Protein AF-A0A8H3I3S6-F1 (afdb_monomer_lite)

Foldseek 3Di:
DQVVCVVPVDQSFADDLVLVVVLVVVLVVVLVVVLVVLVVVCVVPVPPSVVCNVVVLVNVLVVLLVLQLLCCVQQQDGPSQVLSQKHKWFADPDDPSVVCVVPLDDDPNGGDDPVLSVLVSCVSRVVVSVVVVLVVLLVVLPLPDRVCVVPVDDPDDPDPDDPVNVVSVVSSVVVVVVVVVQVVQLVVLCVCVVVVNDQDSGPSCVVSNMHMTGDDPSSVVVSVVVVVVLPPADPDDVVNVVCCVVVVVSVVSVCCSVVVVVVVVVVVVVCQCPPPPHVVVVVVQPPDDDPPPDPDQAAFDPQAQDDPPADPQAASQPSHGADCWDAAPSGDTHHPVRVVVVCQQQQADRGRRHHGPPRDDPDPDDPPPPPDPVVVVQVVPDDPPCVVLAFPVVVLVVLVVVVVVVPDDDDDDDDPPPVVPVVDDDDDDDDDDDDDDDDDDDPDDDPPPLPPDDDDPPDDPPDDPVNSSSVVVSVVSVVVSVVSNVVVVVSSD

InterPro domains:
  IPR001841 Zinc finger, RING-type [PF13923] (315-351)
  IPR001841 Zinc finger, RING-type [SM00184] (315-352)
  IPR004331 SPX domain [PF03105] (372-448)
  IPR006845 Pex, N-terminal [PF04757] (23-275)
  IPR013083 Zinc finger, RING/FYVE/PHD-type [G3DSA:3.30.40.10] (308-382)
  IPR017375 Peroxisome assembly protein 12 [PTHR12888] (9-354)

Organism: NCBI:txid456999

Secondary structure (DSSP, 8-state):
--TTTTTTT--TTSPPHHHHHHHHHHHHHHHHHHHHHHHHHHHH-HHHHHHHHHTHHHHHHHHHHHHHHHHHHHTSS-HHHHHTTEEEEEPPSS--HHHHHHH-S--GGGSPPHHHHHHHHIIIIIHHHHHHHHHHHHHHTT-SS-HHHHS-----------HHHHHHHHHHHHHHHHHHHHHHHHHHHHHHHHTTS-S-SSHHHHHHTEEEEEPPHHHHHHHHHHHHHTT-PPSSHHHHHHHHHHHHHHHHHHHHHHHHHHHHHHHHHHHHHHSTT-HHHHHHS---SS--PPPPPPPPPTTS---TTSPTTB-TTT-SB-SSEEE-TTS-EEEHHHHHHHHHHHSB-TTT-PBPTT---S-----------HHHHHHHTPPTT-GGGS--HHHHHHHHHHHHHH---------TTGGGSSTT------------------S---TTSTT--PPPTTSPTT--HHHHHHHHHHHHHHHHHHHHHHHHHHHH-

pLDDT: mean 74.02, std 19.48, range [24.11, 96.44]

Structure (mmCIF, N/CA/C/O backbone):
data_AF-A0A8H3I3S6-F1
#
_entry.id   AF-A0A8H3I3S6-F1
#
loop_
_atom_site.group_PDB
_atom_site.id
_atom_site.type_symbol
_atom_site.label_atom_id
_atom_site.label_alt_id
_atom_site.label_comp_id
_atom_site.label_asym_id
_atom_site.label_entity_id
_atom_site.label_seq_id
_atom_site.pdbx_PDB_ins_code
_atom_site.Cartn_x
_atom_site.Cartn_y
_atom_site.Cartn_z
_atom_site.occupancy
_atom_site.B_iso_or_equiv
_atom_site.auth_seq_id
_atom_site.auth_comp_id
_atom_site.auth_asym_id
_atom_site.auth_atom_id
_atom_site.pdbx_PDB_model_num
ATOM 1 N N . MET A 1 1 ? 20.071 14.418 -7.522 1.00 47.91 1 MET A N 1
ATOM 2 C CA . MET A 1 1 ? 20.841 13.257 -7.015 1.00 47.91 1 MET A CA 1
ATOM 3 C C . MET A 1 1 ? 21.651 12.577 -8.131 1.00 47.91 1 MET A C 1
ATOM 5 O O . MET A 1 1 ? 21.858 11.375 -8.086 1.00 47.91 1 MET A O 1
ATOM 9 N N . GLU A 1 2 ? 22.151 13.326 -9.122 1.00 43.09 2 GLU A N 1
ATOM 10 C CA . GLU A 1 2 ? 22.949 12.765 -10.234 1.00 43.09 2 GLU A CA 1
ATOM 11 C C . GLU A 1 2 ? 24.458 12.729 -9.922 1.00 43.09 2 GLU A C 1
ATOM 13 O O . GLU A 1 2 ? 25.192 11.932 -10.486 1.00 43.09 2 GLU A O 1
ATOM 18 N N . PHE A 1 3 ? 24.910 13.505 -8.932 1.00 40.69 3 PHE A N 1
ATOM 19 C CA . PHE A 1 3 ? 26.333 13.724 -8.647 1.00 40.69 3 PHE A CA 1
ATOM 20 C C . PHE A 1 3 ? 27.101 12.545 -8.023 1.00 40.69 3 PHE A C 1
ATOM 22 O O . PHE A 1 3 ? 28.322 12.592 -7.988 1.00 40.69 3 PHE A O 1
ATOM 29 N N . LEU A 1 4 ? 26.435 11.494 -7.530 1.00 48.00 4 LEU A N 1
ATOM 30 C CA . LEU A 1 4 ? 27.122 10.330 -6.940 1.00 48.00 4 LEU A CA 1
ATOM 31 C C . LEU A 1 4 ? 27.421 9.212 -7.956 1.00 48.00 4 LEU A C 1
ATOM 33 O O . LEU A 1 4 ? 28.226 8.338 -7.651 1.00 48.00 4 LEU A O 1
ATOM 37 N N . GLY A 1 5 ? 26.798 9.231 -9.142 1.00 47.72 5 GLY A N 1
ATOM 38 C CA . GLY A 1 5 ? 26.998 8.202 -10.175 1.00 47.72 5 GLY A CA 1
ATOM 39 C C . GLY A 1 5 ? 28.278 8.388 -10.994 1.00 47.72 5 GLY A C 1
ATOM 40 O O . GLY A 1 5 ? 28.934 7.408 -11.336 1.00 47.72 5 GLY A O 1
ATOM 41 N N . ASP A 1 6 ? 28.682 9.637 -11.238 1.00 43.12 6 ASP A N 1
ATOM 42 C CA . ASP A 1 6 ? 29.849 9.945 -12.079 1.00 43.12 6 ASP A CA 1
ATOM 43 C C . ASP A 1 6 ? 31.197 9.647 -11.402 1.00 43.12 6 ASP A C 1
ATOM 45 O O . ASP A 1 6 ? 32.211 9.488 -12.075 1.00 43.12 6 ASP A O 1
ATOM 49 N N . ILE A 1 7 ? 31.229 9.529 -10.071 1.00 47.88 7 ILE A N 1
ATOM 50 C CA . ILE A 1 7 ? 32.475 9.354 -9.307 1.00 47.88 7 ILE A CA 1
ATOM 51 C C . ILE A 1 7 ? 32.908 7.876 -9.254 1.00 47.88 7 ILE A C 1
ATOM 53 O O . ILE A 1 7 ? 34.079 7.580 -9.026 1.00 47.88 7 ILE A O 1
ATOM 57 N N . THR A 1 8 ? 31.982 6.934 -9.467 1.00 51.44 8 THR A N 1
ATOM 58 C CA . THR A 1 8 ? 32.226 5.487 -9.300 1.00 51.44 8 THR A CA 1
ATOM 59 C C . THR A 1 8 ? 32.325 4.710 -10.613 1.00 51.44 8 THR A C 1
ATOM 61 O O . THR A 1 8 ? 32.590 3.511 -10.582 1.00 51.44 8 THR A O 1
ATOM 64 N N . GLY A 1 9 ? 32.145 5.358 -11.772 1.00 51.19 9 GLY A N 1
ATOM 65 C CA . GLY A 1 9 ? 32.168 4.674 -13.071 1.00 51.19 9 GLY A CA 1
ATOM 66 C C . GLY A 1 9 ? 31.037 3.650 -13.248 1.00 51.19 9 GLY A C 1
ATOM 67 O O . GLY A 1 9 ? 31.168 2.734 -14.060 1.00 51.19 9 GLY A O 1
ATOM 68 N N . LEU A 1 10 ? 29.947 3.779 -12.481 1.00 60.41 10 LEU A N 1
ATOM 69 C CA . LEU A 1 10 ? 28.774 2.911 -12.572 1.00 60.41 10 LEU A CA 1
ATOM 70 C C . LEU A 1 10 ? 27.910 3.269 -13.791 1.00 60.41 10 LEU A C 1
ATOM 72 O O . LEU A 1 10 ? 27.734 4.439 -14.122 1.00 60.41 10 LEU A O 1
ATOM 76 N N . ASP A 1 11 ? 27.307 2.252 -14.413 1.00 67.88 11 ASP A N 1
ATOM 77 C CA . ASP A 1 11 ? 26.323 2.398 -15.491 1.00 67.88 11 ASP A CA 1
ATOM 78 C C . ASP A 1 11 ? 25.259 3.472 -15.156 1.00 67.88 11 ASP A C 1
ATOM 80 O O . ASP A 1 11 ? 24.464 3.267 -14.232 1.00 67.88 11 ASP A O 1
ATOM 84 N N . PRO A 1 12 ? 25.119 4.559 -15.945 1.00 75.31 12 PRO A N 1
ATOM 85 C CA . PRO A 1 12 ? 24.175 5.650 -15.649 1.00 75.31 12 PRO A CA 1
ATOM 86 C C . PRO A 1 12 ? 22.700 5.214 -15.710 1.00 75.31 12 PRO A C 1
ATOM 88 O O . PRO A 1 12 ? 21.800 5.880 -15.198 1.00 75.31 12 PRO A O 1
ATOM 91 N N . SER A 1 13 ? 22.443 4.067 -16.342 1.00 80.25 13 SER A N 1
ATOM 92 C CA . SER A 1 13 ? 21.115 3.466 -16.486 1.00 80.25 13 SER A CA 1
ATOM 93 C C . SER A 1 13 ? 20.715 2.569 -15.309 1.00 80.25 13 SER A C 1
ATOM 95 O O . SER A 1 13 ? 19.566 2.117 -15.258 1.00 80.25 13 SER A O 1
ATOM 97 N N . ARG A 1 14 ? 21.623 2.305 -14.361 1.00 85.50 14 ARG A N 1
ATOM 98 C CA . ARG A 1 14 ? 21.336 1.498 -13.176 1.00 85.50 14 ARG A CA 1
ATOM 99 C C . ARG A 1 14 ? 20.663 2.353 -12.089 1.00 85.50 14 ARG A C 1
ATOM 101 O O . ARG A 1 14 ? 21.185 3.410 -11.741 1.00 85.50 14 ARG A O 1
ATOM 108 N N . PRO A 1 15 ? 19.511 1.927 -11.543 1.00 90.19 15 PRO A N 1
ATOM 109 C CA . PRO A 1 15 ? 18.795 2.699 -10.537 1.00 90.19 15 PRO A CA 1
ATOM 110 C C . PRO A 1 15 ? 19.431 2.557 -9.155 1.00 90.19 15 PRO A C 1
ATOM 112 O O . PRO A 1 15 ? 20.018 1.522 -8.814 1.00 90.19 15 PRO A O 1
ATOM 115 N N . SER A 1 16 ? 19.265 3.592 -8.332 1.00 89.19 16 SER A N 1
ATOM 116 C CA . SER A 1 16 ? 19.691 3.538 -6.935 1.00 89.19 16 SER A CA 1
ATOM 117 C C . SER A 1 16 ? 18.807 2.572 -6.134 1.00 89.19 16 SER A C 1
ATOM 119 O O . SER A 1 16 ? 17.629 2.379 -6.432 1.00 89.19 16 SER A O 1
ATOM 121 N N . LEU A 1 17 ? 19.356 1.962 -5.079 1.00 89.75 17 LEU A N 1
ATOM 122 C CA . LEU A 1 17 ? 18.573 1.091 -4.191 1.00 89.75 17 LEU A CA 1
ATOM 123 C C . LEU A 1 17 ? 17.414 1.853 -3.522 1.00 89.75 17 LEU A C 1
ATOM 125 O O . LEU A 1 17 ? 16.337 1.297 -3.334 1.00 89.75 17 LEU A O 1
ATOM 129 N N . LEU A 1 18 ? 17.605 3.143 -3.233 1.00 91.19 18 LEU A N 1
ATOM 130 C CA . LEU A 1 18 ? 16.560 4.010 -2.686 1.00 91.19 18 LEU A CA 1
ATOM 131 C C . LEU A 1 18 ? 15.413 4.241 -3.679 1.00 91.19 18 LEU A C 1
ATOM 133 O O . LEU A 1 18 ? 14.260 4.227 -3.260 1.00 91.19 18 LEU A O 1
ATOM 137 N N . GLU A 1 19 ? 15.696 4.395 -4.978 1.00 90.31 19 GLU A N 1
ATOM 138 C CA . GLU A 1 19 ? 14.652 4.460 -6.018 1.00 90.31 19 GLU A CA 1
ATOM 139 C C . GLU A 1 19 ? 13.825 3.174 -6.068 1.00 90.31 19 GLU A C 1
ATOM 141 O O . GLU A 1 19 ? 12.595 3.226 -6.116 1.00 90.31 19 GLU A O 1
ATOM 146 N N . LEU A 1 20 ? 14.493 2.019 -5.998 1.00 91.75 20 LEU A N 1
ATOM 147 C CA . LEU A 1 20 ? 13.835 0.711 -6.017 1.00 91.75 20 LEU A CA 1
ATOM 148 C C . LEU A 1 20 ? 12.960 0.485 -4.773 1.00 91.75 20 LEU A C 1
ATOM 150 O O . LEU A 1 20 ? 11.857 -0.049 -4.885 1.00 91.75 20 LEU A O 1
ATOM 154 N N . ILE A 1 21 ? 13.417 0.921 -3.595 1.00 92.12 21 ILE A N 1
ATOM 155 C CA . ILE A 1 21 ? 12.634 0.847 -2.352 1.00 92.12 21 ILE A CA 1
ATOM 156 C C . ILE A 1 21 ? 11.460 1.832 -2.379 1.00 92.12 21 ILE A C 1
ATOM 158 O O . ILE A 1 21 ? 10.354 1.469 -1.981 1.00 92.12 21 ILE A O 1
ATOM 162 N N . ALA A 1 22 ? 11.662 3.057 -2.873 1.00 89.88 22 ALA A N 1
ATOM 163 C CA . ALA A 1 22 ? 10.601 4.061 -2.962 1.00 89.88 22 ALA A CA 1
ATOM 164 C C . ALA A 1 22 ? 9.435 3.579 -3.841 1.00 89.88 22 ALA A C 1
ATOM 166 O O . ALA A 1 22 ? 8.269 3.693 -3.459 1.00 89.88 22 ALA A O 1
ATOM 167 N N . GLN A 1 23 ? 9.757 2.965 -4.980 1.00 91.31 23 GLN A N 1
ATOM 168 C CA . GLN A 1 23 ? 8.791 2.294 -5.845 1.00 91.31 23 GLN A CA 1
ATOM 169 C C . GLN A 1 23 ? 7.979 1.217 -5.116 1.00 91.31 23 GLN A C 1
ATOM 171 O O . GLN A 1 23 ? 6.766 1.113 -5.303 1.00 91.31 23 GLN A O 1
ATOM 176 N N . GLU A 1 24 ? 8.638 0.385 -4.318 1.00 90.88 24 GLU A N 1
ATOM 177 C CA . GLU A 1 24 ? 7.984 -0.702 -3.592 1.00 90.88 24 GLU A CA 1
ATOM 178 C C . GLU A 1 24 ? 7.046 -0.174 -2.502 1.00 90.88 24 GLU A C 1
ATOM 180 O O . GLU A 1 24 ? 5.903 -0.620 -2.407 1.00 90.88 24 GLU A O 1
ATOM 185 N N . GLN A 1 25 ? 7.467 0.873 -1.788 1.00 90.88 25 GLN A N 1
ATOM 186 C CA . GLN A 1 25 ? 6.643 1.542 -0.783 1.00 90.88 25 GLN A CA 1
ATOM 187 C C . GLN A 1 25 ? 5.347 2.113 -1.378 1.00 90.88 25 GLN A C 1
ATOM 189 O O . GLN A 1 25 ? 4.285 2.037 -0.754 1.00 90.88 25 GLN A O 1
ATOM 194 N N . LEU A 1 26 ? 5.398 2.668 -2.595 1.00 87.88 26 LEU A N 1
ATOM 195 C CA . LEU A 1 26 ? 4.195 3.146 -3.281 1.00 87.88 26 LEU A CA 1
ATOM 196 C C . LEU A 1 26 ? 3.203 2.001 -3.523 1.00 87.88 26 LEU A C 1
ATOM 198 O O . LEU A 1 26 ? 2.010 2.161 -3.285 1.00 87.88 26 LEU A O 1
ATOM 202 N N . ARG A 1 27 ? 3.682 0.833 -3.960 1.00 87.62 27 ARG A N 1
ATOM 203 C CA . ARG A 1 27 ? 2.819 -0.332 -4.191 1.00 87.62 27 ARG A CA 1
ATOM 204 C C . ARG A 1 27 ? 2.197 -0.837 -2.889 1.00 87.62 27 ARG A C 1
ATOM 206 O O . ARG A 1 27 ? 0.998 -1.109 -2.852 1.00 87.62 27 ARG A O 1
ATOM 213 N N . ASP A 1 28 ? 2.992 -0.935 -1.832 1.00 88.62 28 ASP A N 1
ATOM 214 C CA . ASP A 1 28 ? 2.553 -1.519 -0.564 1.00 88.62 28 ASP A CA 1
ATOM 215 C C . ASP A 1 28 ? 1.580 -0.587 0.190 1.00 88.62 28 ASP A C 1
ATOM 217 O O . ASP A 1 28 ? 0.692 -1.050 0.906 1.00 88.62 28 ASP A O 1
ATOM 221 N N . THR A 1 29 ? 1.660 0.730 -0.037 1.00 88.94 29 THR A N 1
ATOM 222 C CA . THR A 1 29 ? 0.721 1.718 0.532 1.00 88.94 29 THR A CA 1
ATOM 223 C C . THR A 1 29 ? -0.627 1.801 -0.194 1.00 88.94 29 THR A C 1
ATOM 225 O O . THR A 1 29 ? -1.609 2.249 0.405 1.00 88.94 29 THR A O 1
ATOM 228 N N . LEU A 1 30 ? -0.737 1.328 -1.443 1.00 87.56 30 LEU A N 1
ATOM 229 C CA . LEU A 1 30 ? -2.005 1.347 -2.189 1.00 87.56 30 LEU A CA 1
ATOM 230 C C . LEU A 1 30 ? -3.063 0.428 -1.574 1.00 87.56 30 LEU A C 1
ATOM 232 O O . LEU A 1 30 ? -4.234 0.802 -1.507 1.00 87.56 30 LEU A O 1
ATOM 236 N N . GLN A 1 31 ? -2.668 -0.756 -1.103 1.00 88.81 31 GLN A N 1
ATOM 237 C CA . GLN A 1 31 ? -3.597 -1.731 -0.531 1.00 88.81 31 GLN A CA 1
ATOM 238 C C . GLN A 1 31 ? -4.383 -1.170 0.673 1.00 88.81 31 GLN A C 1
ATOM 240 O O . GLN A 1 31 ? -5.618 -1.173 0.616 1.00 88.81 31 GLN A O 1
ATOM 245 N N . PRO A 1 32 ? -3.747 -0.644 1.742 1.00 89.56 32 PRO A N 1
ATOM 246 C CA . PRO A 1 32 ? -4.483 -0.069 2.867 1.00 89.56 32 PRO A CA 1
ATOM 247 C C . PRO A 1 32 ? -5.265 1.192 2.478 1.00 89.56 32 PRO A C 1
ATOM 249 O O . PRO A 1 32 ? -6.369 1.392 2.986 1.00 89.56 32 PRO A O 1
ATOM 252 N N . ALA A 1 33 ? -4.755 2.009 1.549 1.00 88.81 33 ALA A N 1
ATOM 253 C CA . ALA A 1 33 ? -5.450 3.210 1.087 1.00 88.81 33 ALA A CA 1
ATOM 254 C C . ALA A 1 33 ? -6.772 2.873 0.379 1.00 88.81 33 ALA A C 1
ATOM 256 O O . ALA A 1 33 ? -7.823 3.415 0.727 1.00 88.81 33 ALA A O 1
ATOM 257 N N . ILE A 1 34 ? -6.750 1.926 -0.565 1.00 89.88 34 ILE A N 1
ATOM 258 C CA . ILE A 1 34 ? -7.959 1.482 -1.273 1.00 89.88 34 ILE A CA 1
ATOM 259 C C . ILE A 1 34 ? -8.921 0.795 -0.299 1.00 89.88 34 ILE A C 1
ATOM 261 O O . ILE A 1 34 ? -10.128 1.022 -0.383 1.00 89.88 34 ILE A O 1
ATOM 265 N N . LYS A 1 35 ? -8.409 0.015 0.664 1.00 90.00 35 LYS A N 1
ATOM 266 C CA . LYS A 1 35 ? -9.233 -0.605 1.713 1.00 90.00 35 LYS A CA 1
ATOM 267 C C . LYS A 1 35 ? -9.977 0.442 2.538 1.00 90.00 35 LYS A C 1
ATOM 269 O O . LYS A 1 35 ? -11.174 0.292 2.768 1.00 90.00 35 LYS A O 1
ATOM 274 N N . TYR A 1 36 ? -9.282 1.499 2.955 1.00 89.25 36 TYR A N 1
ATOM 275 C CA . TYR A 1 36 ? -9.870 2.591 3.727 1.00 89.25 36 TYR A CA 1
ATOM 276 C C . TYR A 1 36 ? -10.934 3.344 2.926 1.00 89.25 36 TYR A C 1
ATOM 278 O O . TYR A 1 36 ? -12.058 3.501 3.396 1.00 89.25 36 TYR A O 1
ATOM 286 N N . ILE A 1 37 ? -10.613 3.743 1.692 1.00 90.62 37 ILE A N 1
ATOM 287 C CA . ILE A 1 37 ? -11.558 4.427 0.799 1.00 90.62 37 ILE A CA 1
ATOM 288 C C . ILE A 1 37 ? -12.811 3.569 0.603 1.00 90.62 37 ILE A C 1
ATOM 290 O O . ILE A 1 37 ? -13.934 4.055 0.741 1.00 90.62 37 ILE A O 1
ATOM 294 N N . LEU A 1 38 ? -12.628 2.275 0.340 1.00 89.94 38 LEU A N 1
ATOM 295 C CA . LEU A 1 38 ? -13.739 1.357 0.153 1.00 89.94 38 LEU A CA 1
ATOM 296 C C . LEU A 1 38 ? -14.575 1.190 1.430 1.00 89.94 38 LEU A C 1
ATOM 298 O O . LEU A 1 38 ? -15.799 1.134 1.339 1.00 89.94 38 LEU A O 1
ATOM 302 N N . ALA A 1 39 ? -13.945 1.154 2.606 1.00 89.94 39 ALA A N 1
ATOM 303 C CA . ALA A 1 39 ? -14.648 1.096 3.886 1.00 89.94 39 ALA A CA 1
ATOM 304 C C . ALA A 1 39 ? -15.494 2.355 4.137 1.00 89.94 39 ALA A C 1
ATOM 306 O O . ALA A 1 39 ? -16.641 2.240 4.568 1.00 89.94 39 ALA A O 1
ATOM 307 N N . VAL A 1 40 ? -14.975 3.542 3.804 1.00 91.06 40 VAL A N 1
ATOM 308 C CA . VAL A 1 40 ? -15.724 4.807 3.901 1.00 91.06 40 VAL A CA 1
ATOM 309 C C . VAL A 1 40 ? -16.914 4.813 2.938 1.00 91.06 40 VAL A C 1
ATOM 311 O O . VAL A 1 40 ? -18.037 5.105 3.345 1.00 91.06 40 VAL A O 1
ATOM 314 N N . PHE A 1 41 ? -16.724 4.418 1.677 1.00 90.50 41 PHE A N 1
ATOM 315 C CA . PHE A 1 41 ? -17.842 4.329 0.730 1.00 90.50 41 PHE A CA 1
ATOM 316 C C . PHE A 1 41 ? -18.857 3.241 1.106 1.00 90.50 41 PHE A C 1
ATOM 318 O O . PHE A 1 41 ? -20.050 3.391 0.831 1.00 90.50 41 PHE A O 1
ATOM 325 N N . ALA A 1 42 ? -18.425 2.162 1.763 1.00 92.44 42 ALA A N 1
ATOM 326 C CA . ALA A 1 42 ? -19.324 1.117 2.240 1.00 92.44 42 ALA A CA 1
ATOM 327 C C . ALA A 1 42 ? -20.289 1.616 3.326 1.00 92.44 42 ALA A C 1
ATOM 329 O O . ALA A 1 42 ? -21.404 1.103 3.406 1.00 92.44 42 ALA A O 1
ATOM 330 N N . GLN A 1 43 ? -19.911 2.641 4.101 1.00 90.31 43 GLN A N 1
ATOM 331 C CA . GLN A 1 43 ? -20.823 3.300 5.047 1.00 90.31 43 GLN A CA 1
ATOM 332 C C . GLN A 1 43 ? -21.948 4.053 4.322 1.00 90.31 43 GLN A C 1
ATOM 334 O O . GLN A 1 43 ? -23.077 4.074 4.803 1.00 90.31 43 GLN A O 1
ATOM 339 N N . GLN A 1 44 ? -21.662 4.633 3.152 1.00 89.69 44 GLN A N 1
ATOM 340 C CA . GLN A 1 44 ? -22.644 5.382 2.358 1.00 89.69 44 GLN A CA 1
ATOM 341 C C . GLN A 1 44 ? -23.551 4.466 1.518 1.00 89.69 44 GLN A C 1
ATOM 343 O O . GLN A 1 44 ? -24.738 4.746 1.369 1.00 89.69 44 GLN A O 1
ATOM 348 N N . TYR A 1 45 ? -23.021 3.353 0.992 1.00 90.31 45 TYR A N 1
ATOM 349 C CA . TYR A 1 45 ? -23.750 2.431 0.105 1.00 90.31 45 TYR A CA 1
ATOM 350 C C . TYR A 1 45 ? -23.594 0.956 0.532 1.00 90.31 45 TYR A C 1
ATOM 352 O O . TYR A 1 45 ? -22.992 0.151 -0.195 1.00 90.31 45 TYR A O 1
ATOM 360 N N . PRO A 1 46 ? -24.168 0.547 1.682 1.00 90.62 46 PRO A N 1
ATOM 361 C CA . PRO A 1 46 ? -23.895 -0.760 2.287 1.00 90.62 46 PRO A CA 1
ATOM 362 C C . PRO A 1 46 ? -24.339 -1.947 1.421 1.00 90.62 46 PRO A C 1
ATOM 364 O O . PRO A 1 46 ? -23.698 -2.994 1.428 1.00 90.62 46 PRO A O 1
ATOM 367 N N . ARG A 1 47 ? -25.405 -1.800 0.621 1.00 88.12 47 ARG A N 1
ATOM 368 C CA . ARG A 1 47 ? -26.003 -2.916 -0.135 1.00 88.12 47 ARG A CA 1
ATOM 369 C C . ARG A 1 47 ? -25.087 -3.489 -1.225 1.00 88.12 47 ARG A C 1
ATOM 371 O O . ARG A 1 47 ? -25.118 -4.693 -1.458 1.00 88.12 47 ARG A O 1
ATOM 378 N N . TYR A 1 48 ? -24.280 -2.650 -1.878 1.00 87.25 48 TYR A N 1
ATOM 379 C CA . TYR A 1 48 ? -23.402 -3.072 -2.978 1.00 87.25 48 TYR A CA 1
ATOM 380 C C . TYR A 1 48 ? -21.957 -3.292 -2.516 1.00 87.25 48 TYR A C 1
ATOM 382 O O . TYR A 1 48 ? -21.323 -4.275 -2.903 1.00 87.25 48 TYR A O 1
ATOM 390 N N . LEU A 1 49 ? -21.432 -2.403 -1.666 1.00 90.31 49 LEU A N 1
ATOM 391 C CA . LEU A 1 49 ? -20.005 -2.391 -1.335 1.00 90.31 49 LEU A CA 1
ATOM 392 C C . LEU A 1 49 ? -19.615 -3.410 -0.263 1.00 90.31 49 LEU A C 1
ATOM 394 O O . LEU A 1 49 ? -18.454 -3.811 -0.222 1.00 90.31 49 LEU A O 1
ATOM 398 N N . ILE A 1 50 ? -20.553 -3.908 0.550 1.00 88.94 50 ILE A N 1
ATOM 399 C CA . ILE A 1 50 ? -20.223 -4.872 1.610 1.00 88.94 50 ILE A CA 1
ATOM 400 C C . ILE A 1 50 ? -19.656 -6.183 1.057 1.00 88.94 50 ILE A C 1
ATOM 402 O O . ILE A 1 50 ? -18.749 -6.773 1.640 1.00 88.94 50 ILE A O 1
ATOM 406 N N . ARG A 1 51 ? -20.129 -6.625 -0.118 1.00 89.88 51 ARG A N 1
ATOM 407 C CA . ARG A 1 51 ? -19.598 -7.830 -0.770 1.00 89.88 51 ARG A CA 1
ATOM 408 C C . ARG A 1 51 ? -18.152 -7.625 -1.214 1.00 89.88 51 ARG A C 1
ATOM 410 O O . ARG A 1 51 ? -17.348 -8.544 -1.074 1.00 89.88 51 ARG A O 1
ATOM 417 N N . LEU A 1 52 ? -17.847 -6.430 -1.719 1.00 91.12 52 LEU A N 1
ATOM 418 C CA . LEU A 1 52 ? -16.515 -6.059 -2.181 1.00 91.12 52 LEU A CA 1
ATOM 419 C C . LEU A 1 52 ? -15.543 -5.921 -1.003 1.00 91.12 52 LEU A C 1
ATOM 421 O O . LEU A 1 52 ? -14.449 -6.469 -1.060 1.00 91.12 52 LEU A O 1
ATOM 425 N N . VAL A 1 53 ? -15.971 -5.288 0.094 1.00 89.94 53 VAL A N 1
ATOM 426 C CA . VAL A 1 53 ? -15.180 -5.169 1.333 1.00 89.94 53 VAL A CA 1
ATOM 427 C C . VAL A 1 53 ? -14.895 -6.542 1.949 1.00 89.94 53 VAL A C 1
ATOM 429 O O . VAL A 1 53 ? -13.756 -6.826 2.311 1.00 89.94 53 VAL A O 1
ATOM 432 N N . ASN A 1 54 ? -15.888 -7.435 2.009 1.00 89.56 54 ASN A N 1
ATOM 433 C CA . ASN A 1 54 ? -15.702 -8.780 2.569 1.00 89.56 54 ASN A CA 1
ATOM 434 C C . ASN A 1 54 ? -14.730 -9.643 1.745 1.00 89.56 54 ASN A C 1
ATOM 436 O O . ASN A 1 54 ? -14.081 -10.535 2.287 1.00 89.56 54 ASN A O 1
ATOM 440 N N . ARG A 1 55 ? -14.627 -9.396 0.434 1.00 90.81 55 ARG A N 1
ATOM 441 C CA . ARG A 1 55 ? -13.679 -10.061 -0.477 1.00 90.81 55 ARG A CA 1
ATOM 442 C C . ARG A 1 55 ? -12.623 -9.085 -0.993 1.00 90.81 55 ARG A C 1
ATOM 444 O O . ARG A 1 55 ? -12.214 -9.154 -2.152 1.00 90.81 55 ARG A O 1
ATOM 451 N N . PHE A 1 56 ? -12.158 -8.199 -0.110 1.00 92.12 56 PHE A N 1
ATOM 452 C CA . PHE A 1 56 ? -11.243 -7.124 -0.475 1.00 92.12 56 PHE A CA 1
ATOM 453 C C . PHE A 1 56 ? -9.984 -7.639 -1.185 1.00 92.12 56 PHE A C 1
ATOM 455 O O . PHE A 1 56 ? -9.684 -7.175 -2.279 1.00 92.12 56 PHE A O 1
ATOM 462 N N . GLU A 1 57 ? -9.313 -8.657 -0.639 1.00 91.94 57 GLU A N 1
ATOM 463 C CA . GLU A 1 57 ? -8.083 -9.221 -1.225 1.00 91.94 57 GLU A CA 1
ATOM 464 C C . GLU A 1 57 ? -8.279 -9.765 -2.651 1.00 91.94 57 GLU A C 1
ATOM 466 O O . GLU A 1 57 ? -7.430 -9.584 -3.525 1.00 91.94 57 GLU A O 1
ATOM 471 N N . GLU A 1 58 ? -9.415 -10.416 -2.917 1.00 93.81 58 GLU A N 1
ATOM 472 C CA . GLU A 1 58 ? -9.755 -10.941 -4.248 1.00 93.81 58 GLU A CA 1
ATOM 473 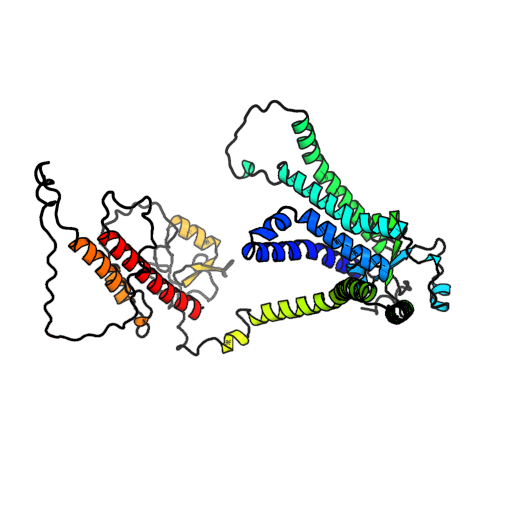C C . GLU A 1 58 ? -10.032 -9.792 -5.223 1.00 93.81 58 GLU A C 1
ATOM 475 O O . GLU A 1 58 ? -9.549 -9.792 -6.354 1.00 93.81 58 GLU A O 1
ATOM 480 N N . SER A 1 59 ? -10.764 -8.773 -4.772 1.00 92.25 59 SER A N 1
ATOM 481 C CA . SER A 1 59 ? -11.063 -7.605 -5.601 1.00 92.25 59 SER A CA 1
ATOM 482 C C . SER A 1 59 ? -9.831 -6.748 -5.901 1.00 92.25 59 SER A C 1
ATOM 484 O O . SER A 1 59 ? -9.649 -6.317 -7.040 1.00 92.25 59 SER A O 1
ATOM 486 N N . TYR A 1 60 ? -8.952 -6.550 -4.914 1.00 92.88 60 TYR A N 1
ATOM 487 C CA . TYR A 1 60 ? -7.715 -5.787 -5.048 1.00 92.88 60 TYR A CA 1
ATOM 488 C C . TYR A 1 60 ? -6.721 -6.502 -5.963 1.00 92.88 60 TYR A C 1
ATOM 490 O O . TYR A 1 60 ? -6.177 -5.882 -6.875 1.00 92.88 60 TYR A O 1
ATOM 498 N N . SER A 1 61 ? -6.528 -7.812 -5.783 1.00 94.12 61 SER A N 1
ATOM 499 C CA . SER A 1 61 ? -5.658 -8.597 -6.666 1.00 94.12 61 SER A CA 1
ATOM 500 C C . SER A 1 61 ? -6.174 -8.620 -8.106 1.00 94.12 61 SER A C 1
ATOM 502 O O . SER A 1 61 ? -5.379 -8.474 -9.031 1.00 94.12 61 SER A O 1
ATOM 504 N N . LEU A 1 62 ? -7.491 -8.709 -8.326 1.00 94.25 62 LEU A N 1
ATOM 505 C CA . LEU A 1 62 ? -8.082 -8.600 -9.664 1.00 94.25 62 LEU A CA 1
ATOM 506 C C . LEU A 1 62 ? -7.835 -7.212 -10.274 1.00 94.25 62 LEU A C 1
ATOM 508 O O . LEU A 1 62 ? -7.393 -7.115 -11.421 1.00 94.25 62 LEU A O 1
ATOM 512 N N . LEU A 1 63 ? -8.076 -6.144 -9.508 1.00 92.56 63 LEU A N 1
ATOM 513 C CA . LEU A 1 63 ? -7.831 -4.767 -9.940 1.00 92.56 63 LEU A CA 1
ATOM 514 C C . LEU A 1 63 ? -6.359 -4.566 -10.319 1.00 92.56 63 LEU A C 1
ATOM 516 O O . LEU A 1 63 ? -6.069 -4.129 -11.435 1.00 92.56 63 LEU A O 1
ATOM 520 N N . MET A 1 64 ? -5.431 -4.951 -9.442 1.00 92.81 64 MET A N 1
ATOM 521 C CA . MET A 1 64 ? -3.995 -4.837 -9.700 1.00 92.81 64 MET A CA 1
ATOM 522 C C . MET A 1 64 ? -3.538 -5.730 -10.852 1.00 92.81 64 MET A C 1
ATOM 524 O O . MET A 1 64 ? -2.679 -5.318 -11.623 1.00 92.81 64 MET A O 1
ATOM 528 N N . LEU A 1 65 ? -4.145 -6.901 -11.060 1.00 95.31 65 LEU A N 1
ATOM 529 C CA . LEU A 1 65 ? -3.865 -7.737 -12.230 1.00 95.31 65 LEU A CA 1
ATOM 530 C C . LEU A 1 65 ? -4.207 -7.005 -13.532 1.00 95.31 65 LEU A C 1
ATOM 532 O O . LEU A 1 65 ? -3.435 -7.085 -14.487 1.00 95.31 65 LEU A O 1
ATOM 536 N N . ILE A 1 66 ? -5.333 -6.286 -13.586 1.00 93.50 66 ILE A N 1
ATOM 537 C CA . ILE A 1 66 ? -5.720 -5.500 -14.768 1.00 93.50 66 ILE A CA 1
ATOM 538 C C . ILE A 1 66 ? -4.732 -4.354 -14.996 1.00 93.50 66 ILE A C 1
ATOM 540 O O . ILE A 1 66 ? -4.244 -4.197 -16.119 1.00 93.50 66 ILE A O 1
ATOM 544 N N . VAL A 1 67 ? -4.432 -3.586 -13.944 1.00 92.56 67 VAL A N 1
ATOM 545 C CA . VAL A 1 67 ? -3.520 -2.433 -14.007 1.00 92.56 67 VAL A CA 1
ATOM 546 C C . VAL A 1 67 ? -2.122 -2.887 -14.432 1.00 92.56 67 VAL A C 1
ATOM 548 O O . VAL A 1 67 ? -1.624 -2.455 -15.469 1.00 92.56 67 VAL A O 1
ATOM 551 N N . GLU A 1 68 ? -1.516 -3.830 -13.713 1.00 94.19 68 GLU A N 1
ATOM 552 C CA . GLU A 1 68 ? -0.157 -4.307 -13.994 1.00 94.19 68 GLU A CA 1
ATOM 553 C C . GLU A 1 68 ? -0.048 -4.964 -15.372 1.00 94.19 68 GLU A C 1
ATOM 555 O O . GLU A 1 68 ? 0.942 -4.788 -16.080 1.00 94.19 68 GLU A O 1
ATOM 560 N N . ARG A 1 69 ? -1.082 -5.689 -15.819 1.00 94.19 69 ARG A N 1
ATOM 561 C CA . ARG A 1 69 ? -1.077 -6.317 -17.150 1.00 94.19 69 ARG A CA 1
ATOM 562 C C . ARG A 1 69 ? -1.125 -5.288 -18.272 1.00 94.19 69 ARG A C 1
ATOM 564 O O . ARG A 1 69 ? -0.576 -5.561 -19.339 1.00 94.19 69 ARG A O 1
ATOM 571 N N . HIS A 1 70 ? -1.792 -4.154 -18.065 1.00 90.81 70 HIS A N 1
ATOM 572 C CA . HIS A 1 70 ? -1.775 -3.037 -19.012 1.00 90.81 70 HIS A CA 1
ATOM 573 C C . HIS A 1 70 ? -0.386 -2.396 -19.052 1.00 90.81 70 HIS A C 1
ATOM 575 O O . HIS A 1 70 ? 0.239 -2.374 -20.113 1.00 90.81 70 HIS A O 1
ATOM 581 N N . TYR A 1 71 ? 0.145 -1.998 -17.894 1.00 90.75 71 TYR A N 1
ATOM 582 C CA . TYR A 1 71 ? 1.442 -1.322 -17.797 1.00 90.75 71 TYR A CA 1
ATOM 583 C C . TYR A 1 71 ? 2.611 -2.184 -18.308 1.00 90.75 71 TYR A C 1
ATOM 585 O O . TYR A 1 71 ? 3.424 -1.705 -19.101 1.00 90.75 71 TYR A O 1
ATOM 593 N N . LEU A 1 72 ? 2.645 -3.483 -17.991 1.00 92.31 72 LEU A N 1
ATOM 594 C CA . LEU A 1 72 ? 3.691 -4.388 -18.485 1.00 92.31 72 LEU A CA 1
ATOM 595 C C . LEU A 1 72 ? 3.633 -4.613 -20.001 1.00 92.31 72 LEU A C 1
ATOM 597 O O . LEU A 1 72 ? 4.662 -4.887 -20.616 1.00 92.31 72 LEU A O 1
ATOM 601 N N . LYS A 1 73 ? 2.447 -4.526 -20.616 1.00 89.12 73 LYS A N 1
ATOM 602 C CA . LYS A 1 73 ? 2.289 -4.709 -22.067 1.00 89.12 73 LYS A CA 1
ATOM 603 C C . LYS A 1 73 ? 2.614 -3.451 -22.860 1.00 89.12 73 LYS A C 1
ATOM 605 O O . LYS A 1 73 ? 3.205 -3.572 -23.930 1.00 89.12 73 LYS A O 1
ATOM 610 N N . VAL A 1 74 ? 2.194 -2.289 -22.362 1.00 84.75 74 VAL A N 1
ATOM 611 C CA . VAL A 1 74 ? 2.354 -1.004 -23.056 1.00 84.75 74 VAL A CA 1
ATOM 612 C C . VAL A 1 74 ? 3.736 -0.414 -22.790 1.00 84.75 74 VAL A C 1
ATOM 614 O O . VAL A 1 74 ? 4.449 -0.089 -23.733 1.00 84.75 74 VAL A O 1
ATOM 617 N N . HIS A 1 75 ? 4.146 -0.346 -21.523 1.00 85.12 75 HIS A N 1
ATOM 618 C CA . HIS A 1 75 ? 5.379 0.329 -21.110 1.00 85.12 75 HIS A CA 1
ATOM 619 C C . HIS A 1 75 ? 6.543 -0.623 -20.812 1.00 85.12 75 HIS A C 1
ATOM 621 O O . HIS A 1 75 ? 7.674 -0.168 -20.668 1.00 85.12 75 HIS A O 1
ATOM 627 N N . GLY A 1 76 ? 6.302 -1.936 -20.702 1.00 89.00 76 GLY A N 1
ATOM 628 C CA . GLY A 1 76 ? 7.349 -2.884 -20.300 1.00 89.00 76 GLY A CA 1
ATOM 629 C C . GLY A 1 76 ? 7.830 -2.667 -18.860 1.00 89.00 76 GLY A C 1
ATOM 630 O O . GLY A 1 76 ? 8.968 -2.977 -18.522 1.00 89.00 76 GLY A O 1
ATOM 631 N N . ALA A 1 77 ? 6.973 -2.108 -18.011 1.00 91.56 77 ALA A N 1
ATOM 632 C CA . ALA A 1 77 ? 7.261 -1.763 -16.626 1.00 91.56 77 ALA A CA 1
ATOM 633 C C . ALA A 1 77 ? 6.024 -2.047 -15.766 1.00 91.56 77 ALA A C 1
ATOM 635 O O . ALA A 1 77 ? 4.904 -2.053 -16.282 1.00 91.56 77 ALA A O 1
ATOM 636 N N . SER A 1 78 ? 6.210 -2.296 -14.472 1.00 93.19 78 SER A N 1
ATOM 637 C CA . SER A 1 78 ? 5.092 -2.303 -13.524 1.00 93.19 78 SER A CA 1
ATOM 638 C C . SER A 1 78 ? 4.502 -0.900 -13.363 1.00 93.19 78 SER A C 1
ATOM 640 O O . SER A 1 78 ? 5.132 0.098 -13.731 1.00 93.19 78 SER A O 1
ATOM 642 N N . PHE A 1 79 ? 3.301 -0.803 -12.795 1.00 92.06 79 PHE A N 1
ATOM 643 C CA . PHE A 1 79 ? 2.676 0.494 -12.513 1.00 92.06 79 PHE A CA 1
ATOM 644 C C . PHE A 1 79 ? 3.596 1.401 -11.678 1.00 92.06 79 PHE A C 1
ATOM 646 O O . PHE A 1 79 ? 3.856 2.547 -12.051 1.00 92.06 79 PHE A O 1
ATOM 653 N N . ALA A 1 80 ? 4.135 0.863 -10.581 1.00 91.56 80 ALA A N 1
ATOM 654 C CA . ALA A 1 80 ? 5.027 1.606 -9.701 1.00 91.56 80 ALA A CA 1
ATOM 655 C C . ALA A 1 80 ? 6.368 1.926 -10.386 1.00 91.56 80 ALA A C 1
ATOM 657 O O . ALA A 1 80 ? 6.873 3.036 -10.250 1.00 91.56 80 ALA A O 1
ATOM 658 N N . GLU A 1 81 ? 6.931 1.000 -11.168 1.00 91.81 81 GLU A N 1
ATOM 659 C CA . GLU A 1 81 ? 8.174 1.241 -11.922 1.00 91.81 81 GLU A CA 1
ATOM 660 C C . GLU A 1 81 ? 8.014 2.393 -12.906 1.00 91.81 81 GLU A C 1
ATOM 662 O O . GLU A 1 81 ? 8.809 3.332 -12.908 1.00 91.81 81 GLU A O 1
ATOM 667 N N . ASN A 1 82 ? 6.941 2.375 -13.696 1.00 90.75 82 ASN A N 1
ATOM 668 C CA . ASN A 1 82 ? 6.684 3.432 -14.660 1.00 90.75 82 ASN A CA 1
ATOM 669 C C . ASN A 1 82 ? 6.431 4.786 -13.975 1.00 90.75 82 ASN A C 1
ATOM 671 O O . ASN A 1 82 ? 6.779 5.826 -14.540 1.00 90.75 82 ASN A O 1
ATOM 675 N N . PHE A 1 83 ? 5.850 4.801 -12.768 1.00 88.94 83 PHE A N 1
ATOM 676 C CA . PHE A 1 83 ? 5.684 6.024 -11.975 1.00 88.94 83 PHE A CA 1
ATOM 677 C C . PHE A 1 83 ? 7.038 6.671 -11.642 1.00 88.94 83 PHE A C 1
ATOM 679 O O . PHE A 1 83 ? 7.195 7.873 -11.851 1.00 88.94 83 PHE A O 1
ATOM 686 N N . TYR A 1 84 ? 8.031 5.869 -11.246 1.00 88.44 84 TYR A N 1
ATOM 687 C CA . TYR A 1 84 ? 9.397 6.319 -10.939 1.00 88.44 84 TYR A CA 1
ATOM 688 C C . TYR A 1 84 ? 10.333 6.408 -12.161 1.00 88.44 84 TYR A C 1
ATOM 690 O O . TYR A 1 84 ? 11.515 6.702 -12.007 1.00 88.44 84 TYR A O 1
ATOM 698 N N . GLY A 1 85 ? 9.833 6.184 -13.381 1.00 87.94 85 GLY A N 1
ATOM 699 C CA . GLY A 1 85 ? 10.653 6.258 -14.597 1.00 87.94 85 GLY A CA 1
ATOM 700 C C . GLY A 1 85 ? 11.618 5.078 -14.757 1.00 87.94 85 GLY A C 1
ATOM 701 O O . GLY A 1 85 ? 12.711 5.231 -15.307 1.00 87.94 85 GLY A O 1
ATOM 702 N N . LEU A 1 86 ? 11.210 3.900 -14.287 1.00 90.94 86 LEU A N 1
ATOM 703 C CA . LEU A 1 86 ? 11.946 2.642 -14.364 1.00 90.94 86 LEU A CA 1
ATOM 704 C C . LEU A 1 86 ? 11.289 1.683 -15.370 1.00 90.94 86 LEU A C 1
ATOM 706 O O . LEU A 1 86 ? 10.073 1.697 -15.563 1.00 90.94 86 LEU A O 1
ATOM 710 N N . LYS A 1 87 ? 12.102 0.840 -16.013 1.00 91.19 87 LYS A N 1
ATOM 711 C CA . LYS A 1 87 ? 11.678 -0.183 -16.978 1.00 91.19 87 LYS A CA 1
ATOM 712 C C . LYS A 1 87 ? 12.278 -1.544 -16.656 1.00 91.19 87 LYS A C 1
ATOM 714 O O . LYS A 1 87 ? 13.403 -1.631 -16.161 1.00 91.19 87 LYS A O 1
ATOM 719 N N . ARG A 1 88 ? 11.550 -2.610 -16.995 1.00 92.06 88 ARG A N 1
ATOM 720 C CA . ARG A 1 88 ? 12.061 -3.984 -16.954 1.00 92.06 88 ARG A CA 1
ATOM 721 C C . ARG A 1 88 ? 12.636 -4.358 -18.306 1.00 92.06 88 ARG A C 1
ATOM 723 O O . ARG A 1 88 ? 12.050 -4.066 -19.348 1.00 92.06 88 ARG A O 1
ATOM 730 N N . ARG A 1 89 ? 13.753 -5.068 -18.287 1.00 88.75 89 ARG A N 1
ATOM 731 C CA . ARG A 1 89 ? 14.337 -5.656 -19.491 1.00 88.75 89 ARG A CA 1
ATOM 732 C C . ARG A 1 89 ? 14.919 -7.024 -19.167 1.00 88.75 89 ARG A C 1
ATOM 734 O O . ARG A 1 89 ? 15.137 -7.363 -18.007 1.00 88.75 89 ARG A O 1
ATOM 741 N N . ARG A 1 90 ? 15.128 -7.831 -20.199 1.00 89.38 90 ARG A N 1
ATOM 742 C CA . ARG A 1 90 ? 15.839 -9.105 -20.056 1.00 89.38 90 ARG A CA 1
ATOM 743 C C . ARG A 1 90 ? 17.328 -8.833 -19.935 1.00 89.38 90 ARG A C 1
ATOM 745 O O . ARG A 1 90 ? 17.864 -8.075 -20.743 1.00 89.38 90 ARG A O 1
ATOM 752 N N . THR A 1 91 ? 17.994 -9.483 -18.986 1.00 84.44 91 THR A N 1
ATOM 753 C CA . THR A 1 91 ? 19.451 -9.379 -18.883 1.00 84.44 91 THR A CA 1
ATOM 754 C C . THR A 1 91 ? 20.100 -10.035 -20.103 1.00 84.44 91 THR A C 1
ATOM 756 O O . THR A 1 91 ? 19.856 -11.226 -20.334 1.00 84.44 91 THR A O 1
ATOM 759 N N . PRO A 1 92 ? 20.908 -9.309 -20.896 1.00 77.81 92 PRO A N 1
ATOM 760 C CA . PRO A 1 92 ? 21.630 -9.914 -22.006 1.00 77.81 92 PRO A CA 1
ATOM 761 C C . PRO A 1 92 ? 22.705 -10.871 -21.473 1.00 77.81 92 PRO A C 1
ATOM 763 O O . PRO A 1 92 ? 23.295 -10.632 -20.423 1.00 77.81 92 PRO A O 1
ATOM 766 N N . ALA A 1 93 ? 22.975 -11.957 -22.203 1.00 71.19 93 ALA A N 1
ATOM 767 C CA . ALA A 1 93 ? 24.002 -12.934 -21.824 1.00 71.19 93 ALA A CA 1
ATOM 768 C C . ALA A 1 93 ? 25.432 -12.351 -21.854 1.00 71.19 93 ALA A C 1
ATOM 770 O O . ALA A 1 93 ? 26.325 -12.884 -21.203 1.00 71.19 93 ALA A O 1
ATOM 771 N N . VAL A 1 94 ? 25.639 -11.261 -22.601 1.00 73.12 94 VAL A N 1
ATOM 772 C CA . VAL A 1 94 ? 26.890 -10.499 -22.673 1.00 73.12 94 VAL A CA 1
ATOM 773 C C . VAL A 1 94 ? 26.554 -9.024 -22.480 1.00 73.12 94 VAL A C 1
ATOM 775 O O . VAL A 1 94 ? 25.689 -8.486 -23.171 1.00 73.12 94 VAL A O 1
ATOM 778 N N . GLU A 1 95 ? 27.217 -8.368 -21.532 1.00 66.69 95 GLU A N 1
ATOM 779 C CA . GLU A 1 95 ? 26.930 -6.981 -21.177 1.00 66.69 95 GLU A CA 1
ATOM 780 C C . GLU A 1 95 ? 27.640 -6.011 -22.139 1.00 66.69 95 GLU A C 1
ATOM 782 O O . GLU A 1 95 ? 28.830 -5.731 -22.021 1.00 66.69 95 GLU A O 1
ATOM 787 N N . THR A 1 96 ? 26.916 -5.494 -23.135 1.00 64.88 96 THR A N 1
ATOM 788 C CA . THR A 1 96 ? 27.459 -4.585 -24.159 1.00 64.88 96 THR A CA 1
ATOM 789 C C . THR A 1 96 ? 27.122 -3.121 -23.868 1.00 64.88 96 THR A C 1
ATOM 791 O O . THR A 1 96 ? 26.556 -2.420 -24.707 1.00 64.88 96 THR A O 1
ATOM 794 N N . VAL A 1 97 ? 27.489 -2.630 -22.676 1.00 64.25 97 VAL A N 1
ATOM 795 C CA . VAL A 1 97 ? 27.186 -1.256 -22.211 1.00 64.25 97 VAL A CA 1
ATOM 796 C C . VAL A 1 97 ? 27.616 -0.191 -23.226 1.00 64.25 97 VAL A C 1
ATOM 798 O O . VAL A 1 97 ? 26.843 0.701 -23.569 1.00 64.25 97 VAL A O 1
ATOM 801 N N . ARG A 1 98 ? 28.839 -0.311 -23.759 1.00 63.41 98 ARG A N 1
ATOM 802 C CA . ARG A 1 98 ? 29.425 0.674 -24.686 1.00 63.41 98 ARG A CA 1
ATOM 803 C C . ARG A 1 98 ? 28.766 0.669 -26.065 1.00 63.41 98 ARG A C 1
ATOM 805 O O . ARG A 1 98 ? 28.645 1.718 -26.683 1.00 63.41 98 ARG A O 1
ATOM 812 N N . VAL A 1 99 ? 28.320 -0.497 -26.530 1.00 61.41 99 VAL A N 1
ATOM 813 C CA . VAL A 1 99 ? 27.647 -0.647 -27.831 1.00 61.41 99 VAL A CA 1
ATOM 814 C C . VAL A 1 99 ? 26.221 -0.109 -27.748 1.00 61.41 99 VAL A C 1
ATOM 816 O O . VAL A 1 99 ? 25.786 0.617 -28.634 1.00 61.41 99 VAL A O 1
ATOM 819 N N . ASN A 1 100 ? 25.525 -0.378 -26.642 1.00 63.84 100 ASN A N 1
ATOM 820 C CA . ASN A 1 100 ? 24.165 0.108 -26.421 1.00 63.84 100 ASN A CA 1
ATOM 821 C C . ASN A 1 100 ? 24.123 1.633 -26.222 1.00 63.84 100 ASN A C 1
ATOM 823 O O . ASN A 1 100 ? 23.206 2.287 -26.713 1.00 63.84 100 ASN A O 1
ATOM 827 N N . ALA A 1 101 ? 25.135 2.207 -25.561 1.00 62.75 101 ALA A N 1
ATOM 828 C CA . ALA A 1 101 ? 25.294 3.658 -25.451 1.00 62.75 101 ALA A CA 1
ATOM 829 C C . ALA A 1 101 ? 25.617 4.326 -26.802 1.00 62.75 101 ALA A C 1
ATOM 831 O O . ALA A 1 101 ? 25.213 5.461 -27.034 1.00 62.75 101 ALA A O 1
ATOM 832 N N . ALA A 1 102 ? 26.323 3.625 -27.696 1.00 61.16 102 ALA A N 1
ATOM 833 C CA . ALA A 1 102 ? 26.676 4.137 -29.019 1.00 61.16 102 ALA A CA 1
ATOM 834 C C . ALA A 1 102 ? 25.528 4.029 -30.036 1.00 61.16 102 ALA A C 1
ATOM 836 O O . ALA A 1 102 ? 25.388 4.904 -30.887 1.00 61.16 102 ALA A O 1
ATOM 837 N N . LEU A 1 103 ? 24.711 2.972 -29.965 1.00 61.16 103 LEU A N 1
ATOM 838 C CA . LEU A 1 103 ? 23.674 2.714 -30.965 1.00 61.16 103 LEU A CA 1
ATOM 839 C C . LEU A 1 103 ? 22.350 3.433 -30.688 1.00 61.16 103 LEU A C 1
ATOM 841 O O . LEU A 1 103 ? 21.583 3.599 -31.627 1.00 61.16 103 LEU A O 1
ATOM 845 N N . ASN A 1 104 ? 22.054 3.864 -29.450 1.00 59.94 104 ASN A N 1
ATOM 846 C CA . ASN A 1 104 ? 20.757 4.463 -29.063 1.00 59.94 104 ASN A CA 1
ATOM 847 C C . ASN A 1 104 ? 19.514 3.675 -29.553 1.00 59.94 104 ASN A C 1
ATOM 849 O O . ASN A 1 104 ? 18.394 4.188 -29.546 1.00 59.94 104 ASN A O 1
ATOM 853 N N . GLU A 1 105 ? 19.700 2.420 -29.957 1.00 60.44 105 GLU A N 1
ATOM 854 C CA . GLU A 1 105 ? 18.688 1.534 -30.503 1.00 60.44 105 GLU A CA 1
ATOM 855 C C . GLU A 1 105 ? 18.516 0.357 -29.551 1.00 60.44 105 GLU A C 1
ATOM 857 O O . GLU A 1 105 ? 19.474 -0.294 -29.128 1.00 60.44 105 GLU A O 1
ATOM 862 N N . ILE A 1 106 ? 17.262 0.098 -29.185 1.00 64.38 106 ILE A N 1
ATOM 863 C CA . ILE A 1 106 ? 16.913 -0.994 -28.283 1.00 64.38 106 ILE A CA 1
ATOM 864 C C . ILE A 1 106 ? 17.060 -2.299 -29.054 1.00 64.38 106 ILE A C 1
ATOM 866 O O . ILE A 1 106 ? 16.313 -2.559 -30.002 1.00 64.38 106 ILE A O 1
ATOM 870 N N . SER A 1 107 ? 17.986 -3.148 -28.615 1.00 66.94 107 SER A N 1
ATOM 871 C CA . SER A 1 107 ? 18.121 -4.490 -29.171 1.00 66.94 107 SER A CA 1
ATOM 872 C C . SER A 1 107 ? 16.814 -5.274 -28.956 1.00 66.94 107 SER A C 1
ATOM 874 O O . SER A 1 107 ? 16.293 -5.305 -27.838 1.00 66.94 107 SER A O 1
ATOM 876 N N . PRO A 1 108 ? 16.271 -5.970 -29.975 1.00 66.38 108 PRO A N 1
ATOM 877 C CA . PRO A 1 108 ? 14.995 -6.689 -29.863 1.00 66.38 108 PRO A CA 1
ATOM 878 C C . PRO A 1 108 ? 15.015 -7.784 -28.783 1.00 66.38 108 PRO A C 1
ATOM 880 O O . PRO A 1 108 ? 13.967 -8.162 -28.259 1.00 66.38 108 PRO A O 1
ATOM 883 N N . HIS A 1 109 ? 16.208 -8.257 -28.413 1.00 69.88 109 HIS A N 1
ATOM 884 C CA . HIS A 1 109 ? 16.434 -9.227 -27.344 1.00 69.88 109 HIS A CA 1
ATOM 885 C C . HIS A 1 109 ? 16.237 -8.661 -25.925 1.00 69.88 109 HIS A C 1
ATOM 887 O O . HIS A 1 109 ? 16.044 -9.444 -24.996 1.00 69.88 109 HIS A O 1
ATOM 893 N N . GLU A 1 110 ? 16.218 -7.334 -25.749 1.00 77.06 110 GLU A N 1
ATOM 894 C CA . GLU A 1 110 ? 15.994 -6.683 -24.447 1.00 77.06 110 GLU A CA 1
ATOM 895 C C . GLU A 1 110 ? 14.500 -6.574 -24.089 1.00 77.06 110 GLU A C 1
ATOM 897 O O . GLU A 1 110 ? 14.146 -6.439 -22.913 1.00 77.06 110 GLU A O 1
ATOM 902 N N . LYS A 1 111 ? 13.605 -6.671 -25.084 1.00 83.69 111 LYS A N 1
ATOM 903 C CA . LYS A 1 111 ? 12.156 -6.529 -24.895 1.00 83.69 111 LYS A CA 1
ATOM 904 C C . LYS A 1 111 ? 11.562 -7.723 -24.138 1.00 83.69 111 LYS A C 1
ATOM 906 O O . LYS A 1 111 ? 11.853 -8.884 -24.431 1.00 83.69 111 LYS A O 1
ATOM 911 N N . LEU A 1 112 ? 10.652 -7.441 -23.203 1.00 86.38 112 LEU A N 1
ATOM 912 C CA . LEU A 1 112 ? 9.914 -8.466 -22.460 1.00 86.38 112 LEU A CA 1
ATOM 913 C C . LEU A 1 112 ? 9.066 -9.342 -23.390 1.00 86.38 112 LEU A C 1
ATOM 915 O O . LEU A 1 112 ? 8.241 -8.858 -24.166 1.00 86.38 112 LEU A O 1
ATOM 919 N N . GLN A 1 113 ? 9.219 -10.658 -23.257 1.00 90.25 113 GLN A N 1
ATOM 920 C CA . GLN A 1 113 ? 8.365 -11.631 -23.938 1.00 90.25 113 GLN A CA 1
ATOM 921 C C . GLN A 1 113 ? 7.063 -11.840 -23.149 1.00 90.25 113 GLN A C 1
ATOM 923 O O . GLN A 1 113 ? 7.061 -11.735 -21.922 1.00 90.25 113 GLN A O 1
ATOM 928 N N . PRO A 1 114 ? 5.959 -12.261 -23.791 1.00 90.62 114 PRO A N 1
ATOM 929 C CA . PRO A 1 114 ? 4.715 -12.622 -23.102 1.00 90.62 114 PRO A CA 1
ATOM 930 C C . PRO A 1 114 ? 4.867 -13.628 -21.950 1.00 90.62 114 PRO A C 1
ATOM 932 O O . PRO A 1 114 ? 4.130 -13.545 -20.969 1.00 90.62 114 PRO A O 1
ATOM 935 N N . ARG A 1 115 ? 5.823 -14.565 -22.031 1.00 91.88 115 ARG A N 1
ATOM 936 C CA . ARG A 1 115 ? 6.106 -15.509 -20.933 1.00 91.88 115 ARG A CA 1
ATOM 937 C C . ARG A 1 115 ? 6.601 -14.787 -19.682 1.00 91.88 115 ARG A C 1
ATOM 939 O O . ARG A 1 115 ? 6.162 -15.101 -18.580 1.00 91.88 115 ARG A O 1
ATOM 946 N N . ASP A 1 116 ? 7.448 -13.786 -19.866 1.00 92.25 116 ASP A N 1
ATOM 947 C CA . ASP A 1 116 ? 8.005 -12.992 -18.777 1.00 92.25 116 ASP A CA 1
ATOM 948 C C . ASP A 1 116 ? 6.988 -12.009 -18.230 1.00 92.25 116 ASP A C 1
ATOM 950 O O . ASP A 1 116 ? 6.965 -11.779 -17.028 1.00 92.25 116 ASP A O 1
ATOM 954 N N . ILE A 1 117 ? 6.098 -11.489 -19.079 1.00 93.44 117 ILE A N 1
ATOM 955 C CA . ILE A 1 117 ? 4.949 -10.688 -18.643 1.00 93.44 117 ILE A CA 1
ATOM 956 C C . ILE A 1 117 ? 4.059 -11.521 -17.708 1.00 93.44 117 ILE A C 1
ATOM 958 O O . ILE A 1 117 ? 3.679 -11.066 -16.637 1.00 93.44 117 ILE A O 1
ATOM 962 N N . ASN A 1 118 ? 3.768 -12.776 -18.055 1.00 94.62 118 ASN A N 1
ATOM 963 C CA . ASN A 1 118 ? 2.950 -13.633 -17.194 1.00 94.62 118 ASN A CA 1
ATOM 964 C C . ASN A 1 118 ? 3.673 -14.029 -15.895 1.00 94.62 118 ASN A C 1
ATOM 966 O O . ASN A 1 118 ? 3.051 -14.032 -14.834 1.00 94.62 118 ASN A O 1
ATOM 970 N N . ARG A 1 119 ? 4.979 -14.327 -15.953 1.00 94.25 119 ARG A N 1
ATOM 971 C CA . ARG A 1 119 ? 5.786 -14.600 -14.749 1.00 94.25 119 ARG A CA 1
ATOM 972 C C . ARG A 1 119 ? 5.841 -13.375 -13.844 1.00 94.25 119 ARG A C 1
ATOM 974 O O . ARG A 1 119 ? 5.550 -13.474 -12.659 1.00 94.25 119 ARG A O 1
ATOM 981 N N . SER A 1 120 ? 6.137 -12.210 -14.408 1.00 94.31 120 SER A N 1
ATOM 982 C CA . SER A 1 120 ? 6.177 -10.960 -13.656 1.00 94.31 120 SER A CA 1
ATOM 983 C C . SER A 1 120 ? 4.836 -10.605 -13.028 1.00 94.31 120 SER A C 1
ATOM 985 O O . SER A 1 120 ? 4.831 -10.172 -11.880 1.00 94.31 120 SER A O 1
ATOM 987 N N . LEU A 1 121 ? 3.715 -10.841 -13.715 1.00 95.12 121 LEU A N 1
ATOM 988 C CA . LEU A 1 121 ? 2.376 -10.692 -13.135 1.00 95.12 121 LEU A CA 1
ATOM 989 C C . LEU A 1 121 ? 2.163 -11.615 -11.932 1.00 95.12 121 LEU A C 1
ATOM 991 O O . LEU A 1 121 ? 1.623 -11.185 -10.913 1.00 95.12 121 LEU A O 1
ATOM 995 N N . PHE A 1 122 ? 2.615 -12.868 -12.021 1.00 95.19 122 PHE A N 1
ATOM 996 C CA . PHE A 1 122 ? 2.530 -13.804 -10.903 1.00 95.19 122 PHE A CA 1
ATOM 997 C C . PHE A 1 122 ? 3.324 -13.312 -9.683 1.00 95.19 122 PHE A C 1
ATOM 999 O O . PHE A 1 122 ? 2.804 -13.337 -8.572 1.00 95.19 122 PHE A O 1
ATOM 1006 N N . PHE A 1 123 ? 4.541 -12.796 -9.875 1.00 93.00 123 PHE A N 1
ATOM 1007 C CA . PHE A 1 123 ? 5.348 -12.257 -8.772 1.00 93.00 123 PHE A CA 1
ATOM 1008 C C . PHE A 1 123 ? 4.822 -10.921 -8.226 1.00 93.00 123 PHE A C 1
ATOM 1010 O O . PHE A 1 123 ? 4.895 -10.689 -7.024 1.00 93.00 123 PHE A O 1
ATOM 1017 N N . LEU A 1 124 ? 4.276 -10.055 -9.084 1.00 92.75 124 LEU A N 1
ATOM 1018 C CA . LEU A 1 124 ? 3.759 -8.739 -8.695 1.00 92.75 124 LEU A CA 1
ATOM 1019 C C . LEU A 1 124 ? 2.405 -8.785 -7.989 1.00 92.75 124 LEU A C 1
ATOM 1021 O O . LEU A 1 124 ? 2.147 -7.929 -7.153 1.00 92.75 124 LEU A O 1
ATOM 1025 N N . VAL A 1 125 ? 1.535 -9.728 -8.356 1.00 94.44 125 VAL A N 1
ATOM 1026 C CA . VAL A 1 125 ? 0.147 -9.776 -7.864 1.00 94.44 125 VAL A CA 1
ATOM 1027 C C . VAL A 1 125 ? -0.154 -11.098 -7.164 1.00 94.44 125 VAL A C 1
ATOM 1029 O O . VAL A 1 125 ? -0.754 -11.108 -6.093 1.00 94.44 125 VAL A O 1
ATOM 1032 N N . GLY A 1 126 ? 0.291 -12.219 -7.733 1.00 94.00 126 GLY A N 1
ATOM 1033 C CA . GLY A 1 126 ? 0.025 -13.554 -7.194 1.00 94.00 126 GLY A CA 1
ATOM 1034 C C . GLY A 1 126 ? 0.720 -13.812 -5.858 1.00 94.00 126 GLY A C 1
ATOM 1035 O O . GLY A 1 126 ? 0.063 -14.192 -4.894 1.00 94.00 126 GLY A O 1
ATOM 1036 N N . ILE A 1 127 ? 2.030 -13.571 -5.766 1.00 93.19 127 ILE A N 1
ATOM 1037 C CA . ILE A 1 127 ? 2.777 -13.749 -4.510 1.00 93.19 127 ILE A CA 1
ATOM 1038 C C . ILE A 1 127 ? 2.265 -12.860 -3.373 1.00 93.19 127 ILE A C 1
ATOM 1040 O O . ILE A 1 127 ? 2.005 -13.414 -2.305 1.00 93.19 127 ILE A O 1
ATOM 1044 N N . PRO A 1 128 ? 2.092 -11.532 -3.534 1.00 92.25 128 PRO A N 1
ATOM 1045 C CA . PRO A 1 128 ? 1.579 -10.715 -2.438 1.00 92.25 128 PRO A CA 1
ATOM 1046 C C . PRO A 1 128 ? 0.166 -11.131 -2.024 1.00 92.25 128 PRO A C 1
ATOM 1048 O O . PRO A 1 128 ? -0.116 -11.162 -0.830 1.00 92.25 128 PRO A O 1
ATOM 1051 N N . TYR A 1 129 ? -0.686 -11.558 -2.963 1.00 93.69 129 TYR A N 1
ATOM 1052 C CA . TYR A 1 129 ? -1.995 -12.129 -2.634 1.00 93.69 129 TYR A CA 1
ATOM 1053 C C . TYR A 1 129 ? -1.882 -13.412 -1.796 1.00 93.69 129 TYR A C 1
ATOM 1055 O O . TYR A 1 129 ? -2.522 -13.531 -0.751 1.00 93.69 129 TYR A O 1
ATOM 1063 N N . LEU A 1 130 ? -1.040 -14.364 -2.214 1.00 93.94 130 LEU A N 1
ATOM 1064 C CA . LEU A 1 130 ? -0.812 -15.608 -1.472 1.00 93.94 130 LEU A CA 1
ATOM 1065 C C . LEU A 1 130 ? -0.239 -15.333 -0.081 1.00 93.94 130 LEU A C 1
ATOM 1067 O O . LEU A 1 130 ? -0.664 -15.950 0.893 1.00 93.94 130 LEU A O 1
ATOM 1071 N N . ARG A 1 131 ? 0.687 -14.376 0.021 1.00 92.81 131 ARG A N 1
ATOM 1072 C CA . ARG A 1 131 ? 1.275 -13.942 1.288 1.00 92.81 131 ARG A CA 1
ATOM 1073 C C . ARG A 1 131 ? 0.231 -13.313 2.209 1.00 92.81 131 ARG A C 1
ATOM 1075 O O . ARG A 1 131 ? 0.174 -13.684 3.379 1.00 92.81 131 ARG A O 1
ATOM 1082 N N . ALA A 1 132 ? -0.605 -12.413 1.690 1.00 90.69 132 ALA A N 1
ATOM 1083 C CA . ALA A 1 132 ? -1.690 -11.790 2.445 1.00 90.69 132 ALA A CA 1
ATOM 1084 C C . ALA A 1 132 ? -2.691 -12.842 2.941 1.00 90.69 132 ALA A C 1
ATOM 1086 O O . ALA A 1 132 ? -3.074 -12.831 4.109 1.00 90.69 132 ALA A O 1
ATOM 1087 N N . LYS A 1 133 ? -3.050 -13.818 2.095 1.00 92.56 133 LYS A N 1
ATOM 1088 C CA . LYS A 1 133 ? -3.918 -14.932 2.496 1.00 92.56 133 LYS A CA 1
ATOM 1089 C C . LYS A 1 133 ? -3.284 -15.831 3.550 1.00 92.56 133 LYS A C 1
ATOM 1091 O O . LYS A 1 133 ? -3.959 -16.198 4.506 1.00 92.56 133 LYS A O 1
ATOM 1096 N N . ALA A 1 134 ? -2.004 -16.162 3.404 1.00 92.75 134 ALA A N 1
ATOM 1097 C CA . ALA A 1 134 ? -1.272 -16.944 4.395 1.00 92.75 134 ALA A CA 1
ATOM 1098 C C . ALA A 1 134 ? -1.230 -16.230 5.758 1.00 92.75 134 ALA A C 1
ATOM 1100 O O . ALA A 1 134 ? -1.431 -16.870 6.790 1.00 92.75 134 ALA A O 1
ATOM 1101 N N . HIS A 1 135 ? -1.040 -14.907 5.756 1.00 91.44 135 HIS A N 1
ATOM 1102 C CA . HIS A 1 135 ? -1.086 -14.096 6.971 1.00 91.44 135 HIS A CA 1
ATOM 1103 C C . HIS A 1 135 ? -2.477 -14.103 7.618 1.00 91.44 135 HIS A C 1
ATOM 1105 O O . HIS A 1 135 ? -2.589 -14.387 8.803 1.00 91.44 135 HIS A O 1
ATOM 1111 N N . GLN A 1 136 ? -3.543 -13.911 6.832 1.00 89.19 136 GLN A N 1
ATOM 1112 C CA . GLN A 1 136 ? -4.923 -13.988 7.333 1.00 89.19 136 GLN A CA 1
ATOM 1113 C C . GLN A 1 136 ? -5.230 -15.344 7.972 1.00 89.19 136 GLN A C 1
ATOM 1115 O O . GLN A 1 136 ? -5.762 -15.394 9.071 1.00 89.19 136 GLN A O 1
ATOM 1120 N N . TYR A 1 137 ? -4.836 -16.452 7.335 1.00 90.19 137 TYR A N 1
ATOM 1121 C CA . TYR A 1 137 ? -5.024 -17.778 7.930 1.00 90.19 137 TYR A CA 1
ATOM 1122 C C . TYR A 1 137 ? -4.240 -17.956 9.234 1.00 90.19 137 TYR A C 1
ATOM 1124 O O . TYR A 1 137 ? -4.697 -18.650 10.139 1.00 90.19 137 TYR A O 1
ATOM 1132 N N . TYR A 1 138 ? -3.059 -17.347 9.340 1.00 91.00 138 TYR A N 1
ATOM 1133 C CA . TYR A 1 138 ? -2.272 -17.374 10.569 1.00 91.00 138 TYR A CA 1
ATOM 1134 C C . TYR A 1 138 ? -2.972 -16.614 11.708 1.00 91.00 138 TYR A C 1
ATOM 1136 O O . TYR A 1 138 ? -3.022 -17.115 12.834 1.00 91.00 138 TYR A O 1
ATOM 1144 N N . GLU A 1 139 ? -3.568 -15.457 11.411 1.00 88.50 139 GLU A N 1
ATOM 1145 C CA . GLU A 1 139 ? -4.390 -14.696 12.360 1.00 88.50 139 GLU A CA 1
ATOM 1146 C C . GLU A 1 139 ? -5.669 -15.458 12.747 1.00 88.50 139 GLU A C 1
ATOM 1148 O O . GLU A 1 139 ? -5.930 -15.629 13.938 1.00 88.50 139 GLU A O 1
ATOM 1153 N N . ASP A 1 140 ? -6.405 -16.002 11.771 1.00 86.06 140 ASP A N 1
ATOM 1154 C CA . ASP A 1 140 ? -7.656 -16.752 11.976 1.00 86.06 140 ASP A CA 1
ATOM 1155 C C . ASP A 1 140 ? -7.461 -17.990 12.865 1.00 86.06 140 ASP A C 1
ATOM 1157 O O . ASP A 1 140 ? -8.330 -18.345 13.664 1.00 86.06 140 ASP A O 1
ATOM 1161 N N . PHE A 1 141 ? -6.318 -18.674 12.743 1.00 85.06 141 PHE A N 1
ATOM 1162 C CA . PHE A 1 141 ? -6.009 -19.824 13.591 1.00 85.06 141 PHE A CA 1
ATOM 1163 C C . PHE A 1 141 ? -5.554 -19.434 15.003 1.00 85.06 141 PHE A C 1
ATOM 1165 O O . PHE A 1 141 ? -5.372 -20.332 15.825 1.00 85.06 141 PHE A O 1
ATOM 1172 N N . GLY A 1 142 ? -5.396 -18.148 15.324 1.00 74.56 142 GLY A N 1
ATOM 1173 C CA . GLY A 1 142 ? -4.900 -17.691 16.623 1.00 74.56 142 GLY A CA 1
ATOM 1174 C C . GLY A 1 142 ? -3.389 -17.877 16.751 1.00 74.56 142 GLY A C 1
ATOM 1175 O O . GLY A 1 142 ? -2.913 -18.464 17.718 1.00 74.56 142 GLY A O 1
ATOM 1176 N N . GLY A 1 143 ? -2.634 -17.511 15.712 1.00 69.31 143 GLY A N 1
ATOM 1177 C CA . GLY A 1 143 ? -1.180 -17.321 15.786 1.00 69.31 143 GLY A CA 1
ATOM 1178 C C . GLY A 1 143 ? -0.775 -15.914 16.259 1.00 69.31 143 GLY A C 1
ATOM 1179 O O . GLY A 1 143 ? 0.410 -15.642 16.449 1.00 69.31 143 GLY A O 1
ATOM 1180 N N . GLY A 1 144 ? -1.746 -15.008 16.420 1.00 64.31 144 GLY A N 1
ATOM 1181 C CA . GLY A 1 144 ? -1.550 -13.696 17.038 1.00 64.31 144 GLY A CA 1
ATOM 1182 C C . GLY A 1 144 ? -1.367 -13.780 18.557 1.00 64.31 144 GLY A C 1
ATOM 1183 O O . GLY A 1 144 ? -1.256 -14.859 19.130 1.00 64.31 144 GLY A O 1
ATOM 1184 N N . ILE A 1 145 ? -1.339 -12.624 19.220 1.00 58.91 145 ILE A N 1
ATOM 1185 C CA . ILE A 1 145 ? -1.321 -12.547 20.685 1.00 58.91 145 ILE A CA 1
ATOM 1186 C C . ILE A 1 145 ? -2.630 -13.171 21.182 1.00 58.91 145 ILE A C 1
ATOM 1188 O O . ILE A 1 145 ? -3.702 -12.633 20.909 1.00 58.91 145 ILE A O 1
ATOM 1192 N N . ASP A 1 146 ? -2.547 -14.318 21.856 1.00 57.78 146 ASP A N 1
ATOM 1193 C CA . ASP A 1 146 ? -3.721 -15.015 22.375 1.00 57.78 146 ASP A CA 1
ATOM 1194 C C . ASP A 1 146 ? -4.528 -14.064 23.282 1.00 57.78 146 ASP A C 1
ATOM 1196 O O . ASP A 1 146 ? -3.996 -13.589 24.291 1.00 57.78 146 ASP A O 1
ATOM 1200 N N . PRO A 1 147 ? -5.816 -13.790 22.998 1.00 56.28 147 PRO A N 1
ATOM 1201 C CA . PRO A 1 147 ? -6.650 -12.983 23.890 1.00 56.28 147 PRO A CA 1
ATOM 1202 C C . PRO A 1 147 ? -6.809 -13.646 25.269 1.00 56.28 147 PRO A C 1
ATOM 1204 O O . PRO A 1 147 ? -7.046 -12.967 26.262 1.00 56.28 147 PRO A O 1
ATOM 1207 N N . THR A 1 148 ? -6.572 -14.958 25.364 1.00 55.66 148 THR A N 1
ATOM 1208 C CA . THR A 1 148 ? -6.520 -15.723 26.619 1.00 55.66 148 THR A CA 1
ATOM 1209 C C . THR A 1 148 ? -5.264 -15.464 27.461 1.00 55.66 148 THR A C 1
ATOM 1211 O O . THR A 1 148 ? -5.204 -15.911 28.601 1.00 55.66 148 THR A O 1
ATOM 1214 N N . LEU A 1 149 ? -4.247 -14.767 26.936 1.00 58.44 149 LEU A N 1
ATOM 1215 C CA . LEU A 1 149 ? -3.142 -14.231 27.747 1.00 58.44 149 LEU A CA 1
ATOM 1216 C C . LEU A 1 149 ? -3.498 -12.875 28.379 1.00 58.44 149 LEU A C 1
ATOM 1218 O O . LEU A 1 149 ? -2.869 -12.476 29.356 1.00 58.44 149 LEU A O 1
ATOM 1222 N N . ILE A 1 150 ? -4.503 -12.179 27.836 1.00 60.03 150 ILE A N 1
ATOM 1223 C CA . ILE A 1 150 ? -5.032 -10.910 28.360 1.00 60.03 150 ILE A CA 1
ATOM 1224 C C . ILE A 1 150 ? -6.187 -11.181 29.338 1.00 60.03 150 ILE A C 1
ATOM 1226 O O . ILE A 1 150 ? -6.366 -10.451 30.311 1.00 60.03 150 ILE A O 1
ATOM 1230 N N . GLU A 1 151 ? -6.935 -12.262 29.122 1.00 52.84 151 GLU A N 1
ATOM 1231 C CA . GLU A 1 151 ? -8.048 -12.683 29.965 1.00 52.84 151 GLU A CA 1
ATOM 1232 C C . GLU A 1 151 ? -7.670 -13.971 30.713 1.00 52.84 151 GLU A C 1
ATOM 1234 O O . GLU A 1 151 ? -7.601 -15.051 30.131 1.00 52.84 151 GLU A O 1
ATOM 1239 N N . SER A 1 152 ? -7.400 -13.856 32.015 1.00 49.66 152 SER A N 1
ATOM 1240 C CA . SER A 1 152 ? -6.921 -14.905 32.933 1.00 49.66 152 SER A CA 1
ATOM 1241 C C . SER A 1 152 ? -7.935 -16.027 33.226 1.00 49.66 152 SER A C 1
ATOM 1243 O O . SER A 1 152 ? -8.023 -16.526 34.349 1.00 49.66 152 SER A O 1
ATOM 1245 N N . VAL A 1 153 ? -8.714 -16.453 32.231 1.00 51.12 153 VAL A N 1
ATOM 1246 C CA . VAL A 1 153 ? -9.721 -17.507 32.368 1.00 51.12 153 VAL A CA 1
ATOM 1247 C C . VAL A 1 153 ? -9.250 -18.764 31.628 1.00 51.12 153 VAL A C 1
ATOM 1249 O O . VAL A 1 153 ? -9.422 -18.871 30.411 1.00 51.12 153 VAL A O 1
ATOM 1252 N N . PRO A 1 154 ? -8.685 -19.763 32.332 1.00 46.94 154 PRO A N 1
ATOM 1253 C CA . PRO A 1 154 ? -8.313 -21.026 31.719 1.00 46.94 154 PRO A CA 1
ATOM 1254 C C . PRO A 1 154 ? -9.583 -21.842 31.450 1.00 46.94 154 PRO A C 1
ATOM 1256 O O . PRO A 1 154 ? -10.093 -22.539 32.324 1.00 46.94 154 PRO A O 1
ATOM 1259 N N . ARG A 1 155 ? -10.120 -21.778 30.227 1.00 43.91 155 ARG A N 1
ATOM 1260 C CA . ARG A 1 155 ? -11.100 -22.767 29.746 1.00 43.91 155 ARG A CA 1
ATOM 1261 C C . ARG A 1 155 ? -10.365 -23.935 29.097 1.00 43.91 155 ARG A C 1
ATOM 1263 O O . ARG A 1 155 ? -10.306 -24.063 27.877 1.00 43.91 155 ARG A O 1
ATOM 1270 N N . SER A 1 156 ? -9.808 -24.805 29.931 1.00 44.34 156 SER A N 1
ATOM 1271 C CA . SER A 1 156 ? -9.334 -26.127 29.527 1.00 44.34 156 SER A CA 1
ATOM 1272 C C . SER A 1 156 ? -10.535 -27.031 29.230 1.00 44.34 156 SER A C 1
ATOM 1274 O O . SER A 1 156 ? -11.045 -27.736 30.096 1.00 44.34 156 SER A O 1
ATOM 1276 N N . SER A 1 157 ? -11.007 -27.013 27.982 1.00 47.19 157 SER A N 1
ATOM 1277 C CA . SER A 1 157 ? -11.848 -28.102 27.476 1.00 47.19 157 SER A CA 1
ATOM 1278 C C . SER A 1 157 ? -10.944 -29.236 26.965 1.00 47.19 157 SER A C 1
ATOM 1280 O O . SER A 1 157 ? -9.957 -28.957 26.278 1.00 47.19 157 SER A O 1
ATOM 1282 N N . PRO A 1 158 ? -11.221 -30.510 27.299 1.00 47.31 158 PRO A N 1
ATOM 1283 C CA . PRO A 1 158 ? -10.455 -31.645 26.799 1.00 47.31 158 PRO A CA 1
ATOM 1284 C C . PRO A 1 158 ? -10.810 -31.861 25.323 1.00 47.31 158 PRO A C 1
ATOM 1286 O O . PRO A 1 158 ? -11.712 -32.623 24.983 1.00 47.31 158 PRO A O 1
ATOM 1289 N N . HIS A 1 159 ? -10.147 -31.122 24.432 1.00 56.97 159 HIS A N 1
ATOM 1290 C CA . HIS A 1 159 ? -10.395 -31.215 22.999 1.00 56.97 159 HIS A CA 1
ATOM 1291 C C . HIS A 1 159 ? -9.640 -32.417 22.423 1.00 56.97 159 HIS A C 1
ATOM 1293 O O . HIS A 1 159 ? -8.409 -32.474 22.427 1.00 56.97 159 HIS A O 1
ATOM 1299 N N . GLN A 1 160 ? -10.400 -33.407 21.963 1.00 57.50 160 GLN A N 1
ATOM 1300 C CA . GLN A 1 160 ? -9.899 -34.584 21.266 1.00 57.50 160 GLN A CA 1
ATOM 1301 C C . GLN A 1 160 ? -9.164 -34.109 20.002 1.00 57.50 160 GLN A C 1
ATOM 1303 O O . GLN A 1 160 ? -9.783 -33.575 19.088 1.00 57.50 160 GLN A O 1
ATOM 1308 N N . GLN A 1 161 ? -7.833 -34.231 19.982 1.00 66.38 161 GLN A N 1
ATOM 1309 C CA . GLN A 1 161 ? -6.992 -33.649 18.933 1.00 66.38 161 GLN A CA 1
ATOM 1310 C C . GLN A 1 161 ? -7.297 -34.288 17.576 1.00 66.38 161 GLN A C 1
ATOM 1312 O O . GLN A 1 161 ? -6.908 -35.431 17.312 1.00 66.38 161 GLN A O 1
ATOM 1317 N N . THR A 1 162 ? -7.957 -33.544 16.693 1.00 83.12 162 THR A N 1
ATOM 1318 C CA . THR A 1 162 ? -8.179 -33.989 15.317 1.00 83.12 162 THR A CA 1
ATOM 1319 C C . THR A 1 162 ? -6.909 -33.777 14.484 1.00 83.12 162 THR A C 1
ATOM 1321 O O . THR A 1 162 ? -6.054 -32.949 14.808 1.00 83.12 162 THR A O 1
ATOM 1324 N N . LEU A 1 163 ? -6.749 -34.515 13.377 1.00 87.12 163 LEU A N 1
ATOM 1325 C CA . LEU A 1 163 ? -5.634 -34.297 12.437 1.00 87.12 163 LEU A CA 1
ATOM 1326 C C . LEU A 1 163 ? -5.586 -32.845 11.930 1.00 87.12 163 LEU A C 1
ATOM 1328 O O . LEU A 1 163 ? -4.507 -32.308 11.685 1.00 87.12 163 LEU A O 1
ATOM 1332 N N . VAL A 1 164 ? -6.748 -32.195 11.838 1.00 86.50 164 VAL A N 1
ATOM 1333 C CA . VAL A 1 164 ? -6.882 -30.784 11.471 1.00 86.50 164 VAL A CA 1
ATOM 1334 C C . VAL A 1 164 ? -6.205 -29.880 12.503 1.00 86.50 164 VAL A C 1
ATOM 1336 O O . VAL A 1 164 ? -5.502 -28.949 12.119 1.00 86.50 164 VAL A O 1
ATOM 1339 N N . ASP A 1 165 ? -6.334 -30.175 13.796 1.00 84.50 165 ASP A N 1
ATOM 1340 C CA . ASP A 1 165 ? -5.707 -29.380 14.861 1.00 84.50 165 ASP A CA 1
ATOM 1341 C C . ASP A 1 165 ? -4.186 -29.548 14.877 1.00 84.50 165 ASP A C 1
ATOM 1343 O O . ASP A 1 165 ? -3.454 -28.583 15.094 1.00 84.50 165 ASP A O 1
ATOM 1347 N N . LYS A 1 166 ? -3.687 -30.746 14.545 1.00 87.94 166 LYS A N 1
ATOM 1348 C CA . LYS A 1 166 ? -2.245 -30.973 14.359 1.00 87.94 166 LYS A CA 1
ATOM 1349 C C . LYS A 1 166 ? -1.691 -30.161 13.189 1.00 87.94 166 LYS A C 1
ATOM 1351 O O . LYS A 1 166 ? -0.646 -29.532 13.337 1.00 87.94 166 LYS A O 1
ATOM 1356 N N . ILE A 1 167 ? -2.398 -30.130 12.056 1.00 89.94 167 ILE A N 1
ATOM 1357 C CA . ILE A 1 167 ? -2.003 -29.329 10.885 1.00 89.94 167 ILE A CA 1
ATOM 1358 C C . ILE A 1 167 ? -2.046 -27.832 11.215 1.00 89.94 167 ILE A C 1
ATOM 1360 O O . ILE A 1 167 ? -1.106 -27.114 10.880 1.00 89.94 167 ILE A O 1
ATOM 1364 N N . LYS A 1 168 ? -3.086 -27.360 11.916 1.00 87.56 168 LYS A N 1
ATOM 1365 C CA . LYS A 1 168 ? -3.182 -25.963 12.372 1.00 87.56 168 LYS A CA 1
ATOM 1366 C C . LYS A 1 168 ? -2.017 -25.590 13.287 1.00 87.56 168 LYS A C 1
ATOM 1368 O O . LYS A 1 168 ? -1.380 -24.565 13.066 1.00 87.56 168 LYS A O 1
ATOM 1373 N N . ASN A 1 169 ? -1.691 -26.432 14.267 1.00 86.81 169 ASN A N 1
ATOM 1374 C CA . ASN A 1 169 ? -0.577 -26.186 15.186 1.00 86.81 169 ASN A CA 1
ATOM 1375 C C . ASN A 1 169 ? 0.781 -26.207 14.468 1.00 86.81 169 ASN A C 1
ATOM 1377 O O . ASN A 1 169 ? 1.629 -25.357 14.735 1.00 86.81 169 ASN A O 1
ATOM 1381 N N . ALA A 1 170 ? 0.970 -27.120 13.511 1.00 90.44 170 ALA A N 1
ATOM 1382 C CA . ALA A 1 170 ? 2.155 -27.124 12.659 1.00 90.44 170 ALA A CA 1
ATOM 1383 C C . ALA A 1 170 ? 2.250 -25.832 11.831 1.00 90.44 170 ALA A C 1
ATOM 1385 O O . ALA A 1 170 ? 3.305 -25.204 11.796 1.00 90.44 170 ALA A O 1
ATOM 1386 N N . TYR A 1 171 ? 1.144 -25.381 11.232 1.00 92.06 171 TYR A N 1
ATOM 1387 C CA . TYR A 1 171 ? 1.096 -24.132 10.469 1.00 92.06 171 TYR A CA 1
ATOM 1388 C C . TYR A 1 171 ? 1.448 -22.907 11.327 1.00 92.06 171 TYR A C 1
ATOM 1390 O O . TYR A 1 171 ? 2.250 -22.080 10.893 1.00 92.06 171 TYR A O 1
ATOM 1398 N N . LYS A 1 172 ? 0.934 -22.825 12.566 1.00 89.81 172 LYS A N 1
ATOM 1399 C CA . LYS A 1 172 ? 1.293 -21.766 13.530 1.00 89.81 172 LYS A CA 1
ATOM 1400 C C . LYS A 1 172 ? 2.795 -21.718 13.810 1.00 89.81 172 LYS A C 1
ATOM 1402 O O . LYS A 1 172 ? 3.366 -20.641 13.915 1.00 89.81 172 LYS A O 1
ATOM 1407 N N . SER A 1 173 ? 3.445 -22.873 13.927 1.00 89.56 173 SER A N 1
ATOM 1408 C CA . SER A 1 173 ? 4.885 -22.921 14.186 1.00 89.56 173 SER A CA 1
ATOM 1409 C C . SER A 1 173 ? 5.715 -22.622 12.932 1.00 89.56 173 SER A C 1
ATOM 1411 O O . SER A 1 173 ? 6.715 -21.916 13.014 1.00 89.56 173 SER A O 1
ATOM 1413 N N . ILE A 1 174 ? 5.298 -23.112 11.761 1.00 93.38 174 ILE A N 1
ATOM 1414 C CA . ILE A 1 174 ? 6.073 -23.018 10.513 1.00 93.38 174 ILE A CA 1
ATOM 1415 C C . ILE A 1 174 ? 5.991 -21.622 9.881 1.00 93.38 174 ILE A C 1
ATOM 1417 O O . ILE A 1 174 ? 6.994 -21.125 9.364 1.00 93.38 174 ILE A O 1
ATOM 1421 N N . TYR A 1 175 ? 4.822 -20.976 9.910 1.00 93.69 175 TYR A N 1
ATOM 1422 C CA . TYR A 1 175 ? 4.593 -19.714 9.201 1.00 93.69 175 TYR A CA 1
ATOM 1423 C C . TYR A 1 175 ? 5.560 -18.576 9.603 1.00 93.69 175 TYR A C 1
ATOM 1425 O O . TYR A 1 175 ? 6.134 -17.964 8.697 1.00 93.69 175 TYR A O 1
ATOM 1433 N N . PRO A 1 176 ? 5.825 -18.304 10.901 1.00 93.12 176 PRO A N 1
ATOM 1434 C CA . PRO A 1 176 ? 6.766 -17.258 11.309 1.00 93.12 176 PRO A CA 1
ATOM 1435 C C . PRO A 1 176 ? 8.185 -17.496 10.787 1.00 93.12 176 PRO A C 1
ATOM 1437 O O . PRO A 1 176 ? 8.820 -16.566 10.291 1.00 93.12 176 PRO A O 1
ATOM 1440 N N . TRP A 1 177 ? 8.659 -18.746 10.832 1.00 95.25 177 TRP A N 1
ATOM 1441 C CA . TRP A 1 177 ? 9.972 -19.123 10.305 1.00 95.25 177 TRP A CA 1
ATOM 1442 C C . TRP A 1 177 ? 10.035 -18.978 8.787 1.00 95.25 177 TRP A C 1
ATOM 1444 O O . TRP A 1 177 ? 10.983 -18.388 8.278 1.00 95.25 177 TRP A O 1
ATOM 1454 N N . MET A 1 178 ? 9.008 -19.430 8.062 1.00 94.69 178 MET A N 1
ATOM 1455 C CA . MET A 1 178 ? 8.914 -19.220 6.613 1.00 94.69 178 MET A CA 1
ATOM 1456 C C . MET A 1 178 ? 8.946 -17.734 6.243 1.00 94.69 178 MET A C 1
ATOM 1458 O O . MET A 1 178 ? 9.683 -17.344 5.336 1.00 94.69 178 MET A O 1
ATOM 1462 N N . ASN A 1 179 ? 8.167 -16.899 6.937 1.00 94.12 179 ASN A N 1
ATOM 1463 C CA . ASN A 1 179 ? 8.127 -15.460 6.685 1.00 94.12 179 ASN A CA 1
ATOM 1464 C C . ASN A 1 179 ? 9.482 -14.801 6.994 1.00 94.12 179 ASN A C 1
ATOM 1466 O O . ASN A 1 179 ? 9.975 -14.018 6.183 1.00 94.12 179 ASN A O 1
ATOM 1470 N N . LEU A 1 180 ? 10.123 -15.170 8.108 1.00 95.81 180 LEU A N 1
ATOM 1471 C CA . LEU A 1 180 ? 11.465 -14.701 8.465 1.00 95.81 180 LEU A CA 1
ATOM 1472 C C . LEU A 1 180 ? 12.506 -15.101 7.412 1.00 95.81 180 LEU A C 1
ATOM 1474 O O . LEU A 1 180 ? 13.280 -14.257 6.967 1.00 95.81 180 LEU A O 1
ATOM 1478 N N . SER A 1 181 ? 12.505 -16.359 6.966 1.00 96.12 181 SER A N 1
ATOM 1479 C CA . SER A 1 181 ? 13.410 -16.824 5.911 1.00 96.12 181 SER A CA 1
ATOM 1480 C C . SER A 1 181 ? 13.184 -16.081 4.594 1.00 96.12 181 SER A C 1
ATOM 1482 O O . SER A 1 181 ? 14.153 -15.713 3.933 1.00 96.12 181 SER A O 1
ATOM 1484 N N . MET A 1 182 ? 11.929 -15.818 4.220 1.00 93.62 182 MET A N 1
ATOM 1485 C CA . MET A 1 182 ? 11.600 -15.070 3.005 1.00 93.62 182 MET A CA 1
ATOM 1486 C C . MET A 1 182 ? 12.086 -13.614 3.074 1.00 93.62 182 MET A C 1
ATOM 1488 O O . MET A 1 182 ? 12.605 -13.098 2.083 1.00 93.62 182 MET A O 1
ATOM 1492 N N . GLU A 1 183 ? 11.940 -12.944 4.217 1.00 94.50 183 GLU A N 1
ATOM 1493 C CA . GLU A 1 183 ? 12.449 -11.579 4.415 1.00 94.50 183 GLU A CA 1
ATOM 1494 C C . GLU A 1 183 ? 13.976 -11.526 4.459 1.00 94.50 183 GLU A C 1
ATOM 1496 O O . GLU A 1 183 ? 14.591 -10.674 3.820 1.00 94.50 183 GLU A O 1
ATOM 1501 N N . LEU A 1 184 ? 14.613 -12.485 5.130 1.00 96.44 184 LEU A N 1
ATOM 1502 C CA . LEU A 1 184 ? 16.069 -12.573 5.181 1.00 96.44 184 LEU A CA 1
ATOM 1503 C C . LEU A 1 184 ? 16.663 -12.845 3.792 1.00 96.44 184 LEU A C 1
ATOM 1505 O O . LEU A 1 184 ? 17.662 -12.235 3.412 1.00 96.44 184 LEU A O 1
ATOM 1509 N N . TRP A 1 185 ? 16.013 -13.697 2.996 1.00 94.88 185 TRP A N 1
ATOM 1510 C CA . TRP A 1 185 ? 16.393 -13.952 1.607 1.00 94.88 185 TRP A CA 1
ATOM 1511 C C . TRP A 1 185 ? 16.271 -12.689 0.741 1.00 94.88 185 TRP A C 1
ATOM 1513 O O . TRP A 1 185 ? 17.153 -12.378 -0.063 1.00 94.88 185 TRP A O 1
ATOM 1523 N N . GLN A 1 186 ? 15.195 -11.922 0.916 1.00 93.50 186 GLN A N 1
ATOM 1524 C CA . GLN A 1 186 ? 15.014 -10.635 0.246 1.00 93.50 186 GLN A CA 1
ATOM 1525 C C . GLN A 1 186 ? 16.089 -9.613 0.642 1.00 93.50 186 GLN A C 1
ATOM 1527 O O . GLN A 1 186 ? 16.646 -8.946 -0.234 1.00 93.50 186 GLN A O 1
ATOM 1532 N N . LEU A 1 187 ? 16.404 -9.516 1.935 1.00 94.62 187 LEU A N 1
ATOM 1533 C CA . LEU A 1 187 ? 17.444 -8.632 2.455 1.00 94.62 187 LEU A CA 1
ATOM 1534 C C . LEU A 1 187 ? 18.811 -9.008 1.876 1.00 94.62 187 LEU A C 1
ATOM 1536 O O . LEU A 1 187 ? 19.515 -8.135 1.373 1.00 94.62 187 LEU A O 1
ATOM 1540 N N . ALA A 1 188 ? 19.157 -10.296 1.851 1.00 95.00 188 ALA A N 1
ATOM 1541 C CA . ALA A 1 188 ? 20.419 -10.770 1.286 1.00 95.00 188 ALA A CA 1
ATOM 1542 C C . ALA A 1 188 ? 20.614 -10.325 -0.176 1.00 95.00 188 ALA A C 1
ATOM 1544 O O . ALA A 1 188 ? 21.691 -9.851 -0.538 1.00 95.00 188 ALA A O 1
ATOM 1545 N N . HIS A 1 189 ? 19.563 -10.396 -1.001 1.00 93.69 189 HIS A N 1
ATOM 1546 C CA . HIS A 1 189 ? 19.605 -9.890 -2.378 1.00 93.69 189 HIS A CA 1
ATOM 1547 C C . HIS A 1 189 ? 19.727 -8.364 -2.459 1.00 93.69 189 HIS A C 1
ATOM 1549 O O . HIS A 1 189 ? 20.507 -7.866 -3.269 1.00 93.69 189 HIS A O 1
ATOM 1555 N N . SER A 1 190 ? 19.022 -7.614 -1.606 1.00 92.00 190 SER A N 1
ATOM 1556 C CA . SER A 1 190 ? 19.169 -6.150 -1.570 1.00 92.00 190 SER A CA 1
ATOM 1557 C C . SER A 1 190 ? 20.588 -5.717 -1.182 1.00 92.00 190 SER A C 1
ATOM 1559 O O . SER A 1 190 ? 21.133 -4.784 -1.770 1.00 92.00 190 SER A O 1
ATOM 1561 N N . LEU A 1 191 ? 21.225 -6.447 -0.262 1.00 93.50 191 LEU A N 1
ATOM 1562 C CA . LEU A 1 191 ? 22.599 -6.202 0.156 1.00 93.50 191 LEU A CA 1
ATOM 1563 C C . LEU A 1 191 ? 23.593 -6.598 -0.946 1.00 93.50 191 LEU A C 1
ATOM 1565 O O . LEU A 1 191 ? 24.539 -5.865 -1.222 1.00 93.50 191 LEU A O 1
ATOM 1569 N N . GLY A 1 192 ? 23.349 -7.720 -1.631 1.00 92.31 192 GLY A N 1
ATOM 1570 C CA . GLY A 1 192 ? 24.123 -8.138 -2.804 1.00 92.31 192 GLY A CA 1
ATOM 1571 C C . GLY A 1 192 ? 24.064 -7.130 -3.955 1.00 92.31 192 GLY A C 1
ATOM 1572 O O . GLY A 1 192 ? 25.083 -6.882 -4.601 1.00 92.31 192 GLY A O 1
ATOM 1573 N N . TYR A 1 193 ? 22.903 -6.503 -4.167 1.00 91.00 193 TYR A N 1
ATOM 1574 C CA . TYR A 1 193 ? 22.735 -5.410 -5.123 1.00 91.00 193 TYR A CA 1
ATOM 1575 C C . TYR A 1 193 ? 23.474 -4.140 -4.693 1.00 91.00 193 TYR A C 1
ATOM 1577 O O . TYR A 1 193 ? 24.070 -3.482 -5.538 1.00 91.00 193 TYR A O 1
ATOM 1585 N N . LEU A 1 194 ? 23.476 -3.806 -3.397 1.00 89.38 194 LEU A N 1
ATOM 1586 C CA . LEU A 1 194 ? 24.193 -2.638 -2.873 1.00 89.38 194 LEU A CA 1
ATOM 1587 C C . LEU A 1 194 ? 25.716 -2.748 -3.060 1.00 89.38 194 LEU A C 1
ATOM 1589 O O . LEU A 1 194 ? 26.370 -1.742 -3.307 1.00 89.38 194 LEU A O 1
ATOM 1593 N N . PHE A 1 195 ? 26.269 -3.960 -2.957 1.00 90.31 195 PHE A N 1
ATOM 1594 C CA . PHE A 1 195 ? 27.697 -4.244 -3.158 1.00 90.31 195 PHE A CA 1
ATOM 1595 C C . PHE A 1 195 ? 28.069 -4.611 -4.604 1.00 90.31 195 PHE A C 1
ATOM 1597 O O . PHE A 1 195 ? 29.140 -5.173 -4.824 1.00 90.31 195 PHE A O 1
ATOM 1604 N N . ASP A 1 196 ? 27.185 -4.372 -5.576 1.00 86.06 196 ASP A N 1
ATOM 1605 C CA . ASP A 1 196 ? 27.418 -4.650 -7.003 1.00 86.06 196 ASP A CA 1
ATOM 1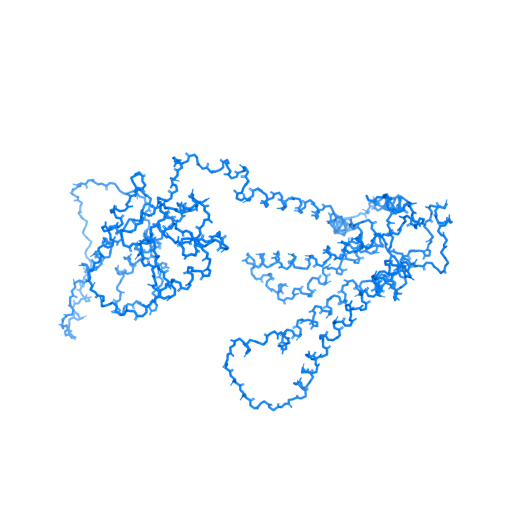606 C C . ASP A 1 196 ? 27.767 -6.108 -7.348 1.00 86.06 196 ASP A C 1
ATOM 1608 O O . ASP A 1 196 ? 28.258 -6.404 -8.435 1.00 86.06 196 ASP A O 1
ATOM 1612 N N . LYS A 1 197 ? 27.458 -7.056 -6.454 1.00 87.62 197 LYS A N 1
ATOM 1613 C CA . LYS A 1 197 ? 27.682 -8.491 -6.695 1.00 87.62 197 LYS A CA 1
ATOM 1614 C C . LYS A 1 197 ? 26.619 -9.097 -7.601 1.00 87.62 197 LYS A C 1
ATOM 1616 O O . LYS A 1 197 ? 26.882 -10.074 -8.296 1.00 87.62 197 LYS A O 1
ATOM 1621 N N . THR A 1 19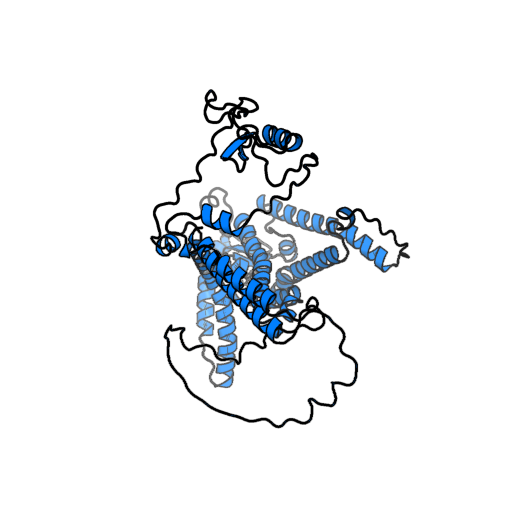8 ? 25.403 -8.556 -7.556 1.00 89.62 198 THR A N 1
ATOM 1622 C CA . THR A 1 198 ? 24.263 -9.050 -8.334 1.00 89.62 198 THR A CA 1
ATOM 1623 C C . THR A 1 198 ? 23.524 -7.896 -9.007 1.00 89.62 198 THR A C 1
ATOM 1625 O O . THR A 1 198 ? 23.200 -6.926 -8.321 1.00 89.62 198 THR A O 1
ATOM 1628 N N . PRO A 1 199 ? 23.135 -8.010 -10.292 1.00 87.06 199 PRO A N 1
ATOM 1629 C CA . PRO A 1 199 ? 22.345 -6.980 -10.973 1.00 87.06 199 PRO A CA 1
ATOM 1630 C C . PRO A 1 199 ? 20.872 -6.945 -10.516 1.00 87.06 199 PRO A C 1
ATOM 1632 O O . PRO A 1 199 ? 20.118 -6.059 -10.909 1.00 87.06 199 PRO A O 1
ATOM 1635 N N . PHE A 1 200 ? 20.445 -7.895 -9.676 1.00 91.62 200 PHE A N 1
ATOM 1636 C CA . PHE A 1 200 ? 19.060 -8.058 -9.235 1.00 91.62 200 PHE A CA 1
ATOM 1637 C C . PHE A 1 200 ? 18.890 -7.687 -7.757 1.00 91.62 200 PHE A C 1
ATOM 1639 O O . PHE A 1 200 ? 19.498 -8.317 -6.895 1.00 91.62 200 PHE A O 1
ATOM 1646 N N . TYR A 1 201 ? 18.009 -6.726 -7.450 1.00 91.12 201 TYR A N 1
ATOM 1647 C CA . TYR A 1 201 ? 17.725 -6.319 -6.062 1.00 91.12 201 TYR A CA 1
ATOM 1648 C C . TYR A 1 201 ? 16.766 -7.261 -5.316 1.00 91.12 201 TYR A C 1
ATOM 1650 O O . TYR A 1 201 ? 16.747 -7.293 -4.088 1.00 91.12 201 TYR A O 1
ATOM 1658 N N . ARG A 1 202 ? 15.971 -8.048 -6.052 1.00 93.88 202 ARG A N 1
ATOM 1659 C CA . ARG A 1 202 ? 15.023 -9.023 -5.499 1.00 93.88 202 ARG A CA 1
ATOM 1660 C C . ARG A 1 202 ? 15.273 -10.414 -6.062 1.00 93.88 202 ARG A C 1
ATOM 1662 O O . ARG A 1 202 ? 15.657 -10.551 -7.226 1.00 93.88 202 ARG A O 1
ATOM 1669 N N . PRO A 1 203 ? 14.966 -11.458 -5.285 1.00 92.81 203 PRO A N 1
ATOM 1670 C CA . PRO A 1 203 ? 15.244 -12.832 -5.685 1.00 92.81 203 PRO A CA 1
ATOM 1671 C C . PRO A 1 203 ? 14.413 -13.311 -6.875 1.00 92.81 203 PRO A C 1
ATOM 1673 O O . PRO A 1 203 ? 14.919 -13.998 -7.756 1.00 92.81 203 PRO A O 1
ATOM 1676 N N . TRP A 1 204 ? 13.146 -12.904 -6.955 1.00 92.38 204 TRP A N 1
ATOM 1677 C CA . TRP A 1 204 ? 12.275 -13.283 -8.066 1.00 92.38 204 TRP A CA 1
ATOM 1678 C C . TRP A 1 204 ? 12.718 -12.671 -9.398 1.00 92.38 204 TRP A C 1
ATOM 1680 O O . TRP A 1 204 ? 12.519 -13.278 -10.446 1.00 92.38 204 TRP A O 1
ATOM 1690 N N . LEU A 1 205 ? 13.342 -11.491 -9.374 1.00 92.50 205 LEU A N 1
ATOM 1691 C CA . LEU A 1 205 ? 13.921 -10.877 -10.570 1.00 92.50 205 LEU A CA 1
ATOM 1692 C C . LEU A 1 205 ? 15.115 -11.686 -11.080 1.00 92.50 205 LEU A C 1
ATOM 1694 O O . LEU A 1 205 ? 15.203 -11.938 -12.281 1.00 92.50 205 LEU A O 1
ATOM 1698 N N . ALA A 1 206 ? 15.954 -12.179 -10.163 1.00 91.44 206 ALA A N 1
ATOM 1699 C CA . ALA A 1 206 ? 17.049 -13.083 -10.498 1.00 91.44 206 ALA A CA 1
ATOM 1700 C C . ALA A 1 206 ? 16.537 -14.395 -11.117 1.00 91.44 206 ALA A C 1
ATOM 1702 O O . ALA A 1 206 ? 17.056 -14.833 -12.139 1.00 91.44 206 ALA A O 1
ATOM 1703 N N . TRP A 1 207 ? 15.470 -14.988 -10.567 1.00 92.12 207 TRP A N 1
ATOM 1704 C CA . TRP A 1 207 ? 14.855 -16.200 -11.131 1.00 92.12 207 TRP A CA 1
ATOM 1705 C C . TRP A 1 207 ? 14.239 -15.992 -12.517 1.00 92.12 207 TRP A C 1
ATOM 1707 O O . TRP A 1 207 ? 14.199 -16.922 -13.322 1.00 92.12 207 TRP A O 1
ATOM 1717 N N . MET A 1 208 ? 13.733 -14.792 -12.802 1.00 91.19 208 MET A N 1
ATOM 1718 C CA . MET A 1 208 ? 13.179 -14.462 -14.115 1.00 91.19 208 MET A CA 1
ATOM 1719 C C . MET A 1 208 ? 14.239 -14.009 -15.129 1.00 91.19 208 MET A C 1
ATOM 1721 O O . MET A 1 208 ? 13.934 -14.008 -16.319 1.00 91.19 208 MET A O 1
ATOM 1725 N N . GLY A 1 209 ? 15.444 -13.629 -14.689 1.00 90.75 209 GLY A N 1
ATOM 1726 C CA . GLY A 1 209 ? 16.470 -13.032 -15.552 1.00 90.75 209 GLY A CA 1
ATOM 1727 C C . GLY A 1 209 ? 16.083 -11.638 -16.059 1.00 90.75 209 GLY A C 1
ATOM 1728 O O . GLY A 1 209 ? 16.314 -11.310 -17.224 1.00 90.75 209 GLY A O 1
ATOM 1729 N N . ILE A 1 210 ? 15.424 -10.842 -15.211 1.00 92.00 210 ILE A N 1
ATOM 1730 C CA . ILE A 1 210 ? 14.923 -9.504 -15.556 1.00 92.00 210 ILE A CA 1
ATOM 1731 C C . ILE A 1 210 ? 15.604 -8.477 -14.657 1.00 92.00 210 ILE A C 1
ATOM 1733 O O . ILE A 1 210 ? 15.450 -8.543 -13.437 1.00 92.00 210 ILE A O 1
ATOM 1737 N N . ASP A 1 211 ? 16.318 -7.517 -15.238 1.00 90.81 211 ASP A N 1
ATOM 1738 C CA . ASP A 1 211 ? 16.862 -6.365 -14.520 1.00 90.81 211 ASP A CA 1
ATOM 1739 C C . ASP A 1 211 ? 15.983 -5.120 -14.711 1.00 90.81 211 ASP A C 1
ATOM 1741 O O . ASP A 1 211 ? 15.218 -4.990 -15.673 1.00 90.81 211 ASP A O 1
ATOM 1745 N N . ILE A 1 212 ? 16.062 -4.208 -13.741 1.00 91.62 212 ILE A N 1
ATOM 1746 C CA . ILE A 1 212 ? 15.349 -2.929 -13.761 1.00 91.62 212 ILE A CA 1
ATOM 1747 C C . ILE A 1 212 ? 16.358 -1.837 -14.095 1.00 91.62 212 ILE A C 1
ATOM 1749 O O . ILE A 1 212 ? 17.403 -1.744 -13.450 1.00 91.62 212 ILE A O 1
ATOM 1753 N N . ARG A 1 213 ? 16.043 -0.999 -15.084 1.00 89.25 213 ARG A N 1
ATOM 1754 C CA . ARG A 1 213 ? 16.867 0.151 -15.486 1.00 89.25 213 ARG A CA 1
ATOM 1755 C C . ARG A 1 213 ? 16.038 1.424 -15.595 1.00 89.25 213 ARG A C 1
ATOM 1757 O O . ARG A 1 213 ? 14.823 1.362 -15.758 1.00 89.25 213 ARG A O 1
ATOM 1764 N N . ARG A 1 214 ? 16.690 2.583 -15.508 1.00 90.00 214 ARG A N 1
ATOM 1765 C CA . ARG A 1 214 ? 16.047 3.881 -15.769 1.00 90.00 214 ARG A CA 1
ATOM 1766 C C . ARG A 1 214 ? 15.656 3.991 -17.246 1.00 90.00 214 ARG A C 1
ATOM 1768 O O . ARG A 1 214 ? 16.372 3.476 -18.110 1.00 90.00 214 ARG A O 1
ATOM 1775 N N . LEU A 1 215 ? 14.527 4.639 -17.540 1.00 85.69 215 LEU A N 1
ATOM 1776 C CA . LEU A 1 215 ? 14.165 4.964 -18.923 1.00 85.69 215 LEU A CA 1
ATOM 1777 C C . LEU A 1 215 ? 15.167 5.973 -19.500 1.00 85.69 215 LEU A C 1
ATOM 1779 O O . LEU A 1 215 ? 15.416 7.021 -18.904 1.00 85.69 215 LEU A O 1
ATOM 1783 N N . GLY A 1 216 ? 15.718 5.657 -20.670 1.00 82.12 216 GLY A N 1
ATOM 1784 C CA . GLY A 1 216 ? 16.576 6.558 -21.436 1.00 82.12 216 GLY A CA 1
ATOM 1785 C C . GLY A 1 216 ? 15.774 7.458 -22.378 1.00 82.12 216 GLY A C 1
ATOM 1786 O O . GLY A 1 216 ? 14.591 7.231 -22.629 1.00 82.12 216 GLY A O 1
ATOM 1787 N N . SER A 1 217 ? 16.430 8.462 -22.963 1.00 77.38 217 SER A N 1
ATOM 1788 C CA . SER A 1 217 ? 15.829 9.372 -23.956 1.00 77.38 217 SER A CA 1
ATOM 1789 C C . SER A 1 217 ? 15.228 8.630 -25.159 1.00 77.38 217 SER A C 1
ATOM 1791 O O . SER A 1 217 ? 14.131 8.963 -25.606 1.00 77.38 217 SER A O 1
ATOM 1793 N N . ALA A 1 218 ? 15.894 7.574 -25.632 1.00 77.25 218 ALA A N 1
ATOM 1794 C CA . ALA A 1 218 ? 15.410 6.725 -26.719 1.00 77.25 218 ALA A CA 1
ATOM 1795 C C . ALA A 1 218 ? 14.058 6.049 -26.401 1.00 77.25 218 ALA A C 1
ATOM 1797 O O . ALA A 1 218 ? 13.206 5.929 -27.283 1.00 77.25 218 ALA A O 1
ATOM 1798 N N . ASP A 1 219 ? 13.818 5.667 -25.140 1.00 80.19 219 ASP A N 1
ATOM 1799 C CA . ASP A 1 219 ? 12.559 5.036 -24.722 1.00 80.19 219 ASP A CA 1
ATOM 1800 C C . ASP A 1 219 ? 11.382 6.025 -24.774 1.00 80.19 219 ASP A C 1
ATOM 1802 O O . ASP A 1 219 ? 10.279 5.662 -25.190 1.00 80.19 219 ASP A O 1
ATOM 1806 N N . TYR A 1 220 ? 11.612 7.292 -24.406 1.00 80.38 220 TYR A N 1
ATOM 1807 C CA . TYR A 1 220 ? 10.590 8.342 -24.498 1.00 80.38 220 TYR A CA 1
ATOM 1808 C C . TYR A 1 220 ? 10.168 8.595 -25.946 1.00 80.38 220 TYR A C 1
ATOM 1810 O O . TYR A 1 220 ? 8.975 8.713 -26.230 1.00 80.38 220 TYR A O 1
ATOM 1818 N N . VAL A 1 221 ? 11.132 8.614 -26.870 1.00 80.62 221 VAL A N 1
ATOM 1819 C CA . VAL A 1 221 ? 10.869 8.802 -28.304 1.00 80.62 221 VAL A CA 1
ATOM 1820 C C . VAL A 1 221 ? 10.064 7.631 -28.875 1.00 80.62 221 VAL A C 1
ATOM 1822 O O . VAL A 1 221 ? 9.144 7.843 -29.667 1.00 80.62 221 VAL A O 1
ATOM 1825 N N . LEU A 1 222 ? 10.360 6.393 -28.471 1.00 76.00 222 LEU A N 1
ATOM 1826 C CA . LEU A 1 222 ? 9.595 5.223 -28.913 1.00 76.00 222 LEU A CA 1
ATOM 1827 C C . LEU A 1 222 ? 8.167 5.211 -28.359 1.00 76.00 222 LEU A C 1
ATOM 1829 O O . LEU A 1 222 ? 7.240 4.906 -29.111 1.00 76.00 222 LEU A O 1
ATOM 1833 N N . ASN A 1 223 ? 7.974 5.597 -27.095 1.00 74.94 223 ASN A N 1
ATOM 1834 C CA . ASN A 1 223 ? 6.637 5.728 -26.509 1.00 74.94 223 ASN A CA 1
ATOM 1835 C C . ASN A 1 223 ? 5.805 6.810 -27.217 1.00 74.94 223 ASN A C 1
ATOM 1837 O O . ASN A 1 223 ? 4.633 6.577 -27.507 1.00 74.94 223 ASN A O 1
ATOM 1841 N N . GLN A 1 224 ? 6.407 7.953 -27.569 1.00 73.38 224 GLN A N 1
ATOM 1842 C CA . GLN A 1 224 ? 5.727 8.999 -28.346 1.00 73.38 224 GLN A CA 1
ATOM 1843 C C . GLN A 1 224 ? 5.330 8.514 -29.746 1.00 73.38 224 GLN A C 1
ATOM 1845 O O . GLN A 1 224 ? 4.194 8.714 -30.169 1.00 73.38 224 GLN A O 1
ATOM 1850 N N . LYS A 1 225 ? 6.226 7.803 -30.445 1.00 71.44 225 LYS A N 1
ATOM 1851 C CA . LYS A 1 225 ? 5.926 7.214 -31.764 1.00 71.44 225 LYS A CA 1
ATOM 1852 C C . LYS A 1 225 ? 4.849 6.124 -31.704 1.00 71.44 225 LYS A C 1
ATOM 1854 O O . LYS A 1 225 ? 4.165 5.899 -32.698 1.00 71.44 225 LYS A O 1
ATOM 1859 N N . GLY A 1 226 ? 4.724 5.416 -30.580 1.00 67.19 226 GLY A N 1
ATOM 1860 C CA . GLY A 1 226 ? 3.658 4.439 -30.345 1.00 67.19 226 GLY A CA 1
ATOM 1861 C C . GLY A 1 226 ? 2.288 5.100 -30.205 1.00 67.19 226 GLY A C 1
ATOM 1862 O O . GLY A 1 226 ? 1.355 4.705 -30.896 1.00 67.19 226 GLY A O 1
ATOM 1863 N N . ALA A 1 227 ? 2.200 6.159 -29.394 1.00 64.56 227 ALA A N 1
ATOM 1864 C CA . ALA A 1 227 ? 0.963 6.916 -29.194 1.00 64.56 227 ALA A CA 1
ATOM 1865 C C . ALA A 1 227 ? 0.425 7.541 -30.496 1.00 64.56 227 ALA A C 1
ATOM 1867 O O . ALA A 1 227 ? -0.783 7.576 -30.711 1.00 64.56 227 ALA A O 1
ATOM 1868 N N . ASP A 1 228 ? 1.318 7.981 -31.386 1.00 64.44 228 ASP A N 1
ATOM 1869 C CA . ASP A 1 228 ? 0.944 8.570 -32.679 1.00 64.44 228 ASP A CA 1
ATOM 1870 C C . ASP A 1 228 ? 0.391 7.520 -33.670 1.00 64.44 228 ASP A C 1
ATOM 1872 O O . ASP A 1 228 ? -0.503 7.792 -34.471 1.00 64.44 228 ASP A O 1
ATOM 1876 N N . LYS A 1 229 ? 0.851 6.262 -33.574 1.00 64.44 229 LYS A N 1
ATOM 1877 C CA . LYS A 1 229 ? 0.346 5.144 -34.397 1.00 64.44 229 LYS A CA 1
ATOM 1878 C C . LYS A 1 229 ? -1.055 4.680 -33.998 1.00 64.44 229 LYS A C 1
ATOM 1880 O O . LYS A 1 229 ? -1.789 4.189 -34.854 1.00 64.44 229 LYS A O 1
ATOM 1885 N N . ASP A 1 230 ? -1.436 4.850 -32.735 1.00 61.72 230 ASP A N 1
ATOM 1886 C CA . ASP A 1 230 ? -2.758 4.464 -32.230 1.00 61.72 230 ASP A CA 1
ATOM 1887 C C . ASP A 1 230 ? -3.868 5.464 -32.623 1.00 61.72 230 ASP A C 1
ATOM 1889 O O . ASP A 1 230 ? -5.047 5.187 -32.417 1.00 61.72 230 ASP A O 1
ATOM 1893 N N . ALA A 1 231 ? -3.527 6.596 -33.257 1.00 62.88 231 ALA A N 1
ATOM 1894 C CA . ALA A 1 231 ? -4.478 7.613 -33.721 1.00 62.88 231 ALA A CA 1
ATOM 1895 C C . ALA A 1 231 ? -5.267 7.230 -34.998 1.00 62.88 231 ALA A C 1
ATOM 1897 O O . ALA A 1 231 ? -6.092 8.016 -35.481 1.00 62.88 231 ALA A O 1
ATOM 1898 N N . ILE A 1 232 ? -5.046 6.036 -35.562 1.00 67.81 232 ILE A N 1
ATOM 1899 C CA . ILE A 1 232 ? -5.766 5.556 -36.751 1.00 67.81 232 ILE A CA 1
ATOM 1900 C C . ILE A 1 232 ? -7.228 5.265 -36.372 1.00 67.81 232 ILE A C 1
ATOM 1902 O O . ILE A 1 232 ? -7.545 4.280 -35.704 1.00 67.81 232 ILE A O 1
ATOM 1906 N N . ARG A 1 233 ? -8.141 6.143 -36.807 1.00 67.00 233 ARG A N 1
ATOM 1907 C CA . ARG A 1 233 ? -9.575 6.068 -36.487 1.00 67.00 233 ARG A CA 1
ATOM 1908 C C . ARG A 1 233 ? -10.241 4.852 -37.150 1.00 67.00 233 ARG A C 1
ATOM 1910 O O . ARG A 1 233 ? -10.112 4.687 -38.364 1.00 67.00 233 ARG A O 1
ATOM 1917 N N . PRO A 1 234 ? -11.020 4.044 -36.408 1.00 73.31 234 PRO A N 1
ATOM 1918 C CA . PRO A 1 234 ? -11.795 2.962 -37.001 1.00 73.31 234 PRO A CA 1
ATOM 1919 C C . PRO A 1 234 ? -12.996 3.505 -37.788 1.00 73.31 234 PRO A C 1
ATOM 1921 O O . PRO A 1 234 ? -13.732 4.371 -37.313 1.00 73.31 234 PRO A O 1
ATOM 1924 N N . THR A 1 235 ? -13.239 2.960 -38.977 1.00 76.25 235 THR A N 1
ATOM 1925 C CA . THR A 1 235 ? -14.438 3.231 -39.780 1.00 76.25 235 THR A CA 1
ATOM 1926 C C . THR A 1 235 ? -15.609 2.348 -39.318 1.00 76.25 235 THR A C 1
ATOM 1928 O O . THR A 1 235 ? -15.540 1.123 -39.381 1.00 76.25 235 THR A O 1
ATOM 1931 N N . GLY A 1 236 ? -16.698 2.970 -38.842 1.00 83.12 236 GLY A N 1
ATOM 1932 C CA . GLY A 1 236 ? -17.971 2.312 -38.484 1.00 83.12 236 GLY A CA 1
ATOM 1933 C C . GLY A 1 236 ? -18.408 2.500 -37.022 1.00 83.12 236 GLY A C 1
ATOM 1934 O O . GLY A 1 236 ? -17.579 2.609 -36.130 1.00 83.12 236 GLY A O 1
ATOM 1935 N N . VAL A 1 237 ? -19.720 2.502 -36.747 1.00 83.44 237 VAL A N 1
ATOM 1936 C CA . VAL A 1 237 ? -20.289 2.834 -35.416 1.00 83.44 237 VAL A CA 1
ATOM 1937 C C . VAL A 1 237 ? -19.961 1.824 -34.304 1.00 83.44 237 VAL A C 1
ATOM 1939 O O . VAL A 1 237 ? -19.573 2.224 -33.211 1.00 83.44 237 VAL A O 1
ATOM 1942 N N . LEU A 1 238 ? -20.052 0.516 -34.564 1.00 84.19 238 LEU A N 1
ATOM 1943 C CA . LEU A 1 238 ? -19.701 -0.533 -33.591 1.00 84.19 238 LEU A CA 1
ATOM 1944 C C . LEU A 1 238 ? -18.202 -0.564 -33.234 1.00 84.19 238 LEU A C 1
ATOM 1946 O O . LEU A 1 238 ? -17.881 -0.594 -32.041 1.00 84.19 238 LEU A O 1
ATOM 1950 N N . PRO A 1 239 ? -17.264 -0.540 -34.205 1.00 81.62 239 PRO A N 1
ATOM 1951 C CA . PRO A 1 239 ? -15.847 -0.455 -33.882 1.00 81.62 239 PRO A CA 1
ATOM 1952 C C . PRO A 1 239 ? -15.475 0.904 -33.277 1.00 81.62 239 PRO A C 1
ATOM 1954 O O . PRO A 1 239 ? -14.568 0.928 -32.456 1.00 81.62 239 PRO A O 1
ATOM 1957 N N . LEU A 1 240 ? -16.203 1.992 -33.567 1.00 82.06 240 LEU A N 1
ATOM 1958 C CA . LEU A 1 240 ? -16.043 3.287 -32.894 1.00 82.06 240 LEU A CA 1
ATOM 1959 C C . LEU A 1 240 ? -16.434 3.211 -31.409 1.00 82.06 240 LEU A C 1
ATOM 1961 O O . LEU A 1 240 ? -15.640 3.602 -30.560 1.00 82.06 240 LEU A O 1
ATOM 1965 N N . ILE A 1 241 ? -17.603 2.651 -31.067 1.00 82.56 241 ILE A N 1
ATOM 1966 C CA . ILE A 1 241 ? -18.036 2.482 -29.664 1.00 82.56 241 ILE A CA 1
ATOM 1967 C C . ILE A 1 241 ? -17.048 1.593 -28.903 1.00 82.56 241 ILE A C 1
ATOM 1969 O O . ILE A 1 241 ? -16.624 1.933 -27.799 1.00 82.56 241 ILE A O 1
ATOM 1973 N N . ARG A 1 242 ? -16.637 0.468 -29.501 1.00 81.88 242 ARG A N 1
ATOM 1974 C CA . ARG A 1 242 ? -15.642 -0.433 -28.907 1.00 81.88 242 ARG A CA 1
ATOM 1975 C C . ARG A 1 242 ? -14.293 0.266 -28.742 1.00 81.88 242 ARG A C 1
ATOM 1977 O O . ARG A 1 242 ? -13.684 0.148 -27.683 1.00 81.88 242 ARG A O 1
ATOM 1984 N N . TYR A 1 243 ? -13.846 1.004 -29.754 1.00 81.44 243 TYR A N 1
ATOM 1985 C CA . TYR A 1 243 ? -12.623 1.794 -29.700 1.00 81.44 243 TYR A CA 1
ATOM 1986 C C . TYR A 1 243 ? -12.689 2.813 -28.569 1.00 81.44 243 TYR A C 1
ATOM 1988 O O . TYR A 1 243 ? -11.846 2.749 -27.690 1.00 81.44 243 TYR A O 1
ATOM 1996 N N . TYR A 1 244 ? -13.726 3.650 -28.482 1.00 79.25 244 TYR A N 1
ATOM 1997 C CA . TYR A 1 244 ? -13.868 4.604 -27.379 1.00 79.25 244 TYR A CA 1
ATOM 1998 C C . TYR A 1 244 ? -13.956 3.921 -26.011 1.00 79.25 244 TYR A C 1
ATOM 2000 O O . TYR A 1 244 ? -13.348 4.412 -25.069 1.00 79.25 244 TYR A O 1
ATOM 2008 N N . LEU A 1 245 ? -14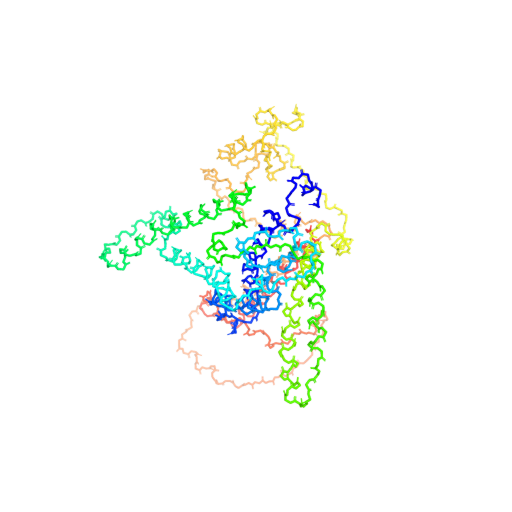.636 2.781 -25.867 1.00 79.62 245 LEU A N 1
ATOM 2009 C CA . LEU A 1 245 ? -14.729 2.069 -24.585 1.00 79.62 245 LEU A CA 1
ATOM 2010 C C . LEU A 1 245 ? -13.379 1.475 -24.134 1.00 79.62 245 LEU A C 1
ATOM 2012 O O . LEU A 1 245 ? -13.006 1.581 -22.967 1.00 79.62 245 LEU A O 1
ATOM 2016 N N . PHE A 1 246 ? -12.624 0.853 -25.042 1.00 78.25 246 PHE A N 1
ATOM 2017 C CA . PHE A 1 246 ? -11.312 0.286 -24.709 1.00 78.25 246 PHE A CA 1
ATOM 2018 C C . PHE A 1 246 ? -10.224 1.360 -24.614 1.00 78.25 246 PHE A C 1
ATOM 2020 O O . PHE A 1 246 ? -9.395 1.289 -23.708 1.00 78.25 246 PHE A O 1
ATOM 2027 N N . HIS A 1 247 ? -10.259 2.362 -25.491 1.00 77.19 247 HIS A N 1
ATOM 2028 C CA . HIS A 1 247 ? -9.323 3.482 -25.518 1.00 77.19 247 HIS A CA 1
ATOM 2029 C C . HIS A 1 247 ? -9.539 4.410 -24.320 1.00 77.19 247 HIS A C 1
ATOM 2031 O O . HIS A 1 247 ? -8.569 4.769 -23.667 1.00 77.19 247 HIS A O 1
ATOM 2037 N N . SER A 1 248 ? -10.787 4.709 -23.933 1.00 75.25 248 SER A N 1
ATOM 2038 C CA . SER A 1 248 ? -11.066 5.456 -22.691 1.00 75.25 248 SER A CA 1
ATOM 2039 C C . SER A 1 248 ? -10.555 4.721 -21.457 1.00 75.25 248 SER A C 1
ATOM 2041 O O . SER A 1 248 ? -9.992 5.352 -20.569 1.00 75.25 248 SER A O 1
ATOM 2043 N N . ARG A 1 249 ? -10.671 3.385 -21.408 1.00 77.56 249 ARG A N 1
ATOM 2044 C CA . ARG A 1 249 ? -10.097 2.586 -20.318 1.00 77.56 249 ARG A CA 1
ATOM 2045 C C . ARG A 1 249 ? -8.568 2.661 -20.292 1.00 77.56 249 ARG A C 1
ATOM 2047 O O . ARG A 1 249 ? -7.999 2.750 -19.211 1.00 77.56 249 ARG A O 1
ATOM 2054 N N . GLN A 1 250 ? -7.909 2.606 -21.448 1.00 74.06 250 GLN A N 1
ATOM 2055 C CA . GLN A 1 250 ? -6.450 2.737 -21.539 1.00 74.06 250 GLN A CA 1
ATOM 2056 C C . GLN A 1 250 ? -5.994 4.141 -21.130 1.00 74.06 250 GLN A C 1
ATOM 2058 O O . GLN A 1 250 ? -5.145 4.256 -20.257 1.00 74.06 250 GLN A O 1
ATOM 2063 N N . GLN A 1 251 ? -6.650 5.189 -21.634 1.00 75.62 251 GLN A N 1
ATOM 2064 C CA . GLN A 1 251 ? -6.376 6.570 -21.237 1.00 75.62 251 GLN A CA 1
ATOM 2065 C C . GLN A 1 251 ? -6.631 6.819 -19.747 1.00 75.62 251 GLN A C 1
ATOM 2067 O O . GLN A 1 251 ? -5.860 7.532 -19.111 1.00 75.62 251 GLN A O 1
ATOM 2072 N N . LEU A 1 252 ? -7.658 6.197 -19.156 1.00 78.19 252 LEU A N 1
ATOM 2073 C CA . LEU A 1 252 ? -7.873 6.231 -17.707 1.00 78.19 252 LEU A CA 1
ATOM 2074 C C . LEU A 1 252 ? -6.692 5.618 -16.953 1.00 78.19 252 LEU A C 1
ATOM 2076 O O . LEU A 1 252 ? -6.179 6.229 -16.015 1.00 78.19 252 LEU A O 1
ATOM 2080 N N . LEU A 1 253 ? -6.241 4.432 -17.369 1.00 77.75 253 LEU A N 1
ATOM 2081 C CA . LEU A 1 253 ? -5.097 3.771 -16.744 1.00 77.75 253 LEU A CA 1
ATOM 2082 C C . LEU A 1 253 ? -3.815 4.589 -16.903 1.00 77.75 253 LEU A C 1
ATOM 2084 O O . LEU A 1 253 ? -3.076 4.700 -15.930 1.00 77.75 253 LEU A O 1
ATOM 2088 N N . ASP A 1 254 ? -3.587 5.213 -18.055 1.00 77.50 254 ASP A N 1
ATOM 2089 C CA . ASP A 1 254 ? -2.413 6.057 -18.310 1.00 77.50 254 ASP A CA 1
ATOM 2090 C C . ASP A 1 254 ? -2.482 7.373 -17.510 1.00 77.50 254 ASP A C 1
ATOM 2092 O O . ASP A 1 254 ? -1.477 7.841 -16.966 1.00 77.50 254 ASP A O 1
ATOM 2096 N N . SER A 1 255 ? -3.686 7.932 -17.335 1.00 83.00 255 SER A N 1
ATOM 2097 C CA . SER A 1 255 ? -3.923 9.133 -16.524 1.00 83.00 255 SER A CA 1
ATOM 2098 C C . SER A 1 255 ? -3.712 8.906 -15.023 1.00 83.00 255 SER A C 1
ATOM 2100 O O . SER A 1 255 ? -3.446 9.865 -14.297 1.00 83.00 255 SER A O 1
ATOM 2102 N N . LEU A 1 256 ? -3.746 7.652 -14.548 1.00 80.69 256 LEU A N 1
ATOM 2103 C CA . LEU A 1 256 ? -3.523 7.307 -13.140 1.00 80.69 256 LEU A CA 1
ATOM 2104 C C . LEU A 1 256 ? -2.159 7.803 -12.634 1.00 80.69 256 LEU A C 1
ATOM 2106 O O . LEU A 1 256 ? -2.059 8.265 -11.497 1.00 80.69 256 LEU A O 1
ATOM 2110 N N . LYS A 1 257 ? -1.130 7.779 -13.495 1.00 78.75 257 LYS A N 1
ATOM 2111 C CA . LYS A 1 257 ? 0.216 8.290 -13.182 1.00 78.75 257 LYS A CA 1
ATOM 2112 C C . LYS A 1 257 ? 0.215 9.788 -12.862 1.00 78.75 257 LYS A C 1
ATOM 2114 O O . LYS A 1 257 ? 1.001 10.225 -12.028 1.00 78.75 257 LYS A O 1
ATOM 2119 N N . LEU A 1 258 ? -0.653 10.563 -13.510 1.00 81.56 258 LEU A N 1
ATOM 2120 C CA . LEU A 1 258 ? -0.781 12.006 -13.297 1.00 81.56 258 LEU A CA 1
ATOM 2121 C C . LEU A 1 258 ? -1.775 12.326 -12.170 1.00 81.56 258 LEU A C 1
ATOM 2123 O O . LEU A 1 258 ? -1.549 13.234 -11.374 1.00 81.56 258 LEU A O 1
ATOM 2127 N N . LEU A 1 259 ? -2.855 11.552 -12.070 1.00 83.31 259 LEU A N 1
ATOM 2128 C CA . LEU A 1 259 ? -3.925 11.768 -11.101 1.00 83.31 259 LEU A CA 1
ATOM 2129 C C . LEU A 1 259 ? -3.459 11.479 -9.671 1.00 83.31 259 LEU A C 1
ATOM 2131 O O . LEU A 1 259 ? -3.805 12.225 -8.761 1.00 83.31 259 LEU A O 1
ATOM 2135 N N . LEU A 1 260 ? -2.626 10.455 -9.465 1.00 82.94 260 LEU A N 1
ATOM 2136 C CA . LEU A 1 260 ? -2.112 10.090 -8.143 1.00 82.94 260 LEU A CA 1
ATOM 2137 C C . LEU A 1 260 ? -1.331 11.239 -7.467 1.00 82.94 260 LEU A C 1
ATOM 2139 O O . LEU A 1 260 ? -1.739 11.645 -6.377 1.00 82.94 260 LEU A O 1
ATOM 2143 N N . PRO A 1 261 ? -0.289 11.843 -8.070 1.00 83.69 261 PRO A N 1
ATOM 2144 C CA . PRO A 1 261 ? 0.435 12.949 -7.445 1.00 83.69 261 PRO A CA 1
ATOM 2145 C C . PRO A 1 261 ? -0.431 14.208 -7.300 1.00 83.69 261 PRO A C 1
ATOM 2147 O O . PRO A 1 261 ? -0.339 14.877 -6.272 1.00 83.69 261 PRO A O 1
ATOM 2150 N N . ILE A 1 262 ? -1.325 14.492 -8.258 1.00 87.75 262 ILE A N 1
ATOM 2151 C CA . ILE A 1 262 ? -2.305 15.586 -8.133 1.00 87.75 262 ILE A CA 1
ATOM 2152 C C . ILE A 1 262 ? -3.226 15.346 -6.929 1.00 87.75 262 ILE A C 1
ATOM 2154 O O . ILE A 1 262 ? -3.491 16.269 -6.161 1.00 87.75 262 ILE A O 1
ATOM 2158 N N . SER A 1 263 ? -3.676 14.107 -6.724 1.00 86.69 263 SER A N 1
ATOM 2159 C CA . SER A 1 263 ? -4.544 13.745 -5.602 1.00 86.69 263 SER A CA 1
ATOM 2160 C C . SER A 1 263 ? -3.823 13.842 -4.260 1.00 86.69 263 SER A C 1
ATOM 2162 O O . SER A 1 263 ? -4.397 14.375 -3.318 1.00 86.69 263 SER A O 1
ATOM 2164 N N . ILE A 1 264 ? -2.558 13.410 -4.167 1.00 85.69 264 ILE A N 1
ATOM 2165 C CA . ILE A 1 264 ? -1.759 13.541 -2.939 1.00 85.69 264 ILE A CA 1
ATOM 2166 C C . ILE A 1 264 ? -1.547 15.016 -2.616 1.00 85.69 264 ILE A C 1
ATOM 2168 O O . ILE A 1 264 ? -1.733 15.415 -1.469 1.00 85.69 264 ILE A O 1
ATOM 2172 N N . PHE A 1 265 ? -1.195 15.826 -3.616 1.00 88.81 265 PHE A N 1
ATOM 2173 C CA . PHE A 1 265 ? -1.065 17.268 -3.450 1.00 88.81 265 PHE A CA 1
ATOM 2174 C C . PHE A 1 265 ? -2.375 17.886 -2.951 1.00 88.81 265 PHE A C 1
ATOM 2176 O O . PHE A 1 265 ? -2.362 18.630 -1.975 1.00 88.81 265 PHE A O 1
ATOM 2183 N N . PHE A 1 266 ? -3.508 17.531 -3.561 1.00 86.94 266 PHE A N 1
ATOM 2184 C CA . PHE A 1 266 ? -4.813 18.062 -3.175 1.00 86.94 266 PHE A CA 1
ATOM 2185 C C . PHE A 1 266 ? -5.261 17.586 -1.786 1.00 86.94 266 PHE A C 1
ATOM 2187 O O . PHE A 1 266 ? -5.804 18.370 -1.018 1.00 86.94 266 PHE A O 1
ATOM 2194 N N . LEU A 1 267 ? -4.991 16.333 -1.415 1.00 84.75 267 LEU A N 1
ATOM 2195 C CA . LEU A 1 267 ? -5.270 15.812 -0.075 1.00 84.75 267 LEU A CA 1
ATOM 2196 C C . LEU A 1 267 ? -4.388 16.471 0.981 1.00 84.75 267 LEU A C 1
ATOM 2198 O O . LEU A 1 267 ? -4.898 16.858 2.026 1.00 84.75 267 LEU A O 1
ATOM 2202 N N . LYS A 1 268 ? -3.092 16.655 0.708 1.00 86.94 268 LYS A N 1
ATOM 2203 C CA . LYS A 1 268 ? -2.194 17.408 1.594 1.00 86.94 268 LYS A CA 1
ATOM 2204 C C . LYS A 1 268 ? -2.605 18.871 1.697 1.00 86.94 268 LYS A C 1
ATOM 2206 O O . LYS A 1 268 ? -2.535 19.447 2.778 1.00 86.94 268 LYS A O 1
ATOM 2211 N N . PHE A 1 269 ? -3.089 19.450 0.604 1.00 86.38 269 PHE A N 1
ATOM 2212 C CA . PHE A 1 269 ? -3.689 20.775 0.596 1.00 86.38 269 PHE A CA 1
ATOM 2213 C C . PHE A 1 269 ? -4.960 20.827 1.452 1.00 86.38 269 PHE A C 1
ATOM 2215 O O . PHE A 1 269 ? -5.090 21.750 2.243 1.00 86.38 269 PHE A O 1
ATOM 2222 N N . LEU A 1 270 ? -5.863 19.846 1.361 1.00 83.12 270 LEU A N 1
ATOM 2223 C CA . LEU A 1 270 ? -7.064 19.780 2.202 1.00 83.12 270 LEU A CA 1
ATOM 2224 C C . LEU A 1 270 ? -6.720 19.541 3.677 1.00 83.12 270 LEU A C 1
ATOM 2226 O O . LEU A 1 270 ? -7.299 20.184 4.544 1.00 83.12 270 LEU A O 1
ATOM 2230 N N . GLU A 1 271 ? -5.765 18.660 3.974 1.00 86.69 271 GLU A N 1
ATOM 2231 C CA . GLU A 1 271 ? -5.251 18.434 5.331 1.00 86.69 271 GLU A CA 1
ATOM 2232 C C . GLU A 1 271 ? -4.697 19.735 5.913 1.00 86.69 271 GLU A C 1
ATOM 2234 O O . GLU A 1 271 ? -5.031 20.110 7.035 1.00 86.69 271 GLU A O 1
ATOM 2239 N N . TRP A 1 272 ? -3.918 20.472 5.121 1.00 85.50 272 TRP A N 1
ATOM 2240 C CA . TRP A 1 272 ? -3.460 21.803 5.487 1.00 85.50 272 TRP A CA 1
ATOM 2241 C C . TRP A 1 272 ? -4.620 22.798 5.631 1.00 85.50 272 TRP A C 1
ATOM 2243 O O . TRP A 1 272 ? -4.641 23.528 6.612 1.00 85.50 272 TRP A O 1
ATOM 2253 N N . TRP A 1 273 ? -5.603 22.808 4.725 1.00 81.12 273 TRP A N 1
ATOM 2254 C CA . TRP A 1 273 ? -6.743 23.737 4.737 1.00 81.12 273 TRP A CA 1
ATOM 2255 C C . TRP A 1 273 ? -7.675 23.522 5.937 1.00 81.12 273 TRP A C 1
ATOM 2257 O O . TRP A 1 273 ? -8.233 24.478 6.469 1.00 81.12 273 TRP A O 1
ATOM 2267 N N . TYR A 1 274 ? -7.808 22.278 6.402 1.00 77.44 274 TYR A N 1
ATOM 2268 C CA . TYR A 1 274 ? -8.614 21.917 7.569 1.00 77.44 274 TYR A CA 1
ATOM 2269 C C . TYR A 1 274 ? -7.810 21.777 8.868 1.00 77.44 274 TYR A C 1
ATOM 2271 O O . TYR A 1 274 ? -8.427 21.606 9.928 1.00 77.44 274 TYR A O 1
ATOM 2279 N N . SER A 1 275 ? -6.476 21.877 8.814 1.00 77.69 275 SER A N 1
ATOM 2280 C CA . SER A 1 275 ? -5.601 21.863 9.990 1.00 77.69 275 SER A CA 1
ATOM 2281 C C . SER A 1 275 ? -6.020 22.956 10.985 1.00 77.69 275 SER A C 1
ATOM 2283 O O . SER A 1 275 ? -6.355 24.071 10.561 1.00 77.69 275 SER A O 1
ATOM 2285 N N . PRO A 1 276 ? -5.991 22.688 12.305 1.00 67.56 276 PRO A N 1
ATOM 2286 C CA . PRO A 1 276 ? -6.332 23.677 13.331 1.00 67.56 276 PRO A CA 1
ATOM 2287 C C . PRO A 1 276 ? -5.441 24.928 13.290 1.00 67.56 276 PRO A C 1
ATOM 2289 O O . PRO A 1 276 ? -5.875 25.995 13.706 1.00 67.56 276 PRO A O 1
ATOM 2292 N N . SER A 1 277 ? -4.226 24.822 12.746 1.00 66.75 277 SER A N 1
ATOM 2293 C CA . SER A 1 277 ? -3.273 25.930 12.597 1.00 66.75 277 SER A CA 1
ATOM 2294 C C . SER A 1 277 ? -3.369 26.672 11.257 1.00 66.75 277 SER A C 1
ATOM 2296 O O . SER A 1 277 ? -2.530 27.523 10.961 1.00 66.75 277 SER A O 1
ATOM 2298 N N . SER A 1 278 ? -4.351 26.343 10.415 1.00 75.62 278 SER A N 1
ATOM 2299 C CA . SER A 1 278 ? -4.464 26.922 9.077 1.00 75.62 278 SER A CA 1
ATOM 2300 C C . SER A 1 278 ? -5.030 28.349 9.102 1.00 75.62 278 SER A C 1
ATOM 2302 O O . SER A 1 278 ? -5.974 28.644 9.842 1.00 75.62 278 SER A O 1
ATOM 2304 N N . PRO A 1 279 ? -4.522 29.255 8.246 1.00 70.00 279 PRO A N 1
ATOM 2305 C CA . PRO A 1 279 ? -5.043 30.618 8.155 1.00 70.00 279 PRO A CA 1
ATOM 2306 C C . PRO A 1 279 ? -6.497 30.659 7.657 1.00 70.00 279 PRO A C 1
ATOM 2308 O O . PRO A 1 279 ? -7.217 31.605 7.955 1.00 70.00 279 PRO A O 1
ATOM 2311 N N . ALA A 1 280 ? -6.965 29.620 6.956 1.00 67.38 280 ALA A N 1
ATOM 2312 C CA . ALA A 1 280 ? -8.359 29.499 6.533 1.00 67.38 280 ALA A CA 1
ATOM 2313 C C . ALA A 1 280 ? -9.330 29.409 7.726 1.00 67.38 280 ALA A C 1
ATOM 2315 O O . ALA A 1 280 ? -10.382 30.046 7.690 1.00 67.38 280 ALA A O 1
ATOM 2316 N N . ARG A 1 281 ? -8.955 28.714 8.814 1.00 64.12 281 ARG A N 1
ATOM 2317 C CA . ARG A 1 281 ? -9.723 28.737 10.072 1.00 64.12 281 ARG A CA 1
ATOM 2318 C C . ARG A 1 281 ? -9.603 30.055 10.826 1.00 64.12 281 ARG A C 1
ATOM 2320 O O . ARG A 1 281 ? -10.568 30.466 11.460 1.00 64.12 281 ARG A O 1
ATOM 2327 N N . ALA A 1 282 ? -8.463 30.743 10.731 1.00 62.78 282 ALA A N 1
ATOM 2328 C CA . ALA A 1 282 ? -8.302 32.074 11.321 1.00 62.78 282 ALA A CA 1
ATOM 2329 C C . ALA A 1 282 ? -9.254 33.114 10.695 1.00 62.78 282 ALA A C 1
ATOM 2331 O O . ALA A 1 282 ? -9.619 34.085 11.352 1.00 62.78 282 ALA A O 1
ATOM 2332 N N . LEU A 1 283 ? -9.687 32.894 9.447 1.00 61.59 283 LEU A N 1
ATOM 2333 C CA . LEU A 1 283 ? -10.694 33.715 8.768 1.00 61.59 283 LEU A CA 1
ATOM 2334 C C . LEU A 1 283 ? -12.138 33.324 9.125 1.00 61.59 283 LEU A C 1
ATOM 2336 O O . LEU A 1 283 ? -13.017 34.182 9.082 1.00 61.59 283 LEU A O 1
ATOM 2340 N N . SER A 1 284 ? -12.392 32.055 9.469 1.00 57.97 284 SER A N 1
ATOM 2341 C CA . SER A 1 284 ? -13.717 31.563 9.879 1.00 57.97 284 SER A CA 1
ATOM 2342 C C . SER A 1 284 ? -13.957 31.605 11.390 1.00 57.97 284 SER A C 1
ATOM 2344 O O . SER A 1 284 ? -15.089 31.395 11.818 1.00 57.97 284 SER A O 1
ATOM 2346 N N . ALA A 1 285 ? -12.926 31.860 12.201 1.00 56.59 285 ALA A N 1
ATOM 2347 C CA . ALA A 1 285 ? -13.092 32.176 13.611 1.00 56.59 285 ALA A CA 1
ATOM 2348 C C . ALA A 1 285 ? -13.879 33.495 13.704 1.00 56.59 285 ALA A C 1
ATOM 2350 O O . ALA A 1 285 ? -13.387 34.533 13.244 1.00 56.59 285 ALA A O 1
ATOM 2351 N N . PRO A 1 286 ? -15.109 33.495 14.245 1.00 52.50 286 PRO A N 1
ATOM 2352 C CA . PRO A 1 286 ? -15.814 34.744 14.463 1.00 52.50 286 PRO A CA 1
ATOM 2353 C C . PRO A 1 286 ? -14.952 35.624 15.377 1.00 52.50 286 PRO A C 1
ATOM 2355 O O . PRO A 1 286 ? -14.346 35.132 16.330 1.00 52.50 286 PRO A O 1
ATOM 2358 N N . ARG A 1 287 ? -14.885 36.935 15.101 1.00 53.56 287 ARG A N 1
ATOM 2359 C CA . ARG A 1 287 ? -14.340 37.940 16.035 1.00 53.56 287 ARG A CA 1
ATOM 2360 C C . ARG A 1 287 ? -15.256 38.023 17.264 1.00 53.56 287 ARG A C 1
ATOM 2362 O O . ARG A 1 287 ? -15.929 39.026 17.477 1.00 53.56 287 ARG A O 1
ATOM 2369 N N . SER A 1 288 ? -15.356 36.950 18.032 1.00 52.34 288 SER A N 1
ATOM 2370 C CA . SER A 1 288 ? -16.279 36.824 19.147 1.00 52.34 288 SER A CA 1
ATOM 2371 C C . SER A 1 288 ? -15.490 36.794 20.441 1.00 52.34 288 SER A C 1
ATOM 2373 O O . SER A 1 288 ? -15.023 35.757 20.892 1.00 52.34 288 SER A O 1
ATOM 2375 N N . GLY A 1 289 ? -15.415 37.978 21.043 1.00 60.81 289 GLY A N 1
ATOM 2376 C CA . GLY A 1 289 ? -15.146 38.169 22.460 1.00 60.81 289 GLY A CA 1
ATOM 2377 C C . GLY A 1 289 ? -13.697 38.520 22.806 1.00 60.81 289 GLY A C 1
ATOM 2378 O O . GLY A 1 289 ? -12.766 38.103 22.118 1.00 60.81 289 GLY A O 1
ATOM 2379 N N . PRO A 1 290 ? -13.490 39.305 23.881 1.00 60.75 290 PRO A N 1
ATOM 2380 C CA . PRO A 1 290 ? -12.169 39.443 24.477 1.00 60.75 290 PRO A CA 1
ATOM 2381 C C . PRO A 1 290 ? -11.655 38.056 24.868 1.00 60.75 290 PRO A C 1
ATOM 2383 O O . PRO A 1 290 ? -12.431 37.216 25.327 1.00 60.75 290 PRO A O 1
ATOM 2386 N N . ALA A 1 291 ? -10.354 37.831 24.666 1.00 56.19 291 ALA A N 1
ATOM 2387 C CA . ALA A 1 291 ? -9.693 36.578 25.001 1.00 56.19 291 ALA A CA 1
ATOM 2388 C C . ALA A 1 291 ? -10.112 36.134 26.408 1.00 56.19 291 ALA A C 1
ATOM 2390 O O . ALA A 1 291 ? -9.944 36.889 27.369 1.00 56.19 291 ALA A O 1
ATOM 2391 N N . ILE A 1 292 ? -10.689 34.934 26.512 1.00 56.56 292 ILE A N 1
ATOM 2392 C CA . ILE A 1 292 ? -11.026 34.338 27.803 1.00 56.56 292 ILE A CA 1
ATOM 2393 C C . ILE A 1 292 ? -9.707 34.274 28.578 1.00 56.56 292 ILE A C 1
ATOM 2395 O O . ILE A 1 292 ? -8.773 33.613 28.111 1.00 56.56 292 ILE A O 1
ATOM 2399 N N . PRO A 1 293 ? -9.574 35.001 29.702 1.00 63.16 293 PRO A N 1
ATOM 2400 C CA . PRO A 1 293 ? -8.337 34.975 30.454 1.00 63.16 293 PRO A CA 1
ATOM 2401 C C . PRO A 1 293 ? -8.086 33.533 30.909 1.00 63.16 293 PRO A C 1
ATOM 2403 O O . PRO A 1 293 ? -9.046 32.821 31.231 1.00 63.16 293 PRO A O 1
ATOM 2406 N N . PRO A 1 294 ? -6.820 33.079 30.929 1.00 67.75 294 PRO A N 1
ATOM 2407 C CA . PRO A 1 294 ? -6.496 31.755 31.435 1.00 67.75 294 PRO A CA 1
ATOM 2408 C C . PRO A 1 294 ? -7.116 31.581 32.830 1.00 67.75 294 PRO A C 1
ATOM 2410 O O . PRO A 1 294 ? -7.146 32.550 33.600 1.00 67.75 294 PRO A O 1
ATOM 2413 N N . PRO A 1 295 ? -7.634 30.382 33.161 1.00 66.25 295 PRO A N 1
ATOM 2414 C CA . PRO A 1 295 ? -8.262 30.141 34.452 1.00 66.25 295 PRO A CA 1
ATOM 2415 C C . PRO A 1 295 ? -7.315 30.589 35.564 1.00 66.25 295 PRO A C 1
ATOM 2417 O O . PRO A 1 295 ? -6.135 30.227 35.573 1.00 66.25 295 PRO A O 1
ATOM 2420 N N . ALA A 1 296 ? -7.823 31.426 36.469 1.00 67.56 296 ALA A N 1
ATOM 2421 C CA . ALA A 1 296 ? -7.025 31.954 37.562 1.00 67.56 296 ALA A CA 1
ATOM 2422 C C . ALA A 1 296 ? -6.438 30.789 38.370 1.00 67.56 296 ALA A C 1
ATOM 2424 O O . ALA A 1 296 ? -7.148 29.843 38.720 1.00 67.56 296 ALA A O 1
ATOM 2425 N N . LYS A 1 297 ? -5.132 30.855 38.657 1.00 66.56 297 LYS A N 1
ATOM 2426 C CA . LYS A 1 297 ? -4.478 29.892 39.547 1.00 66.56 297 LYS A CA 1
ATOM 2427 C C . LYS A 1 297 ? -5.201 29.931 40.891 1.00 66.56 297 LYS A C 1
ATOM 2429 O O . LYS A 1 297 ? -5.428 31.012 41.435 1.00 66.56 297 LYS A O 1
ATOM 2434 N N . LEU A 1 298 ? -5.574 28.765 41.413 1.00 76.69 298 LEU A N 1
ATOM 2435 C CA . LEU A 1 298 ? -6.169 28.685 42.743 1.00 76.69 298 LEU A CA 1
ATOM 2436 C C . LEU A 1 298 ? -5.118 29.108 43.766 1.00 76.69 298 LEU A C 1
ATOM 2438 O O . LEU A 1 298 ? -3.977 28.664 43.687 1.00 76.69 298 LEU A O 1
ATOM 2442 N N . SER A 1 299 ? -5.496 29.967 44.709 1.00 79.31 299 SER A N 1
ATOM 2443 C CA . SER A 1 299 ? -4.598 30.414 45.772 1.00 79.31 299 SER A CA 1
ATOM 2444 C C . SER A 1 299 ? -4.176 29.241 46.670 1.00 79.31 299 SER A C 1
ATOM 2446 O O . SER A 1 299 ? -5.005 28.360 46.937 1.00 79.31 299 SER A O 1
ATOM 2448 N N . PRO A 1 300 ? -2.932 29.232 47.182 1.00 81.56 300 PRO A N 1
ATOM 2449 C CA . PRO A 1 300 ? -2.483 28.207 48.116 1.00 81.56 300 PRO A CA 1
ATOM 2450 C C . PRO A 1 300 ? -3.296 28.278 49.416 1.00 81.56 300 PRO A C 1
ATOM 2452 O O . PRO A 1 300 ? -3.728 29.350 49.846 1.00 81.56 300 PRO A O 1
ATOM 2455 N N . HIS A 1 301 ? -3.541 27.126 50.041 1.00 82.06 301 HIS A N 1
ATOM 2456 C CA . HIS A 1 301 ? -4.244 27.072 51.324 1.00 82.06 301 HIS A CA 1
ATOM 2457 C C . HIS A 1 301 ? -3.261 27.439 52.455 1.00 82.06 301 HIS A C 1
ATOM 2459 O O . HIS A 1 301 ? -2.124 26.979 52.410 1.00 82.06 301 HIS A O 1
ATOM 2465 N N . PRO A 1 302 ? -3.660 28.157 53.526 1.00 78.62 302 PRO A N 1
ATOM 2466 C CA . PRO A 1 302 ? -2.752 28.550 54.623 1.00 78.62 302 PRO A CA 1
ATOM 2467 C C . PRO A 1 302 ? -2.147 27.376 55.417 1.00 78.62 302 PRO A C 1
ATOM 2469 O O . PRO A 1 302 ? -1.235 27.560 56.209 1.00 78.62 302 PRO A O 1
ATOM 2472 N N . ARG A 1 303 ? -2.687 26.166 55.236 1.00 77.25 303 ARG A N 1
ATOM 2473 C CA . ARG A 1 303 ? -2.164 24.901 55.796 1.00 77.25 303 ARG A CA 1
ATOM 2474 C C . ARG A 1 303 ? -1.514 23.996 54.742 1.00 77.25 303 ARG A C 1
ATOM 2476 O O . ARG A 1 303 ? -1.181 22.858 55.051 1.00 77.25 303 ARG A O 1
ATOM 2483 N N . GLY A 1 304 ? -1.471 24.447 53.493 1.00 79.69 304 GLY A N 1
ATOM 2484 C CA . GLY A 1 304 ? -0.832 23.740 52.394 1.00 79.69 304 GLY A CA 1
ATOM 2485 C C . GLY A 1 304 ? 0.647 24.092 52.303 1.00 79.69 304 GLY A C 1
ATOM 2486 O O . GLY A 1 304 ? 1.163 24.918 53.053 1.00 79.69 304 GLY A O 1
ATOM 2487 N N . LEU A 1 305 ? 1.322 23.446 51.366 1.00 82.38 305 LEU A N 1
ATOM 2488 C CA . LEU A 1 305 ? 2.728 23.681 51.074 1.00 82.38 305 LEU A CA 1
ATOM 2489 C C . LEU A 1 305 ? 2.942 25.102 50.512 1.00 82.38 305 LEU A C 1
ATOM 2491 O O . LEU A 1 305 ? 2.324 25.463 49.506 1.00 82.38 305 LEU A O 1
ATOM 2495 N N . SER A 1 306 ? 3.808 25.895 51.147 1.00 78.38 306 SER A N 1
ATOM 2496 C CA . SER A 1 306 ? 4.193 27.233 50.681 1.00 78.38 306 SER A CA 1
ATOM 2497 C C . SER A 1 306 ? 5.143 27.142 49.482 1.00 78.38 306 SER A C 1
ATOM 2499 O O . SER A 1 306 ? 6.060 26.324 49.462 1.00 78.38 306 SER A O 1
ATOM 2501 N N . ILE A 1 307 ? 4.911 27.969 48.456 1.00 73.75 307 ILE A N 1
ATOM 2502 C CA . ILE A 1 307 ? 5.706 27.978 47.208 1.00 73.75 307 ILE A CA 1
ATOM 2503 C C . ILE A 1 307 ? 6.478 29.294 47.030 1.00 73.75 307 ILE A C 1
ATOM 2505 O O . ILE A 1 307 ? 7.354 29.384 46.177 1.00 73.75 307 ILE A O 1
ATOM 2509 N N . ASP A 1 308 ? 6.198 30.304 47.853 1.00 70.94 308 ASP A N 1
ATOM 2510 C CA . ASP A 1 308 ? 6.652 31.683 47.635 1.00 70.94 308 ASP A CA 1
ATOM 2511 C C . ASP A 1 308 ? 8.184 31.859 47.696 1.00 70.94 308 ASP A C 1
ATOM 2513 O O . ASP A 1 308 ? 8.710 32.850 47.199 1.00 70.94 308 ASP A O 1
ATOM 2517 N N . GLU A 1 309 ? 8.911 30.878 48.239 1.00 74.38 309 GLU A N 1
ATOM 2518 C CA . GLU A 1 309 ? 10.375 30.898 48.389 1.00 74.38 309 GLU A CA 1
ATOM 2519 C C . GLU A 1 309 ? 11.124 30.084 47.315 1.00 74.38 309 GLU A C 1
ATOM 2521 O O . GLU A 1 309 ? 12.355 30.028 47.322 1.00 74.38 309 GLU A O 1
ATOM 2526 N N . LEU A 1 310 ? 10.414 29.437 46.383 1.00 78.19 310 LEU A N 1
ATOM 2527 C CA . LEU A 1 310 ? 11.017 28.489 45.442 1.00 78.19 310 LEU A CA 1
ATOM 2528 C C . LEU A 1 310 ? 11.326 29.109 44.070 1.00 78.19 310 LEU A C 1
ATOM 2530 O O . LEU A 1 310 ? 10.485 29.808 43.497 1.00 78.19 310 LEU A O 1
ATOM 2534 N N . PRO A 1 311 ? 12.502 28.815 43.476 1.00 80.62 311 PRO A N 1
ATOM 2535 C CA . PRO A 1 311 ? 12.833 29.286 42.138 1.00 80.62 311 PRO A CA 1
ATOM 2536 C C . PRO A 1 311 ? 11.895 28.670 41.092 1.00 80.62 311 PRO A C 1
ATOM 2538 O O . PRO A 1 311 ? 11.508 27.500 41.172 1.00 80.62 311 PRO A O 1
ATOM 2541 N N . TYR A 1 312 ? 11.551 29.455 40.070 1.00 80.88 312 TYR A N 1
ATOM 2542 C CA . TYR A 1 312 ? 10.693 28.995 38.979 1.00 80.88 312 TYR A CA 1
ATOM 2543 C C . TYR A 1 312 ? 11.287 27.754 38.299 1.00 80.88 312 TYR A C 1
ATOM 2545 O O . TYR A 1 312 ? 12.460 27.734 37.934 1.00 80.88 312 TYR A O 1
ATOM 2553 N N . GLY A 1 313 ? 10.471 26.716 38.110 1.00 82.88 313 GLY A N 1
ATOM 2554 C CA . GLY A 1 313 ? 10.915 25.456 37.507 1.00 82.88 313 GLY A CA 1
ATOM 2555 C C . GLY A 1 313 ? 11.427 24.408 38.501 1.00 82.88 313 GLY A C 1
ATOM 2556 O O . GLY A 1 313 ? 11.805 23.317 38.071 1.00 82.88 313 GLY A O 1
ATOM 2557 N N . SER A 1 314 ? 11.411 24.702 39.805 1.00 89.56 314 SER A N 1
ATOM 2558 C CA . SER A 1 314 ? 11.665 23.713 40.857 1.00 89.56 314 SER A CA 1
ATOM 2559 C C . SER A 1 314 ? 10.377 23.026 41.316 1.00 89.56 314 SER A C 1
ATOM 2561 O O . SER A 1 314 ? 9.296 23.617 41.355 1.00 89.56 314 SER A O 1
ATOM 2563 N N . CYS A 1 315 ? 10.481 21.738 41.626 1.00 90.00 315 CYS A N 1
ATOM 2564 C CA . CYS A 1 315 ? 9.390 20.960 42.188 1.00 90.00 315 CYS A CA 1
ATOM 2565 C C . CYS A 1 315 ? 9.246 21.303 43.675 1.00 90.00 315 CYS A C 1
ATOM 2567 O O . CYS A 1 315 ? 10.220 21.182 44.412 1.00 90.00 315 CYS A O 1
ATOM 2569 N N . PRO A 1 316 ? 8.052 21.645 44.172 1.00 88.00 316 PRO A N 1
ATOM 2570 C CA . PRO A 1 316 ? 7.902 22.047 45.567 1.00 88.00 316 PRO A CA 1
ATOM 2571 C C . PRO A 1 316 ? 7.967 20.869 46.558 1.00 88.00 316 PRO A C 1
ATOM 2573 O O . PRO A 1 316 ? 8.107 21.104 47.748 1.00 88.00 316 PRO A O 1
ATOM 2576 N N . LEU A 1 317 ? 7.901 19.612 46.092 1.00 89.06 317 LEU A N 1
ATOM 2577 C CA . LEU A 1 317 ? 8.033 18.422 46.950 1.00 89.06 317 LEU A CA 1
ATOM 2578 C C . LEU A 1 317 ? 9.487 17.972 47.150 1.00 89.06 317 LEU A C 1
ATOM 2580 O O . LEU A 1 317 ? 9.839 17.541 48.240 1.00 89.06 317 LEU A O 1
ATOM 2584 N N . CYS A 1 318 ? 10.312 18.015 46.099 1.00 88.00 318 CYS A N 1
ATOM 2585 C CA . CYS A 1 318 ? 11.709 17.566 46.161 1.00 88.00 318 CYS A CA 1
ATOM 2586 C C . CYS A 1 318 ? 12.728 18.706 46.074 1.00 88.00 318 CYS A C 1
ATOM 2588 O O . CYS A 1 318 ? 13.915 18.455 46.221 1.00 88.00 318 CYS A O 1
ATOM 2590 N N . HIS A 1 319 ? 12.283 19.939 45.817 1.00 88.94 319 HIS A N 1
ATOM 2591 C CA . HIS A 1 319 ? 13.104 21.147 45.655 1.00 88.94 319 HIS A CA 1
ATOM 2592 C C . HIS A 1 319 ? 14.153 21.094 44.527 1.00 88.94 319 HIS A C 1
ATOM 2594 O O . HIS A 1 319 ? 14.930 22.028 44.353 1.00 88.94 319 HIS A O 1
ATOM 2600 N N . GLU A 1 320 ? 14.137 20.045 43.705 1.00 88.81 320 GLU A N 1
ATOM 2601 C CA . GLU A 1 320 ? 14.971 19.895 42.512 1.00 88.81 320 GLU A CA 1
ATOM 2602 C C . GLU A 1 320 ? 14.273 20.444 41.258 1.00 88.81 320 GLU A C 1
ATOM 2604 O O . GLU A 1 320 ? 13.078 20.750 41.261 1.00 88.81 320 GLU A O 1
ATOM 2609 N N . GLN A 1 321 ? 15.011 20.549 40.151 1.00 91.62 321 GLN A N 1
ATOM 2610 C CA . GLN A 1 321 ? 14.454 20.932 38.854 1.00 91.62 321 GLN A CA 1
ATOM 2611 C C . GLN A 1 321 ? 13.377 19.933 38.397 1.00 91.62 321 GLN A C 1
ATOM 2613 O O . GLN A 1 321 ? 13.549 18.719 38.508 1.00 91.62 321 GLN A O 1
ATOM 2618 N N . LEU A 1 322 ? 12.265 20.444 37.861 1.00 89.88 322 LEU A N 1
ATOM 2619 C CA . LEU A 1 322 ? 11.126 19.636 37.420 1.00 89.88 322 LEU A CA 1
ATOM 2620 C C . LEU A 1 322 ? 11.528 18.582 36.375 1.00 89.88 322 LEU A C 1
ATOM 2622 O O . LEU A 1 322 ? 11.775 18.900 35.212 1.00 89.88 322 LEU A O 1
ATOM 2626 N N . GLN A 1 323 ? 11.505 17.310 36.773 1.00 87.81 323 GLN A N 1
ATOM 2627 C CA . GLN A 1 323 ? 11.628 16.161 35.878 1.00 87.81 323 GLN A CA 1
ATOM 2628 C C . GLN A 1 323 ? 10.239 15.593 35.578 1.00 87.81 323 GLN A C 1
ATOM 2630 O O . GLN A 1 323 ? 9.505 15.215 36.493 1.00 87.81 323 GLN A O 1
ATOM 2635 N N . ASN A 1 324 ? 9.882 15.520 34.291 1.00 89.94 324 ASN A N 1
ATOM 2636 C CA . ASN A 1 324 ? 8.554 15.103 33.826 1.00 89.94 324 ASN A CA 1
ATOM 2637 C C . ASN A 1 324 ? 7.430 15.925 34.495 1.00 89.94 324 ASN A C 1
ATOM 2639 O O . ASN A 1 324 ? 6.675 15.434 35.343 1.00 89.94 324 ASN A O 1
ATOM 2643 N N . ALA A 1 325 ? 7.400 17.221 34.164 1.00 89.62 325 ALA A N 1
ATOM 2644 C CA . ALA A 1 325 ? 6.509 18.199 34.773 1.00 89.62 325 ALA A CA 1
ATOM 2645 C C . ALA A 1 325 ? 5.039 17.780 34.627 1.00 89.62 325 ALA A C 1
ATOM 2647 O O . ALA A 1 325 ? 4.500 17.688 33.527 1.00 89.62 325 ALA A O 1
ATOM 2648 N N . THR A 1 326 ? 4.395 17.539 35.763 1.00 89.06 326 THR A N 1
ATOM 2649 C CA . THR A 1 326 ? 3.011 17.081 35.858 1.00 89.06 326 THR A CA 1
ATOM 2650 C C . THR A 1 326 ? 2.186 18.151 36.554 1.00 89.06 326 THR A C 1
ATOM 2652 O O . THR A 1 326 ? 2.473 18.513 37.696 1.00 89.06 326 THR A O 1
ATOM 2655 N N . ALA A 1 327 ? 1.171 18.669 35.863 1.00 89.00 327 ALA A N 1
ATOM 2656 C CA . ALA A 1 327 ? 0.261 19.674 36.399 1.00 89.00 327 ALA A CA 1
ATOM 2657 C C . ALA A 1 327 ? -0.984 19.018 37.010 1.00 89.00 327 ALA A C 1
ATOM 2659 O O . ALA A 1 327 ? -1.631 18.179 36.386 1.00 89.00 327 ALA A O 1
ATOM 2660 N N . LEU A 1 328 ? -1.342 19.436 38.223 1.00 85.69 328 LEU A N 1
ATOM 2661 C CA . LEU A 1 328 ? -2.624 19.099 38.839 1.00 85.69 328 LEU A CA 1
ATOM 2662 C C . LEU A 1 328 ? -3.742 20.017 38.314 1.00 85.69 328 LEU A C 1
ATOM 2664 O O . LEU A 1 328 ? -3.463 21.163 37.955 1.00 85.69 328 LEU A O 1
ATOM 2668 N N . PRO A 1 329 ? -5.025 19.597 38.361 1.00 82.31 329 PRO A N 1
ATOM 2669 C CA . PRO A 1 329 ? -6.166 20.439 37.972 1.00 82.31 329 PRO A CA 1
ATOM 2670 C C . PRO A 1 329 ? -6.306 21.706 38.830 1.00 82.31 329 PRO A C 1
ATOM 2672 O O . PRO A 1 329 ? -7.032 22.626 38.474 1.00 82.31 329 PRO A O 1
ATOM 2675 N N . THR A 1 330 ? -5.590 21.779 39.953 1.00 82.62 330 THR A N 1
ATOM 2676 C CA . THR A 1 330 ? -5.483 22.976 40.791 1.00 82.62 330 THR A CA 1
ATOM 2677 C C . THR A 1 330 ? -4.521 24.031 40.229 1.00 82.62 330 THR A C 1
ATOM 2679 O O . THR A 1 330 ? -4.412 25.106 40.809 1.00 82.62 330 THR A O 1
ATOM 2682 N N . GLY A 1 331 ? -3.800 23.731 39.141 1.00 82.75 331 GLY A N 1
ATOM 2683 C CA . GLY A 1 331 ? -2.899 24.660 38.447 1.00 82.75 331 GLY A CA 1
ATOM 2684 C C . GLY A 1 331 ? -1.442 24.662 38.927 1.00 82.75 331 GLY A C 1
ATOM 2685 O O . GLY A 1 331 ? -0.684 25.544 38.532 1.00 82.75 331 GLY A O 1
ATOM 2686 N N . TYR A 1 332 ? -1.040 23.693 39.758 1.00 87.25 332 TYR A N 1
ATOM 2687 C CA . TYR A 1 332 ? 0.325 23.569 40.292 1.00 87.25 332 TYR A CA 1
ATOM 2688 C C . TYR A 1 332 ? 1.073 22.400 39.648 1.00 87.25 332 TYR A C 1
ATOM 2690 O O . TYR A 1 332 ? 0.481 21.339 39.435 1.00 87.25 332 TYR A O 1
ATOM 2698 N N . ALA A 1 333 ? 2.360 22.599 39.349 1.00 90.00 333 ALA A N 1
ATOM 2699 C CA . ALA A 1 333 ? 3.215 21.627 38.672 1.00 90.00 333 ALA A CA 1
ATOM 2700 C C . ALA A 1 333 ? 4.255 21.007 39.617 1.00 90.00 333 ALA A C 1
ATOM 2702 O O . ALA A 1 333 ? 4.833 21.692 40.458 1.00 90.00 333 ALA A O 1
ATOM 2703 N N . PHE A 1 334 ? 4.499 19.709 39.444 1.00 92.06 334 PHE A N 1
ATOM 2704 C CA . PHE A 1 334 ? 5.401 18.891 40.259 1.00 92.06 334 PHE A CA 1
ATOM 2705 C C . PHE A 1 334 ? 6.122 17.861 39.377 1.00 92.06 334 PHE A C 1
ATOM 2707 O O . PHE A 1 334 ? 5.723 17.630 38.234 1.00 92.06 334 PHE A O 1
ATOM 2714 N N . CYS A 1 335 ? 7.147 17.189 39.900 1.00 92.94 335 CYS A N 1
ATOM 2715 C CA . CYS A 1 335 ? 7.694 15.995 39.253 1.00 92.94 335 CYS A CA 1
ATOM 2716 C C . CYS A 1 335 ? 6.660 14.863 39.298 1.00 92.94 335 CYS A C 1
ATOM 2718 O O . CYS A 1 335 ? 6.084 14.615 40.362 1.00 92.94 335 CYS A O 1
ATOM 2720 N N . TYR A 1 336 ? 6.483 14.133 38.191 1.00 92.88 336 TYR A N 1
ATOM 2721 C CA . TYR A 1 336 ? 5.523 13.023 38.094 1.00 92.88 336 TYR A CA 1
ATOM 2722 C C . TYR A 1 336 ? 5.623 12.040 39.271 1.00 92.88 336 TYR A C 1
ATOM 2724 O O . TYR A 1 336 ? 4.630 11.759 39.934 1.00 92.88 336 TYR A O 1
ATOM 2732 N N . ARG A 1 337 ? 6.839 11.573 39.589 1.00 92.25 337 ARG A N 1
ATOM 2733 C CA . ARG A 1 337 ? 7.067 10.582 40.657 1.00 92.25 337 ARG A CA 1
ATOM 2734 C C . ARG A 1 337 ? 6.698 11.113 42.045 1.00 92.25 337 ARG A C 1
ATOM 2736 O O . ARG A 1 337 ? 6.133 10.378 42.843 1.00 92.25 337 ARG A O 1
ATOM 2743 N N . CYS A 1 338 ? 6.997 12.382 42.325 1.00 90.62 338 CYS A N 1
ATOM 2744 C CA . CYS A 1 338 ? 6.716 12.993 43.623 1.00 90.62 338 CYS A CA 1
ATOM 2745 C C . CYS A 1 338 ? 5.212 13.180 43.836 1.00 90.62 338 CYS A C 1
ATOM 2747 O O . CYS A 1 338 ? 4.691 12.861 44.902 1.00 90.62 338 CYS A O 1
ATOM 2749 N N . ILE A 1 339 ? 4.512 13.694 42.820 1.00 92.00 339 ILE A N 1
ATOM 2750 C CA . ILE A 1 339 ? 3.090 14.006 42.960 1.00 92.00 339 ILE A CA 1
ATOM 2751 C C . ILE A 1 339 ? 2.204 12.772 42.862 1.00 92.00 339 ILE A C 1
ATOM 2753 O O . ILE A 1 339 ? 1.196 12.715 43.555 1.00 92.00 339 ILE A O 1
ATOM 2757 N N . TYR A 1 340 ? 2.591 11.779 42.057 1.00 90.06 340 TYR A N 1
ATOM 2758 C CA . TYR A 1 340 ? 1.860 10.521 41.941 1.00 90.06 340 TYR A CA 1
ATOM 2759 C C . TYR A 1 340 ? 1.765 9.818 43.303 1.00 90.06 340 TYR A C 1
ATOM 2761 O O . TYR A 1 340 ? 0.658 9.569 43.774 1.00 90.06 340 TYR A O 1
ATOM 2769 N N . ASN A 1 341 ? 2.900 9.630 43.987 1.00 88.75 341 ASN A N 1
ATOM 2770 C CA . ASN A 1 341 ? 2.937 9.000 45.311 1.00 88.75 341 ASN A CA 1
ATOM 2771 C C . ASN A 1 341 ? 2.126 9.802 46.345 1.00 88.75 341 ASN A C 1
ATOM 2773 O O . ASN A 1 341 ? 1.332 9.245 47.097 1.00 88.75 341 ASN A O 1
ATOM 2777 N N . TYR A 1 342 ? 2.269 11.134 46.348 1.00 87.50 342 TYR A N 1
ATOM 2778 C CA . TYR A 1 342 ? 1.545 11.989 47.292 1.00 87.50 342 TYR A CA 1
ATOM 2779 C C . TYR A 1 342 ? 0.023 11.928 47.097 1.00 87.50 342 TYR A C 1
ATOM 2781 O O . TYR A 1 342 ? -0.735 11.906 48.069 1.00 87.50 342 TYR A O 1
ATOM 2789 N N . VAL A 1 343 ? -0.435 11.934 45.842 1.00 88.75 343 VAL A N 1
ATOM 2790 C CA . VAL A 1 343 ? -1.861 11.885 45.498 1.00 88.75 343 VAL A CA 1
ATOM 2791 C C . VAL A 1 343 ? -2.448 10.497 45.761 1.00 88.75 343 VAL A C 1
ATOM 2793 O O . VAL A 1 343 ? -3.606 10.414 46.171 1.00 88.75 343 VAL A O 1
ATOM 2796 N N . GLU A 1 344 ? -1.660 9.434 45.606 1.00 85.75 344 GLU A N 1
ATOM 2797 C CA . GLU A 1 344 ? -2.048 8.064 45.953 1.00 85.75 344 GLU A CA 1
ATOM 2798 C C . GLU A 1 344 ? -2.289 7.872 47.450 1.00 85.75 344 GLU A C 1
ATOM 2800 O O . GLU A 1 344 ? -3.295 7.275 47.835 1.00 85.75 344 GLU A O 1
ATOM 2805 N N . GLU A 1 345 ? -1.451 8.472 48.292 1.00 84.81 345 GLU A N 1
ATOM 2806 C CA . GLU A 1 345 ? -1.590 8.388 49.749 1.00 84.81 345 GLU A CA 1
ATOM 2807 C C . GLU A 1 345 ? -2.649 9.351 50.315 1.00 84.81 345 GLU A C 1
ATOM 2809 O O . GLU A 1 345 ? -3.415 8.981 51.207 1.00 84.81 345 GLU A O 1
ATOM 2814 N N . ASN A 1 346 ? -2.716 10.590 49.809 1.00 84.06 346 ASN A N 1
ATOM 2815 C CA . ASN A 1 346 ? -3.506 11.666 50.429 1.00 84.06 346 ASN A CA 1
ATOM 2816 C C . ASN A 1 346 ? -4.780 12.052 49.658 1.00 84.06 346 ASN A C 1
ATOM 2818 O O . ASN A 1 346 ? -5.666 12.701 50.223 1.00 84.06 346 ASN A O 1
ATOM 2822 N N . GLY A 1 347 ? -4.893 11.701 48.371 1.00 85.56 347 GLY A N 1
ATOM 2823 C CA . GLY A 1 347 ? -6.057 12.007 47.521 1.00 85.56 347 GLY A CA 1
ATOM 2824 C C . GLY A 1 347 ? -6.326 13.503 47.305 1.00 85.56 347 GLY A C 1
ATOM 2825 O O . GLY A 1 347 ? -7.423 13.898 46.898 1.00 85.56 347 GLY A O 1
ATOM 2826 N N . ARG A 1 348 ? -5.356 14.363 47.627 1.00 88.69 348 ARG A N 1
ATOM 2827 C CA . ARG A 1 348 ? -5.485 15.826 47.646 1.00 88.69 348 ARG A CA 1
ATOM 2828 C C . ARG A 1 348 ? -4.246 16.478 47.049 1.00 88.69 348 ARG A C 1
ATOM 2830 O O . ARG A 1 348 ? -3.175 15.882 47.012 1.00 88.69 348 ARG A O 1
ATOM 2837 N N . CYS A 1 349 ? -4.386 17.721 46.605 1.00 87.62 349 CYS A N 1
ATOM 2838 C CA . CYS A 1 349 ? -3.247 18.539 46.197 1.00 87.62 349 CYS A CA 1
ATOM 2839 C C . CYS A 1 349 ? -2.457 19.029 47.431 1.00 87.62 349 CYS A C 1
ATOM 2841 O O . CYS A 1 349 ? -3.081 19.564 48.345 1.00 87.62 349 CYS A O 1
ATOM 2843 N N . PRO A 1 350 ? -1.113 18.938 47.467 1.00 88.38 350 PRO A N 1
ATOM 2844 C CA . PRO A 1 350 ? -0.311 19.362 48.625 1.00 88.38 350 PRO A CA 1
ATOM 2845 C C . PRO A 1 350 ? -0.367 20.874 48.901 1.00 88.38 350 PRO A C 1
ATOM 2847 O O . PRO A 1 350 ? -0.172 21.316 50.029 1.00 88.38 350 PRO A O 1
ATOM 2850 N N . VAL A 1 351 ? -0.649 21.680 47.875 1.00 87.06 351 VAL A N 1
ATOM 2851 C CA . VAL A 1 351 ? -0.572 23.151 47.933 1.00 87.06 351 VAL A CA 1
ATOM 2852 C C . VAL A 1 351 ? -1.924 23.775 48.278 1.00 87.06 351 VAL A C 1
ATOM 2854 O O . VAL A 1 351 ? -2.023 24.688 49.092 1.00 87.06 351 VAL A O 1
ATOM 2857 N N . THR A 1 352 ? -2.999 23.267 47.676 1.00 85.00 352 THR A N 1
ATOM 2858 C CA . THR A 1 352 ? -4.360 23.794 47.877 1.00 85.00 352 THR A CA 1
ATOM 2859 C C . THR A 1 352 ? -5.201 22.939 48.823 1.00 85.00 352 THR A C 1
ATOM 2861 O O . THR A 1 352 ? -6.264 23.379 49.247 1.00 85.00 352 THR A O 1
ATOM 2864 N N . LEU A 1 353 ? -4.759 21.716 49.150 1.00 85.50 353 LEU A N 1
ATOM 2865 C CA . LEU A 1 353 ? -5.497 20.706 49.926 1.00 85.50 353 LEU A CA 1
ATOM 2866 C C . LEU A 1 353 ? -6.865 20.314 49.338 1.00 85.50 353 LEU A C 1
ATOM 2868 O O . LEU A 1 353 ? -7.654 19.627 49.989 1.00 85.50 353 LEU A O 1
ATOM 2872 N N . ILE A 1 354 ? -7.133 20.701 48.089 1.00 84.94 354 ILE A N 1
ATOM 2873 C CA . ILE A 1 354 ? -8.349 20.345 47.359 1.00 84.94 354 ILE A CA 1
ATOM 2874 C C . ILE A 1 354 ? -8.272 18.868 46.960 1.00 84.94 354 ILE A C 1
ATOM 2876 O O . ILE A 1 354 ? -7.242 18.400 46.469 1.00 84.94 354 ILE A O 1
ATOM 2880 N N . ALA A 1 355 ? -9.367 18.137 47.175 1.00 83.31 355 ALA A N 1
ATOM 2881 C CA . ALA A 1 355 ? -9.496 16.741 46.770 1.00 83.31 355 ALA A CA 1
ATOM 2882 C C . ALA A 1 355 ? -9.518 16.612 45.242 1.00 83.31 355 ALA A C 1
ATOM 2884 O O . ALA A 1 355 ? -10.225 17.356 44.558 1.00 83.31 355 ALA A O 1
ATOM 2885 N N . LEU A 1 356 ? -8.749 15.661 44.712 1.00 80.75 356 LEU A N 1
ATOM 2886 C CA . LEU A 1 356 ? -8.635 15.455 43.272 1.00 80.75 356 LEU A CA 1
ATOM 2887 C C . LEU A 1 356 ? -9.692 14.446 42.794 1.00 80.75 356 LEU A C 1
ATOM 2889 O O . LEU A 1 356 ? -9.736 13.321 43.300 1.00 80.75 356 LEU A O 1
ATOM 2893 N N . PRO A 1 357 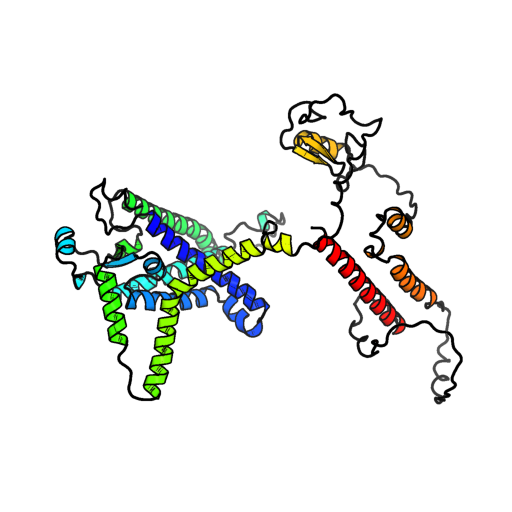? -10.555 14.807 41.825 1.00 67.06 357 PRO A N 1
ATOM 2894 C CA . PRO A 1 357 ? -11.565 13.892 41.306 1.00 67.06 357 PRO A CA 1
ATOM 2895 C C . PRO A 1 357 ? -10.880 12.736 40.563 1.00 67.06 357 PRO A C 1
ATOM 2897 O O . PRO A 1 357 ? -10.282 12.940 39.513 1.00 67.06 357 PRO A O 1
ATOM 2900 N N . GLY A 1 358 ? -10.950 11.527 41.128 1.00 63.62 358 GLY A N 1
ATOM 2901 C CA . GLY A 1 358 ? -10.376 10.306 40.542 1.00 63.62 358 GLY A CA 1
ATOM 2902 C C . GLY A 1 358 ? -9.488 9.498 41.490 1.00 63.62 358 GLY A C 1
ATOM 2903 O O . GLY A 1 358 ? -9.389 8.289 41.320 1.00 63.62 358 GLY A O 1
ATOM 2904 N N . PHE A 1 359 ? -8.930 10.118 42.536 1.00 55.16 359 PHE A N 1
ATOM 2905 C CA . PHE A 1 359 ? -8.158 9.423 43.571 1.00 55.16 359 PHE A CA 1
ATOM 2906 C C . PHE A 1 359 ? -9.000 9.268 44.841 1.00 55.16 359 PHE A C 1
ATOM 2908 O O . PHE A 1 359 ? -9.269 10.232 45.557 1.00 55.16 359 PHE A O 1
ATOM 2915 N N . ARG A 1 360 ? -9.474 8.044 45.103 1.00 51.16 360 ARG A N 1
ATOM 2916 C CA . ARG A 1 360 ? -10.221 7.709 46.322 1.00 51.16 360 ARG A CA 1
ATOM 2917 C C . ARG A 1 360 ? -9.281 7.065 47.333 1.00 51.16 360 ARG A C 1
ATOM 2919 O O . ARG A 1 360 ? -9.053 5.864 47.276 1.00 51.16 360 ARG A O 1
ATOM 2926 N N . VAL A 1 361 ? -8.796 7.850 48.290 1.00 45.19 361 VAL A N 1
ATOM 2927 C CA . VAL A 1 361 ? -8.253 7.294 49.537 1.00 45.19 361 VAL A CA 1
ATOM 2928 C C . VAL A 1 361 ? -9.441 6.833 50.378 1.00 45.19 361 VAL A C 1
ATOM 2930 O O . VAL A 1 361 ? -10.413 7.577 50.524 1.00 45.19 361 VAL A O 1
ATOM 2933 N N . GLY A 1 362 ? -9.394 5.594 50.871 1.00 43.59 362 GLY A N 1
ATOM 2934 C CA . GLY A 1 362 ? -10.465 4.879 51.578 1.00 43.59 362 GLY A CA 1
ATOM 2935 C C . GLY A 1 362 ? -10.858 5.455 52.942 1.00 43.59 362 GLY A C 1
ATOM 2936 O O . GLY A 1 362 ? -10.893 4.734 53.933 1.00 43.59 362 GLY A O 1
ATOM 2937 N N . LEU A 1 363 ? -11.186 6.743 53.007 1.00 38.72 363 LEU A N 1
ATOM 2938 C CA . LEU A 1 363 ? -11.848 7.363 54.145 1.00 38.72 363 LEU A CA 1
ATOM 2939 C C . LEU A 1 363 ? -13.341 7.451 53.838 1.00 38.72 363 LEU A C 1
ATOM 2941 O O . LEU A 1 363 ? -13.787 8.278 53.041 1.00 38.72 363 LEU A O 1
ATOM 2945 N N . SER A 1 364 ? -14.100 6.571 54.491 1.00 36.75 364 SER A N 1
ATOM 2946 C CA . SER A 1 364 ? -15.556 6.612 54.601 1.00 36.75 364 SER A CA 1
ATOM 2947 C C . SER A 1 364 ? -16.002 7.953 55.185 1.00 36.75 364 SER A C 1
ATOM 2949 O O . SER A 1 364 ? -16.215 8.088 56.387 1.00 36.75 364 SER A O 1
ATOM 2951 N N . PHE A 1 365 ? -16.151 8.962 54.331 1.00 32.94 365 PHE A N 1
ATOM 2952 C CA . PHE A 1 365 ? -16.909 10.152 54.673 1.00 32.94 365 PHE A CA 1
ATOM 2953 C C . PHE A 1 365 ? -18.387 9.796 54.592 1.00 32.94 365 PHE A C 1
ATOM 2955 O O . PHE A 1 365 ? -18.935 9.527 53.521 1.00 32.94 365 PHE A O 1
ATOM 2962 N N . THR A 1 366 ? -19.028 9.787 55.756 1.00 32.81 366 THR A N 1
ATOM 2963 C CA . THR A 1 366 ? -20.477 9.812 55.878 1.00 32.81 366 THR A CA 1
ATOM 2964 C C . THR A 1 366 ? -21.007 10.974 55.042 1.00 32.81 366 THR A C 1
ATOM 2966 O O . THR A 1 366 ? -20.721 12.147 55.281 1.00 32.81 366 THR A O 1
ATOM 2969 N N . CYS A 1 367 ? -21.750 10.630 53.992 1.00 29.73 367 CYS A N 1
ATOM 2970 C CA . CYS A 1 367 ? -22.445 11.587 53.152 1.00 29.73 367 CYS A CA 1
ATOM 2971 C C . CYS A 1 367 ? -23.544 12.239 53.999 1.00 29.73 367 CYS A C 1
ATOM 2973 O O . CYS A 1 367 ? -24.655 11.721 54.105 1.00 29.73 367 CYS A O 1
ATOM 2975 N N . SER A 1 368 ? -23.235 13.377 54.625 1.00 33.72 368 SER A N 1
ATOM 2976 C CA . SER A 1 368 ? -24.281 14.301 55.043 1.00 33.72 368 SER A CA 1
ATOM 2977 C C . SER A 1 368 ? -24.944 14.795 53.765 1.00 33.72 368 SER A C 1
ATOM 2979 O O . SER A 1 368 ? -24.354 15.531 52.973 1.00 33.72 368 SER A O 1
ATOM 2981 N N . ARG A 1 369 ? -26.148 14.284 53.516 1.00 36.28 369 ARG A N 1
ATOM 2982 C CA . ARG A 1 369 ? -26.966 14.564 52.341 1.00 36.28 369 ARG A CA 1
ATOM 2983 C C . ARG A 1 369 ? -27.529 15.981 52.454 1.00 36.28 369 ARG A C 1
ATOM 2985 O O . ARG A 1 369 ? -28.734 16.173 52.588 1.00 36.28 369 ARG A O 1
ATOM 2992 N N . THR A 1 370 ? -26.674 16.997 52.380 1.00 39.19 370 THR A N 1
ATOM 2993 C CA . THR A 1 370 ? -27.116 18.320 51.950 1.00 39.19 370 THR A CA 1
ATOM 2994 C C . THR A 1 370 ? -27.500 18.179 50.487 1.00 39.19 370 THR A C 1
ATOM 2996 O O . THR A 1 370 ? -26.661 18.001 49.608 1.00 39.19 370 THR A O 1
ATOM 2999 N N . THR A 1 371 ? -28.802 18.193 50.210 1.00 42.19 371 THR A N 1
ATOM 3000 C CA . THR A 1 371 ? -29.322 18.276 48.846 1.00 42.19 371 THR A CA 1
ATOM 3001 C C . THR A 1 371 ? -28.794 19.566 48.222 1.00 42.19 371 THR A C 1
ATOM 3003 O O . THR A 1 371 ? -29.372 20.641 48.416 1.00 42.19 371 THR A O 1
ATOM 3006 N N . MET A 1 372 ? -27.664 19.493 47.519 1.00 47.50 372 MET A N 1
ATOM 3007 C CA . MET A 1 372 ? -27.156 20.622 46.755 1.00 47.50 372 MET A CA 1
ATOM 3008 C C . MET A 1 372 ? -28.216 20.968 45.711 1.00 47.50 372 MET A C 1
ATOM 3010 O O . MET A 1 372 ? -28.591 20.148 44.872 1.00 47.50 372 MET A O 1
ATOM 3014 N N . LYS A 1 373 ? -28.765 22.182 45.793 1.00 68.62 373 LYS A N 1
ATOM 3015 C CA . LYS A 1 373 ? -29.750 22.687 44.834 1.00 68.62 373 LYS A CA 1
ATOM 3016 C C . LYS A 1 373 ? -29.005 23.045 43.546 1.00 68.62 373 LYS A C 1
ATOM 3018 O O . LYS A 1 373 ? -28.765 24.221 43.297 1.00 68.62 373 LYS A O 1
ATOM 3023 N N . PHE A 1 374 ? -28.656 22.033 42.748 1.00 72.44 374 PHE A N 1
ATOM 3024 C CA . PHE A 1 374 ? -27.874 22.119 41.504 1.00 72.44 374 PHE A CA 1
ATOM 3025 C C . PHE A 1 374 ? -28.243 23.326 40.623 1.00 72.44 374 PHE A C 1
ATOM 3027 O O . PHE A 1 374 ? -27.376 24.082 40.197 1.00 72.44 374 PHE A O 1
ATOM 3034 N N . GLY A 1 375 ? -29.541 23.601 40.455 1.00 71.88 375 GLY A N 1
ATOM 3035 C CA . GLY A 1 375 ? -30.007 24.753 39.674 1.00 71.88 375 GLY A CA 1
ATOM 3036 C C . GLY A 1 375 ? -29.579 26.127 40.212 1.00 71.88 375 GLY A C 1
ATOM 3037 O O . GLY A 1 375 ? -29.312 27.023 39.420 1.00 71.88 375 GLY A O 1
ATOM 3038 N N . LYS A 1 376 ? -29.477 26.308 41.537 1.00 76.19 376 LYS A N 1
ATOM 3039 C CA . LYS A 1 376 ? -28.990 27.567 42.133 1.00 76.19 376 LYS A CA 1
ATOM 3040 C C . LYS A 1 376 ? -27.476 27.717 41.978 1.00 76.19 376 LYS A C 1
ATOM 3042 O O . LYS A 1 376 ? -26.993 28.828 41.810 1.00 76.19 376 LYS A O 1
ATOM 3047 N N . GLN A 1 377 ? -26.752 26.600 42.004 1.00 79.12 377 GLN A N 1
ATOM 3048 C CA . GLN A 1 377 ? -25.303 26.582 41.839 1.00 79.12 377 GLN A CA 1
ATOM 3049 C C . GLN A 1 377 ? -24.892 26.958 40.412 1.00 79.12 377 GLN A C 1
ATOM 3051 O O . GLN A 1 377 ? -24.032 27.821 40.249 1.00 79.12 377 GLN A O 1
ATOM 3056 N N . ILE A 1 378 ? -25.571 26.407 39.396 1.00 76.94 378 ILE A N 1
ATOM 3057 C CA . ILE A 1 378 ? -25.354 26.803 37.995 1.00 76.94 378 ILE A CA 1
ATOM 3058 C C . ILE A 1 378 ? -25.557 28.308 37.837 1.00 76.94 378 ILE A C 1
ATOM 3060 O O . ILE A 1 378 ? -24.694 28.968 37.278 1.00 76.94 378 ILE A O 1
ATOM 3064 N N . GLN A 1 379 ? -26.653 28.857 38.373 1.00 74.94 379 GLN A N 1
ATOM 3065 C CA . GLN A 1 379 ? -26.959 30.288 38.274 1.00 74.94 379 GLN A CA 1
ATOM 3066 C C . GLN A 1 379 ? -25.917 31.168 38.975 1.00 74.94 379 GLN A C 1
ATOM 3068 O O . GLN A 1 379 ? -25.550 32.206 38.439 1.00 74.94 379 GLN A O 1
ATOM 3073 N N . SER A 1 380 ? -25.402 30.748 40.137 1.00 79.56 380 SER A N 1
ATOM 3074 C CA . SER A 1 380 ? -24.367 31.503 40.860 1.00 79.56 380 SER A CA 1
ATOM 3075 C C . SER A 1 380 ? -22.999 31.519 40.173 1.00 79.56 380 SER A C 1
ATOM 3077 O O . SER A 1 380 ? -22.203 32.410 40.442 1.00 79.56 380 SER A O 1
ATOM 3079 N N . GLN A 1 381 ? -22.719 30.541 39.308 1.00 80.12 381 GLN A N 1
ATOM 3080 C CA . GLN A 1 381 ? -21.436 30.401 38.611 1.00 80.12 381 GLN A CA 1
ATOM 3081 C C . GLN A 1 381 ? -21.494 30.902 37.158 1.00 80.12 381 GLN A C 1
ATOM 3083 O O . GLN A 1 381 ? -20.541 30.706 36.407 1.00 80.12 381 GLN A O 1
ATOM 3088 N N . GLN A 1 382 ? -22.597 31.536 36.738 1.00 77.19 382 GLN A N 1
ATOM 3089 C CA . GLN A 1 382 ? -22.718 32.063 35.380 1.00 77.19 382 GLN A CA 1
ATOM 3090 C C . GLN A 1 382 ? -21.778 33.246 35.161 1.00 77.19 382 GLN A C 1
ATOM 3092 O O . GLN A 1 382 ? -21.768 34.214 35.920 1.00 77.19 382 GLN A O 1
ATOM 3097 N N . ILE A 1 383 ? -21.030 33.182 34.063 1.00 78.44 383 ILE A N 1
ATOM 3098 C CA . ILE A 1 383 ? -20.192 34.289 33.605 1.00 78.44 383 ILE A CA 1
ATOM 3099 C C . ILE A 1 383 ? -21.112 35.395 33.048 1.00 78.44 383 ILE A C 1
ATOM 3101 O O . ILE A 1 383 ? -21.956 35.104 32.187 1.00 78.44 383 ILE A O 1
ATOM 3105 N N . PRO A 1 384 ? -20.978 36.657 33.503 1.00 75.44 384 PRO A N 1
ATOM 3106 C CA . PRO A 1 384 ? -21.788 37.763 32.997 1.00 75.44 384 PRO A CA 1
ATOM 3107 C C . PRO A 1 384 ? -21.593 37.928 31.480 1.00 75.44 384 PRO A C 1
ATOM 3109 O O . PRO A 1 384 ? -20.477 37.858 30.975 1.00 75.44 384 PRO A O 1
ATOM 3112 N N . GLY A 1 385 ? -22.695 38.100 30.740 1.00 71.88 385 GLY A N 1
ATOM 3113 C CA . GLY A 1 385 ? -22.705 38.187 29.270 1.00 71.88 385 GLY A CA 1
ATOM 3114 C C . GLY A 1 385 ? -22.871 36.851 28.530 1.00 71.88 385 GLY A C 1
ATOM 3115 O O . GLY A 1 385 ? -23.225 36.856 27.355 1.00 71.88 385 GLY A O 1
ATOM 3116 N N . TRP A 1 386 ? -22.714 35.710 29.211 1.00 69.62 386 TRP A N 1
ATOM 3117 C CA . TRP A 1 386 ? -22.848 34.374 28.605 1.00 69.62 386 TRP A CA 1
ATOM 3118 C C . TRP A 1 386 ? -24.140 33.645 28.990 1.00 69.62 386 TRP A C 1
ATOM 3120 O O . TRP A 1 386 ? -24.359 32.518 28.556 1.00 69.62 386 TRP A O 1
ATOM 3130 N N . GLY A 1 387 ? -25.023 34.276 29.773 1.00 72.44 387 GLY A N 1
ATOM 3131 C CA . GLY A 1 387 ? -26.232 33.648 30.324 1.00 72.44 387 GLY A CA 1
ATOM 3132 C C . GLY A 1 387 ? -27.146 33.003 29.276 1.00 72.44 387 GLY A C 1
ATOM 3133 O O . GLY A 1 387 ? -27.700 31.937 29.530 1.00 72.44 387 GLY A O 1
ATOM 3134 N N . ALA A 1 388 ? -27.226 33.580 28.072 1.00 69.50 388 ALA A N 1
ATOM 3135 C CA . ALA A 1 388 ? -28.021 33.044 26.968 1.00 69.50 388 ALA A CA 1
ATOM 3136 C C . ALA A 1 388 ? -27.532 31.679 26.459 1.00 69.50 388 ALA A C 1
ATOM 3138 O O . ALA A 1 388 ? -28.307 30.986 25.815 1.00 69.50 388 ALA A O 1
ATOM 3139 N N . TYR A 1 389 ? -26.290 31.281 26.751 1.00 70.38 389 TYR A N 1
ATOM 3140 C CA . TYR A 1 389 ? -25.644 30.057 26.264 1.00 70.38 389 TYR A CA 1
ATOM 3141 C C . TYR A 1 389 ? -25.624 28.914 27.284 1.00 70.38 389 TYR A C 1
ATOM 3143 O O . TYR A 1 389 ? -25.296 27.781 26.931 1.00 70.38 389 TYR A O 1
ATOM 3151 N N . TYR A 1 390 ? -25.996 29.192 28.535 1.00 76.25 390 TYR A N 1
ATOM 3152 C CA . TYR A 1 390 ? -26.152 28.165 29.559 1.00 76.25 390 TYR A CA 1
ATOM 3153 C C . TYR A 1 390 ? -27.425 27.345 29.316 1.00 76.25 390 TYR A C 1
ATOM 3155 O O . TYR A 1 390 ? -28.379 27.797 28.676 1.00 76.25 390 TYR A O 1
ATOM 3163 N N . LEU A 1 391 ? -27.420 26.119 29.840 1.00 79.00 391 LEU A N 1
ATOM 3164 C CA . LEU A 1 391 ? -28.547 25.197 29.766 1.00 79.00 391 LEU A CA 1
ATOM 3165 C C . LEU A 1 391 ? -29.714 25.709 30.624 1.00 79.00 391 LEU A C 1
ATOM 3167 O O . LEU A 1 391 ? -29.549 25.950 31.826 1.00 79.00 391 LEU A O 1
ATOM 3171 N N . ASP A 1 392 ? -30.904 25.823 30.028 1.00 80.12 392 ASP A N 1
ATOM 3172 C CA . ASP A 1 392 ? -32.118 26.308 30.703 1.00 80.12 392 ASP A CA 1
ATOM 3173 C C . ASP A 1 392 ? -32.727 25.268 31.665 1.00 80.12 392 ASP A C 1
ATOM 3175 O O . ASP A 1 392 ? -33.838 24.751 31.496 1.00 80.12 392 ASP A O 1
ATOM 3179 N N . TYR A 1 393 ? -32.013 24.995 32.759 1.00 82.19 393 TYR A N 1
ATOM 3180 C CA . TYR A 1 393 ? -32.411 24.037 33.796 1.00 82.19 393 TYR A CA 1
ATOM 3181 C C . TYR A 1 393 ? -33.798 24.339 34.395 1.00 82.19 393 TYR A C 1
ATOM 3183 O O . TYR A 1 393 ? -34.543 23.429 34.763 1.00 82.19 393 TYR A O 1
ATOM 3191 N N . LYS A 1 394 ? -34.182 25.621 34.479 1.00 82.56 394 LYS A N 1
ATOM 3192 C CA . LYS A 1 394 ? -35.491 26.042 35.006 1.00 82.56 394 LYS A CA 1
ATOM 3193 C C . LYS A 1 394 ? -36.645 25.598 34.099 1.00 82.56 394 LYS A C 1
ATOM 3195 O O . LYS A 1 394 ? -37.682 25.194 34.621 1.00 82.56 394 LYS A O 1
ATOM 3200 N N . ALA A 1 395 ? -36.462 25.643 32.777 1.00 79.12 395 ALA A N 1
ATOM 3201 C CA . ALA A 1 395 ? -37.471 25.217 31.808 1.00 79.12 395 ALA A CA 1
ATOM 3202 C C . ALA A 1 395 ? -37.647 23.692 31.829 1.00 79.12 395 ALA A C 1
ATOM 3204 O O . ALA A 1 395 ? -38.770 23.206 31.943 1.00 79.12 395 ALA A O 1
ATOM 3205 N N . LEU A 1 396 ? -36.538 22.947 31.843 1.00 80.56 396 LEU A N 1
ATOM 3206 C CA . LEU A 1 396 ? -36.545 21.483 31.960 1.00 80.56 396 LEU A CA 1
ATOM 3207 C C . LEU A 1 396 ? -37.213 21.023 33.263 1.00 80.56 396 LEU A C 1
ATOM 3209 O O . LEU A 1 396 ? -38.081 20.150 33.255 1.00 80.56 396 LEU A O 1
ATOM 3213 N N . LYS A 1 397 ? -36.886 21.675 34.385 1.00 81.75 397 LYS A N 1
ATOM 3214 C CA . LYS A 1 397 ? -37.526 21.398 35.675 1.00 81.75 397 LYS A CA 1
ATOM 3215 C C . LYS A 1 397 ? -39.033 21.675 35.647 1.00 81.75 397 LYS A C 1
ATOM 3217 O O . LYS A 1 397 ? -39.781 20.927 36.271 1.00 81.75 397 LYS A O 1
ATOM 3222 N N . LYS A 1 398 ? -39.474 22.718 34.931 1.00 83.12 398 LYS A N 1
ATOM 3223 C CA . LYS A 1 398 ? -40.893 23.085 34.807 1.00 83.12 398 LYS A CA 1
ATOM 3224 C C . LYS A 1 398 ? -41.704 21.979 34.118 1.00 83.12 398 LYS A C 1
ATOM 3226 O O . LYS A 1 398 ? -42.780 21.652 34.610 1.00 83.12 398 LYS A O 1
ATOM 3231 N N . ILE A 1 399 ? -41.153 21.367 33.064 1.00 79.25 399 ILE A N 1
ATOM 3232 C CA . ILE A 1 399 ? -41.771 20.243 32.328 1.00 79.25 399 ILE A CA 1
ATOM 3233 C C . ILE A 1 399 ? -41.917 19.004 33.228 1.00 79.25 399 ILE A C 1
ATOM 3235 O O . ILE A 1 399 ? -42.958 18.349 33.235 1.00 79.25 399 ILE A O 1
ATOM 3239 N N . ILE A 1 400 ? -40.902 18.705 34.044 1.00 80.31 400 ILE A N 1
ATOM 3240 C CA . ILE A 1 400 ? -40.962 17.584 34.995 1.00 80.31 400 ILE A CA 1
ATOM 3241 C C . ILE A 1 400 ? -41.989 17.867 36.101 1.00 80.31 400 ILE A C 1
ATOM 3243 O O . ILE A 1 400 ? -42.782 16.996 36.453 1.00 80.31 400 ILE A O 1
ATOM 3247 N N . SER A 1 401 ? -42.022 19.095 36.632 1.00 80.44 401 SER A N 1
ATOM 3248 C CA . SER A 1 401 ? -42.995 19.460 37.666 1.00 80.44 401 SER A CA 1
ATOM 3249 C C . SER A 1 401 ? -44.441 19.470 37.163 1.00 80.44 401 SER A C 1
ATOM 3251 O O . SER A 1 401 ? -45.325 19.145 37.946 1.00 80.44 401 SER A O 1
ATOM 3253 N N . SER A 1 402 ? -44.688 19.782 35.882 1.00 75.81 402 SER A N 1
ATOM 3254 C CA . SER A 1 402 ? -46.036 19.712 35.293 1.00 75.81 402 SER A CA 1
ATOM 3255 C C . SER A 1 402 ? -46.532 18.273 35.103 1.00 75.81 402 SER A C 1
ATOM 3257 O O . SER A 1 402 ? -47.731 18.008 35.185 1.00 75.81 402 SER A O 1
ATOM 3259 N N . LEU A 1 403 ? -45.613 17.326 34.892 1.00 69.00 403 LEU A N 1
ATOM 3260 C CA . LEU A 1 403 ? -45.929 15.897 34.858 1.00 69.00 403 LEU A CA 1
ATOM 3261 C C . LEU A 1 403 ? -46.253 15.382 36.268 1.00 69.00 403 LEU A C 1
ATOM 3263 O O . LEU A 1 403 ? -47.276 14.739 36.477 1.00 69.00 403 LEU A O 1
ATOM 3267 N N . ALA A 1 404 ? -45.442 15.758 37.261 1.00 68.06 404 ALA A N 1
ATOM 3268 C CA . ALA A 1 404 ? -45.695 15.398 38.656 1.00 68.06 404 ALA A CA 1
ATOM 3269 C C . ALA A 1 404 ? -47.030 15.959 39.188 1.00 68.06 404 ALA A C 1
ATOM 3271 O O . ALA A 1 404 ? -47.675 15.315 40.009 1.00 68.06 404 ALA A O 1
ATOM 3272 N N . SER A 1 405 ? -47.469 17.132 38.712 1.00 66.44 405 SER A N 1
ATOM 3273 C CA . SER A 1 405 ? -48.769 17.709 39.082 1.00 66.44 405 SER A CA 1
ATOM 3274 C C . SER A 1 405 ? -49.965 17.108 38.335 1.00 66.44 405 SER A C 1
ATOM 3276 O O . SER A 1 405 ? -51.081 17.217 38.828 1.00 66.44 405 SER A O 1
ATOM 3278 N N . SER A 1 406 ? -49.765 16.501 37.158 1.00 59.06 406 SER A N 1
ATOM 3279 C CA . SER A 1 406 ? -50.847 15.881 36.366 1.00 59.06 406 SER A CA 1
ATOM 3280 C C . SER A 1 406 ? -51.110 14.413 36.724 1.00 59.06 406 SER A C 1
ATOM 3282 O O . SER A 1 406 ? -52.143 13.873 36.343 1.00 59.06 406 SER A O 1
ATOM 3284 N N . GLN A 1 407 ? -50.224 13.773 37.494 1.00 54.72 407 GLN A N 1
ATOM 3285 C CA . GLN A 1 407 ? -50.345 12.380 37.951 1.00 54.72 407 GLN A CA 1
ATOM 3286 C C . GLN A 1 407 ? -51.128 12.187 39.270 1.00 54.72 407 GLN A C 1
ATOM 3288 O O . GLN A 1 407 ? -50.970 11.165 39.930 1.00 54.72 407 GLN A O 1
ATOM 3293 N N . ILE A 1 408 ? -52.001 13.122 39.660 1.00 38.56 408 ILE A N 1
ATOM 3294 C CA . ILE A 1 408 ? -52.933 12.921 40.786 1.00 38.56 408 ILE A CA 1
ATOM 3295 C C . ILE A 1 408 ? -54.318 12.647 40.176 1.00 38.56 408 ILE A C 1
ATOM 3297 O O . ILE A 1 408 ? -54.960 13.575 39.686 1.00 38.56 408 ILE A O 1
ATOM 3301 N N . PRO A 1 409 ? -54.728 11.368 40.099 1.00 36.97 409 PRO A N 1
ATOM 3302 C CA . PRO A 1 409 ? -55.350 10.720 41.247 1.00 36.97 409 PRO A CA 1
ATOM 3303 C C . PRO A 1 409 ? -54.600 9.469 41.704 1.00 36.97 409 PRO A C 1
ATOM 3305 O O . PRO A 1 409 ? -54.217 8.598 40.923 1.00 36.97 409 PRO A O 1
ATOM 3308 N N . SER A 1 410 ? -54.438 9.407 43.020 1.00 35.78 410 SER A N 1
ATOM 3309 C CA . SER A 1 410 ? -54.040 8.243 43.790 1.00 35.78 410 SER A CA 1
ATOM 3310 C C . SER A 1 410 ? -54.921 7.035 43.481 1.00 35.78 410 SER A C 1
ATOM 3312 O O . SER A 1 410 ? -56.136 7.144 43.336 1.00 35.78 410 SER A O 1
ATOM 3314 N N . TYR A 1 411 ? -54.261 5.879 43.438 1.00 41.25 411 TYR A N 1
ATOM 3315 C CA . TYR A 1 411 ? -54.771 4.612 43.941 1.00 41.25 411 TYR A CA 1
ATOM 3316 C C . TYR A 1 411 ? -55.884 4.838 44.980 1.00 41.25 411 TYR A C 1
ATOM 3318 O O . TYR A 1 411 ? -55.650 5.443 46.013 1.00 41.25 411 TYR A O 1
ATOM 3326 N N . ASP A 1 412 ? -57.103 4.416 44.677 1.00 32.91 412 ASP A N 1
ATOM 3327 C CA . ASP A 1 412 ? -58.038 3.876 45.657 1.00 32.91 412 ASP A CA 1
ATOM 3328 C C . ASP A 1 412 ? -59.182 3.188 44.903 1.00 32.91 412 ASP A C 1
ATOM 3330 O O . ASP A 1 412 ? -59.595 3.590 43.817 1.00 32.91 412 ASP A O 1
ATOM 3334 N N . ALA A 1 413 ? -59.584 2.052 45.462 1.00 44.69 413 ALA A N 1
ATOM 3335 C CA . ALA A 1 413 ? -60.435 1.007 44.908 1.00 44.69 413 ALA A CA 1
ATOM 3336 C C . ALA A 1 413 ? -61.609 1.468 44.018 1.00 44.69 413 ALA A C 1
ATOM 3338 O O . ALA A 1 413 ? -62.510 2.168 44.475 1.00 44.69 413 ALA A O 1
ATOM 3339 N N . VAL A 1 414 ? -61.692 0.925 42.795 1.00 33.59 414 VAL A N 1
ATOM 3340 C CA . VAL A 1 414 ? -62.917 0.943 41.976 1.00 33.59 414 VAL A CA 1
ATOM 3341 C C . VAL A 1 414 ? -63.354 -0.498 41.708 1.00 33.59 414 VAL A C 1
ATOM 3343 O O . VAL A 1 414 ? -62.589 -1.319 41.201 1.00 33.59 414 VAL A O 1
ATOM 3346 N N . ARG A 1 415 ? -64.585 -0.818 42.124 1.00 37.06 415 ARG A N 1
ATOM 3347 C CA . ARG A 1 415 ? -65.223 -2.133 41.971 1.00 37.06 415 ARG A CA 1
ATOM 3348 C C . ARG A 1 415 ? -65.603 -2.393 40.504 1.00 37.06 415 ARG A C 1
ATOM 3350 O O . ARG A 1 415 ? -65.942 -1.454 39.785 1.00 37.06 415 ARG A O 1
ATOM 3357 N N . PRO A 1 416 ? -65.624 -3.664 40.062 1.00 32.00 416 PRO A N 1
ATOM 3358 C CA . PRO A 1 416 ? -65.880 -4.055 38.675 1.00 32.00 416 PRO A CA 1
ATOM 3359 C C . PRO A 1 416 ? -67.377 -3.998 38.307 1.00 32.00 416 PRO A C 1
ATOM 3361 O O . PRO A 1 416 ? -67.951 -4.981 37.849 1.00 32.00 416 PRO A O 1
ATOM 3364 N N . THR A 1 417 ? -68.027 -2.855 38.522 1.00 41.25 417 THR A N 1
ATOM 3365 C CA . THR A 1 417 ? -69.424 -2.605 38.114 1.00 41.25 417 THR A CA 1
ATOM 3366 C C . THR A 1 417 ? -69.630 -1.259 37.418 1.00 41.25 417 THR A C 1
ATOM 3368 O O . THR A 1 417 ? -70.635 -1.093 36.735 1.00 41.25 417 THR A O 1
ATOM 3371 N N . ASP A 1 418 ? -68.660 -0.340 37.464 1.00 38.72 418 ASP A N 1
ATOM 3372 C CA . ASP A 1 418 ? -68.824 1.002 36.876 1.00 38.72 418 ASP A CA 1
ATOM 3373 C C . ASP A 1 418 ? -68.371 1.112 35.405 1.00 38.72 418 ASP A C 1
ATOM 3375 O O . ASP A 1 418 ? -68.600 2.129 34.750 1.00 38.72 418 ASP A O 1
ATOM 3379 N N . LEU A 1 419 ? -67.802 0.044 34.830 1.00 39.66 419 LEU A N 1
ATOM 3380 C CA . LEU A 1 419 ? -67.376 0.006 33.421 1.00 39.66 419 LEU A CA 1
ATOM 3381 C C . LEU A 1 419 ? -68.522 -0.168 32.409 1.00 39.66 419 LEU A C 1
ATOM 3383 O O . LEU A 1 419 ? -68.286 -0.049 31.209 1.00 39.66 419 LEU A O 1
ATOM 3387 N N . LEU A 1 420 ? -69.760 -0.403 32.855 1.00 38.09 420 LEU A N 1
ATOM 3388 C CA . LEU A 1 420 ? -70.909 -0.565 31.952 1.00 38.09 420 LEU A CA 1
ATOM 3389 C C . LEU A 1 420 ? -71.729 0.717 31.738 1.00 38.09 420 LEU A C 1
ATOM 3391 O O . LEU A 1 420 ? -72.549 0.755 30.825 1.00 38.09 420 LEU A O 1
ATOM 3395 N N . ASN A 1 421 ? -71.473 1.791 32.494 1.00 38.44 421 ASN A N 1
ATOM 3396 C CA . ASN A 1 421 ? -72.237 3.042 32.372 1.00 38.44 421 ASN A CA 1
ATOM 3397 C C . ASN A 1 421 ? -71.567 4.135 31.524 1.00 38.44 421 ASN A C 1
ATOM 3399 O O . ASN A 1 421 ? -72.211 5.135 31.212 1.00 38.44 421 ASN A O 1
ATOM 3403 N N . PHE A 1 422 ? -70.320 3.947 31.079 1.00 36.66 422 PHE A N 1
ATOM 3404 C CA . PHE A 1 422 ? -69.638 4.913 30.201 1.00 36.66 422 PHE A CA 1
ATOM 3405 C C . PHE A 1 422 ? -69.832 4.655 28.699 1.00 36.66 422 PHE A C 1
ATOM 3407 O O . PHE A 1 422 ? -69.474 5.505 27.889 1.00 36.66 422 PHE A O 1
ATOM 3414 N N . ALA A 1 423 ? -70.449 3.535 28.313 1.00 33.41 423 ALA A N 1
ATOM 3415 C CA . ALA A 1 423 ? -70.690 3.195 26.908 1.00 33.41 423 ALA A CA 1
ATOM 3416 C C . ALA A 1 423 ? -71.892 3.932 26.273 1.00 33.41 423 ALA A C 1
ATOM 3418 O O . ALA A 1 423 ? -72.056 3.876 25.059 1.00 33.41 423 ALA A O 1
ATOM 3419 N N . ASN A 1 424 ? -72.712 4.647 27.059 1.00 35.53 424 ASN A N 1
ATOM 3420 C CA . ASN A 1 424 ? -74.016 5.155 26.608 1.00 35.53 424 ASN A CA 1
ATOM 3421 C C . ASN A 1 424 ? -74.206 6.681 26.714 1.00 35.53 424 ASN A C 1
ATOM 3423 O O . ASN A 1 424 ? -75.325 7.141 26.944 1.00 35.53 424 ASN A O 1
ATOM 3427 N N . ARG A 1 425 ? -73.167 7.503 26.508 1.00 30.03 425 ARG A N 1
ATOM 3428 C CA . ARG A 1 425 ? -73.381 8.949 26.288 1.00 30.03 425 ARG A CA 1
ATOM 3429 C C . ARG A 1 425 ? -72.877 9.413 24.919 1.00 30.03 425 ARG A C 1
ATOM 3431 O O . ARG A 1 425 ? -71.684 9.287 24.653 1.00 30.03 425 ARG A O 1
ATOM 3438 N N . PRO A 1 426 ? -73.761 9.953 24.057 1.00 27.06 426 PRO A N 1
ATOM 3439 C CA . PRO A 1 426 ? -73.367 10.471 22.759 1.00 27.06 426 PRO A CA 1
ATOM 3440 C C . PRO A 1 426 ? -72.658 11.824 22.890 1.00 27.06 426 PRO A C 1
ATOM 3442 O O . PRO A 1 426 ? -72.952 12.633 23.769 1.00 27.06 426 PRO A O 1
ATOM 3445 N N . VAL A 1 427 ? -71.725 12.031 21.965 1.00 33.03 427 VAL A N 1
ATOM 3446 C CA . VAL A 1 427 ? -70.942 13.246 21.732 1.00 33.03 427 VAL A CA 1
ATOM 3447 C C . VAL A 1 427 ? -71.867 14.443 21.499 1.00 33.03 427 VAL A C 1
ATOM 3449 O O . VAL A 1 427 ? -72.730 14.388 20.624 1.00 33.03 427 VAL A O 1
ATOM 3452 N N . GLN A 1 428 ? -71.647 15.540 22.228 1.00 25.86 428 GLN A N 1
ATOM 3453 C CA . GLN A 1 428 ? -72.120 16.864 21.826 1.00 25.86 428 GLN A CA 1
ATOM 3454 C C . GLN A 1 428 ? -70.927 17.781 21.569 1.00 25.86 428 GLN A C 1
ATOM 3456 O O . GLN A 1 428 ? -70.038 17.935 22.404 1.00 25.86 428 GLN A O 1
ATOM 3461 N N . ILE A 1 429 ? -70.919 18.330 20.358 1.00 36.41 429 ILE A N 1
ATOM 3462 C CA . ILE A 1 429 ? -70.038 19.389 19.886 1.00 36.41 429 ILE A CA 1
ATOM 3463 C C . ILE A 1 429 ? -70.735 20.691 20.265 1.00 36.41 429 ILE A C 1
ATOM 3465 O O . ILE A 1 429 ? -71.817 20.959 19.748 1.00 36.41 429 ILE A O 1
ATOM 3469 N N . GLU A 1 430 ? -70.126 21.499 21.127 1.00 25.70 430 GLU A N 1
ATOM 3470 C CA . GLU A 1 430 ? -70.586 22.866 21.353 1.00 25.70 430 GLU A CA 1
ATOM 3471 C C . GLU A 1 430 ? -69.401 23.826 21.247 1.00 25.70 430 GLU A C 1
ATOM 3473 O O . GLU A 1 430 ? -68.454 23.792 22.031 1.00 25.70 430 GLU A O 1
ATOM 3478 N N . ASN A 1 431 ? -69.453 24.636 20.191 1.00 31.20 431 ASN A N 1
ATOM 3479 C CA . ASN A 1 431 ? -68.554 25.747 19.932 1.00 31.20 431 ASN A CA 1
ATOM 3480 C C . ASN A 1 431 ? -69.021 26.957 20.749 1.00 31.20 431 ASN A C 1
ATOM 3482 O O . ASN A 1 431 ? -70.168 27.383 20.616 1.00 31.20 431 ASN A O 1
ATOM 3486 N N . THR A 1 432 ? -68.124 27.580 21.510 1.00 25.91 432 THR A N 1
ATOM 3487 C CA . THR A 1 432 ? -68.309 28.955 22.002 1.00 25.91 432 THR A CA 1
ATOM 3488 C C . THR A 1 432 ? -66.949 29.664 22.088 1.00 25.91 432 THR A C 1
ATOM 3490 O O . THR A 1 432 ? -65.974 29.098 22.575 1.00 25.91 432 THR A O 1
ATOM 3493 N N . VAL A 1 433 ? -66.885 30.886 21.546 1.00 27.56 433 VAL A N 1
ATOM 3494 C CA . VAL A 1 433 ? -65.703 31.776 21.386 1.00 27.56 433 VAL A CA 1
ATOM 3495 C C . VAL A 1 433 ? -65.833 32.984 22.376 1.00 27.56 433 VAL A C 1
ATOM 3497 O O . VAL A 1 433 ? -66.893 33.106 22.985 1.00 27.56 433 VAL A O 1
ATOM 3500 N N . PRO A 1 434 ? -64.861 33.925 22.510 1.00 39.72 434 PRO A N 1
ATOM 3501 C CA . PRO A 1 434 ? -63.847 34.123 23.571 1.00 39.72 434 PRO A CA 1
ATOM 3502 C C . PRO A 1 434 ? -64.144 35.332 24.528 1.00 39.72 434 PRO A C 1
ATOM 3504 O O . PRO A 1 434 ? -65.241 35.887 24.460 1.00 39.72 434 PRO A O 1
ATOM 3507 N N . PRO A 1 435 ? -63.211 35.777 25.418 1.00 30.00 435 PRO A N 1
ATOM 3508 C CA . PRO A 1 435 ? -62.271 36.834 24.993 1.00 30.00 435 PRO A CA 1
ATOM 3509 C C . PRO A 1 435 ? -60.817 36.751 25.531 1.00 30.00 435 PRO A C 1
ATOM 3511 O O . PRO A 1 435 ? -60.542 36.339 26.654 1.00 30.00 435 PRO A O 1
ATOM 3514 N N . GLU A 1 436 ? -59.914 37.187 24.647 1.00 24.11 436 GLU A N 1
ATOM 3515 C CA . GLU A 1 436 ? -58.624 37.886 24.799 1.00 24.11 436 GLU A CA 1
ATOM 3516 C C . GLU A 1 436 ? -57.865 37.900 26.145 1.00 24.11 436 GLU A C 1
ATOM 3518 O O . GLU A 1 436 ? -58.235 38.563 27.109 1.00 24.11 436 GLU A O 1
ATOM 3523 N N . SER A 1 437 ? -56.636 37.368 26.118 1.00 25.59 437 SER A N 1
ATOM 3524 C CA . SER A 1 437 ? -55.442 38.216 26.286 1.00 25.59 437 SER A CA 1
ATOM 3525 C C . SER A 1 437 ? -54.186 37.552 25.703 1.00 25.59 437 SER A C 1
ATOM 3527 O O . SER A 1 437 ? -53.895 36.374 25.887 1.00 25.59 437 SER A O 1
ATOM 3529 N N . THR A 1 438 ? -53.479 38.371 24.939 1.00 27.69 438 THR A N 1
ATOM 3530 C CA . THR A 1 438 ? -52.293 38.164 24.106 1.00 27.69 438 THR A CA 1
ATOM 3531 C C . THR A 1 438 ? -51.070 37.571 24.816 1.00 27.69 438 THR A C 1
ATOM 3533 O O . THR A 1 438 ? -50.624 38.095 25.835 1.00 27.69 438 THR A O 1
ATOM 3536 N N . SER A 1 439 ? -50.423 36.574 24.209 1.00 28.75 439 SER A N 1
ATOM 3537 C CA . SER A 1 439 ? -48.959 36.574 24.018 1.00 28.75 439 SER A CA 1
ATOM 3538 C C . SER A 1 439 ? -48.547 35.498 23.011 1.00 28.75 439 SER A C 1
ATOM 3540 O O . SER A 1 439 ? -48.868 34.320 23.141 1.00 28.75 439 SER A O 1
ATOM 3542 N N . GLU A 1 440 ? -47.875 35.971 21.970 1.00 27.80 440 GLU A N 1
ATOM 3543 C CA . GLU A 1 440 ? -47.533 35.294 20.727 1.00 27.80 440 GLU A CA 1
ATOM 3544 C C . GLU A 1 440 ? -46.510 34.165 20.931 1.00 27.80 440 GLU A C 1
ATOM 3546 O O . GLU A 1 440 ? -45.442 34.354 21.516 1.00 27.80 440 GLU A O 1
ATOM 3551 N N . LEU A 1 441 ? -46.822 32.991 20.383 1.00 27.91 441 LEU A N 1
ATOM 3552 C CA . LEU A 1 441 ? -45.865 31.942 20.043 1.00 27.91 441 LEU A CA 1
ATOM 3553 C C . LEU A 1 441 ? -46.220 31.484 18.629 1.00 27.91 441 LEU A C 1
ATOM 3555 O O . LEU A 1 441 ? -47.363 31.127 18.354 1.00 27.91 441 LEU A O 1
ATOM 3559 N N . SER A 1 442 ? -45.236 31.598 17.744 1.00 29.17 442 SER A N 1
ATOM 3560 C CA . SER A 1 442 ? -45.334 31.458 16.297 1.00 29.17 442 SER A CA 1
ATOM 3561 C C . SER A 1 442 ? -45.904 30.116 15.843 1.00 29.17 442 SER A C 1
ATOM 3563 O O . SER A 1 442 ? -45.534 29.046 16.330 1.00 29.17 442 SER A O 1
ATOM 3565 N N . GLU A 1 443 ? -46.784 30.232 14.854 1.00 33.31 443 GLU A N 1
ATOM 3566 C CA . GLU A 1 443 ? -47.341 29.182 14.016 1.00 33.31 443 GLU A CA 1
ATOM 3567 C C . GLU A 1 443 ? -46.219 28.439 13.283 1.00 33.31 443 GLU A C 1
ATOM 3569 O O . GLU A 1 443 ? -45.626 28.974 12.360 1.00 33.31 443 GLU A O 1
ATOM 3574 N N . ASP A 1 444 ? -45.888 27.239 13.758 1.00 27.55 444 ASP A N 1
ATOM 3575 C CA . ASP A 1 444 ? -45.320 26.126 12.981 1.00 27.55 444 ASP A CA 1
ATOM 3576 C C . ASP A 1 444 ? -45.264 24.882 13.891 1.00 27.55 444 ASP A C 1
ATOM 3578 O O . ASP A 1 444 ? -44.214 24.300 14.168 1.00 27.55 444 ASP A O 1
ATOM 3582 N N . PHE A 1 445 ? -46.414 24.479 14.441 1.00 32.38 445 PHE A N 1
ATOM 3583 C CA . PHE A 1 445 ? -46.518 23.260 15.251 1.00 32.38 445 PHE A CA 1
ATOM 3584 C C . PHE A 1 445 ? -47.657 22.379 14.740 1.00 32.38 445 PHE A C 1
ATOM 3586 O O . PHE A 1 445 ? -48.750 22.326 15.298 1.00 32.38 445 PHE A O 1
ATOM 3593 N N . SER A 1 446 ? -47.393 21.690 13.630 1.00 29.05 446 SER A N 1
ATOM 3594 C CA . SER A 1 446 ? -48.261 20.617 13.145 1.00 29.05 446 SER A CA 1
ATOM 3595 C C . SER A 1 446 ? -48.182 19.423 14.101 1.00 29.05 446 SER A C 1
ATOM 3597 O O . SER A 1 446 ? -47.115 18.851 14.319 1.00 29.05 446 SER A O 1
ATOM 3599 N N . THR A 1 447 ? -49.327 19.015 14.641 1.00 33.59 447 THR A N 1
ATOM 3600 C CA . THR A 1 447 ? -49.538 17.899 15.583 1.00 33.59 447 THR A CA 1
ATOM 3601 C C . THR A 1 447 ? -49.279 16.501 15.000 1.00 33.59 447 THR A C 1
ATOM 3603 O O . THR A 1 447 ? -49.576 15.494 15.639 1.00 33.59 447 THR A O 1
ATOM 3606 N N . THR A 1 448 ? -48.679 16.401 13.816 1.00 35.00 448 THR A N 1
ATOM 3607 C CA . THR A 1 448 ? -48.519 15.143 13.070 1.00 35.00 448 THR A CA 1
ATOM 3608 C C . THR A 1 448 ? -47.162 14.459 13.276 1.00 35.00 448 THR A C 1
ATOM 3610 O O . THR A 1 448 ? -47.002 13.303 12.898 1.00 35.00 448 THR A O 1
ATOM 3613 N N . THR A 1 449 ? -46.177 15.118 13.898 1.00 33.91 449 THR A N 1
ATOM 3614 C CA . THR A 1 449 ? -44.816 14.563 14.095 1.00 33.91 449 THR A CA 1
ATOM 3615 C C . THR A 1 449 ? -44.564 13.967 15.485 1.00 33.91 449 THR A C 1
ATOM 3617 O O . THR A 1 449 ? -43.502 13.398 15.730 1.00 33.91 449 THR A O 1
ATOM 3620 N N . LEU A 1 450 ? -45.545 13.997 16.392 1.00 37.25 450 LEU A N 1
ATOM 3621 C CA . LEU A 1 450 ? -45.406 13.529 17.781 1.00 37.25 450 LEU A CA 1
ATOM 3622 C C . LEU A 1 450 ? -45.722 12.034 18.000 1.00 37.25 450 LEU A C 1
ATOM 3624 O O . LEU A 1 450 ? -46.106 11.640 19.097 1.00 37.25 450 LEU A O 1
ATOM 3628 N N . SER A 1 451 ? -45.528 11.182 16.988 1.00 38.59 451 SER A N 1
ATOM 3629 C CA . SER A 1 451 ? -45.717 9.722 17.110 1.00 38.59 451 SER A CA 1
ATOM 3630 C C . SER A 1 451 ? -44.444 8.898 16.851 1.00 38.59 451 SER A C 1
ATOM 3632 O O . SER A 1 451 ? -44.532 7.714 16.532 1.00 38.59 451 SER A O 1
ATOM 3634 N N . LEU A 1 452 ? -43.256 9.501 16.976 1.00 39.31 452 LEU A N 1
ATOM 3635 C CA . LEU A 1 452 ? -41.980 8.873 16.589 1.00 39.31 452 LEU A CA 1
ATOM 3636 C C . LEU A 1 452 ? -41.120 8.318 17.737 1.00 39.31 452 LEU A C 1
ATOM 3638 O O . LEU A 1 452 ? -40.015 7.849 17.484 1.00 39.31 452 LEU A O 1
ATOM 3642 N N . TYR A 1 453 ? -41.627 8.280 18.970 1.00 40.53 453 TYR A N 1
ATOM 3643 C CA . TYR A 1 453 ? -41.004 7.497 20.043 1.00 40.53 453 TYR A CA 1
ATOM 3644 C C . TYR A 1 453 ? -41.880 6.286 20.380 1.00 40.53 453 TYR A C 1
ATOM 3646 O O . TYR A 1 453 ? -42.876 6.450 21.089 1.00 40.53 453 TYR A O 1
ATOM 3654 N N . PRO A 1 454 ? -41.556 5.076 19.885 1.00 42.62 454 PRO A N 1
ATOM 3655 C CA . PRO A 1 454 ? -42.214 3.869 20.364 1.00 42.62 454 PRO A CA 1
ATOM 3656 C C . PRO A 1 454 ? -41.915 3.674 21.857 1.00 42.62 454 PRO A C 1
ATOM 3658 O O . PRO A 1 454 ? -40.875 4.112 22.357 1.00 42.62 454 PRO A O 1
ATOM 3661 N N . ALA A 1 455 ? -42.847 3.031 22.566 1.00 45.88 455 ALA A N 1
ATOM 3662 C CA . ALA A 1 455 ? -42.694 2.670 23.971 1.00 45.88 455 ALA A CA 1
ATOM 3663 C C . ALA A 1 455 ? -41.351 1.956 24.184 1.00 45.88 455 ALA A C 1
ATOM 3665 O O . ALA A 1 455 ? -41.033 0.981 23.500 1.00 45.88 455 ALA A O 1
ATOM 3666 N N . GLN A 1 456 ? -40.548 2.484 25.103 1.00 51.50 456 GLN A N 1
ATOM 3667 C CA . GLN A 1 456 ? -39.249 1.915 25.445 1.00 51.50 456 GLN A CA 1
ATOM 3668 C C . GLN A 1 456 ? -39.459 0.933 26.600 1.00 51.50 456 GLN A C 1
ATOM 3670 O O . GLN A 1 456 ? -40.281 1.177 27.477 1.00 51.50 456 GLN A O 1
ATOM 3675 N N . GLU A 1 457 ? -38.679 -0.144 26.636 1.00 44.12 457 GLU A N 1
ATOM 3676 C CA . GLU A 1 457 ? -38.769 -1.283 27.575 1.00 44.12 457 GLU A CA 1
ATOM 3677 C C . GLU A 1 457 ? -38.676 -0.913 29.082 1.00 44.12 457 GLU A C 1
ATOM 3679 O O . GLU A 1 457 ? -38.749 -1.778 29.945 1.00 44.12 457 GLU A O 1
ATOM 3684 N N . HIS A 1 458 ? -38.503 0.373 29.411 1.00 48.81 458 HIS A N 1
ATOM 3685 C CA . HIS A 1 458 ? -38.411 0.945 30.762 1.00 48.81 458 HIS A CA 1
ATOM 3686 C C . HIS A 1 458 ? -39.582 1.878 31.137 1.00 48.81 458 HIS A C 1
ATOM 3688 O O . HIS A 1 458 ? -39.536 2.516 32.192 1.00 48.81 458 HIS A O 1
ATOM 3694 N N . ASP A 1 459 ? -40.613 2.010 30.298 1.00 56.81 459 ASP A N 1
ATOM 3695 C CA . ASP A 1 459 ? -41.782 2.824 30.642 1.00 56.81 459 ASP A CA 1
ATOM 3696 C C . ASP A 1 459 ? -42.628 2.119 31.729 1.00 56.81 459 ASP A C 1
ATOM 3698 O O . ASP A 1 459 ? -42.849 0.907 31.653 1.00 56.81 459 ASP A O 1
ATOM 3702 N N . PRO A 1 460 ? -43.095 2.837 32.772 1.00 58.34 460 PRO A N 1
ATOM 3703 C CA . PRO A 1 460 ? -43.905 2.232 33.824 1.00 58.34 460 PRO A CA 1
ATOM 3704 C C . PRO A 1 460 ? -45.214 1.669 33.237 1.00 58.34 460 PRO A C 1
ATOM 3706 O O . PRO A 1 460 ? -45.827 2.318 32.380 1.00 58.34 460 PRO A O 1
ATOM 3709 N N . PRO A 1 461 ? -45.673 0.481 33.680 1.00 45.00 461 PRO A N 1
ATOM 3710 C CA . PRO A 1 461 ? -46.875 -0.143 33.135 1.00 45.00 461 PRO A CA 1
ATOM 3711 C C . PRO A 1 461 ? -48.091 0.769 33.359 1.00 45.00 461 PRO A C 1
ATOM 3713 O O . PRO A 1 461 ? -48.405 1.122 34.494 1.00 45.00 461 PRO A O 1
ATOM 3716 N N . GLY A 1 462 ? -48.758 1.170 32.271 1.00 55.16 462 GLY A N 1
ATOM 3717 C CA . GLY A 1 462 ? -49.905 2.090 32.298 1.00 55.16 462 GLY A CA 1
ATOM 3718 C C . GLY A 1 462 ? -49.602 3.546 31.914 1.00 55.16 462 GLY A C 1
ATOM 3719 O O . GLY A 1 462 ? -50.451 4.412 32.119 1.00 55.16 462 GLY A O 1
ATOM 3720 N N . ALA A 1 463 ? -48.424 3.842 31.356 1.00 58.53 463 ALA A N 1
ATOM 3721 C CA . ALA A 1 463 ? -48.098 5.174 30.848 1.00 58.53 463 ALA A CA 1
ATOM 3722 C C . ALA A 1 463 ? -49.096 5.633 29.757 1.00 58.53 463 ALA A C 1
ATOM 3724 O O . ALA A 1 463 ? -49.119 5.116 28.643 1.00 58.53 463 ALA A O 1
ATOM 3725 N N . GLY A 1 464 ? -49.954 6.603 30.089 1.00 66.69 464 GLY A N 1
ATOM 3726 C CA . GLY A 1 464 ? -50.926 7.179 29.155 1.00 66.69 464 GLY A CA 1
ATOM 3727 C C . GLY A 1 464 ? -50.285 8.084 28.093 1.00 66.69 464 GLY A C 1
ATOM 3728 O O . GLY A 1 464 ? -49.138 8.513 28.216 1.00 66.69 464 GLY A O 1
ATOM 3729 N N . THR A 1 465 ? -51.054 8.452 27.065 1.00 68.12 465 THR A N 1
ATOM 3730 C CA . THR A 1 465 ? -50.614 9.319 25.947 1.00 68.12 465 THR A CA 1
ATOM 3731 C C . THR A 1 465 ? -50.031 10.664 26.407 1.00 68.12 465 THR A C 1
ATOM 3733 O O . THR A 1 465 ? -49.092 11.178 25.800 1.00 68.12 465 THR A O 1
ATOM 3736 N N . ILE A 1 466 ? -50.518 11.196 27.532 1.00 69.38 466 ILE A N 1
ATOM 3737 C CA . ILE A 1 466 ? -50.038 12.434 28.167 1.00 69.38 466 ILE A CA 1
ATOM 3738 C C . ILE A 1 466 ? -48.588 12.290 28.662 1.00 69.38 466 ILE A C 1
ATOM 3740 O O . ILE A 1 466 ? -47.778 13.202 28.486 1.00 69.38 466 ILE A O 1
ATOM 3744 N N . PHE A 1 467 ? -48.223 11.134 29.228 1.00 76.50 467 PHE A N 1
ATOM 3745 C CA . PHE A 1 467 ? -46.852 10.861 29.673 1.00 76.50 467 PHE A CA 1
ATOM 3746 C C . PHE A 1 467 ? -45.886 10.843 28.485 1.00 76.50 467 PHE A C 1
ATOM 3748 O O . PHE A 1 467 ? -44.829 11.471 28.537 1.00 76.50 467 PHE A O 1
ATOM 3755 N N . HIS A 1 468 ? -46.278 10.193 27.386 1.00 72.12 468 HIS A N 1
ATOM 3756 C CA . HIS A 1 468 ? -45.475 10.139 26.165 1.00 72.12 468 HIS A CA 1
ATOM 3757 C C . HIS A 1 468 ? -45.295 11.519 25.518 1.00 72.12 468 HIS A C 1
ATOM 3759 O O . HIS A 1 468 ? -44.183 11.848 25.104 1.00 72.12 468 HIS A O 1
ATOM 3765 N N . ALA A 1 469 ? -46.332 12.363 25.508 1.00 70.50 469 ALA A N 1
ATOM 3766 C CA . ALA A 1 469 ? -46.236 13.733 25.004 1.00 70.50 469 ALA A CA 1
ATOM 3767 C C . ALA A 1 469 ? -45.262 14.595 25.830 1.00 70.50 469 ALA A C 1
ATOM 3769 O O . ALA A 1 469 ? -44.408 15.285 25.269 1.00 70.50 469 ALA A O 1
ATOM 3770 N N . HIS A 1 470 ? -45.321 14.518 27.165 1.00 73.25 470 HIS A N 1
ATOM 3771 C CA . HIS A 1 470 ? -44.383 15.241 28.031 1.00 73.25 470 HIS A CA 1
ATOM 3772 C C . HIS A 1 470 ? -42.956 14.683 27.970 1.00 73.25 470 HIS A C 1
ATOM 3774 O O . HIS A 1 470 ? -42.003 15.463 28.010 1.00 73.25 470 HIS A O 1
ATOM 3780 N N . LYS A 1 471 ? -42.795 13.360 27.833 1.00 76.56 471 LYS A N 1
ATOM 3781 C CA . LYS A 1 471 ? -41.499 12.704 27.604 1.00 76.56 471 LYS A CA 1
ATOM 3782 C C . LYS A 1 471 ? -40.875 13.206 26.299 1.00 76.56 471 LYS A C 1
ATOM 3784 O O . LYS A 1 471 ? -39.734 13.664 26.315 1.00 76.56 471 LYS A O 1
ATOM 3789 N N . ALA A 1 472 ? -41.634 13.213 25.203 1.00 74.25 472 ALA A N 1
ATOM 3790 C CA . ALA A 1 472 ? -41.180 13.727 23.912 1.00 74.25 472 ALA A CA 1
ATOM 3791 C C . ALA A 1 472 ? -40.807 15.218 23.984 1.00 74.25 472 ALA A C 1
ATOM 3793 O O . ALA A 1 472 ? -39.729 15.603 23.538 1.00 74.25 472 ALA A O 1
ATOM 3794 N N . ALA A 1 473 ? -41.638 16.048 24.623 1.00 74.25 473 ALA A N 1
ATOM 3795 C CA . ALA A 1 473 ? -41.349 17.471 24.809 1.00 74.25 473 ALA A CA 1
ATOM 3796 C C . ALA A 1 473 ? -40.086 17.715 25.657 1.00 74.25 473 ALA A C 1
ATOM 3798 O O . ALA A 1 473 ? -39.303 18.621 25.362 1.00 74.25 473 ALA A O 1
ATOM 3799 N N . PHE A 1 474 ? -39.866 16.903 26.697 1.00 82.62 474 PHE A N 1
ATOM 3800 C CA . PHE A 1 474 ? -38.666 16.976 27.528 1.00 82.62 474 PHE A CA 1
ATOM 3801 C C . PHE A 1 474 ? -37.407 16.625 26.733 1.00 82.62 474 PHE A C 1
ATOM 3803 O O . PHE A 1 474 ? -36.457 17.405 26.748 1.00 82.62 474 PHE A O 1
ATOM 3810 N N . PHE A 1 475 ? -37.404 15.492 26.023 1.00 81.62 475 PHE A N 1
ATOM 3811 C CA . PHE A 1 475 ? -36.242 15.060 25.243 1.00 81.62 475 PHE A CA 1
ATOM 3812 C C . PHE A 1 475 ? -35.944 16.005 24.083 1.00 81.62 475 PHE A C 1
ATOM 3814 O O . PHE A 1 475 ? -34.796 16.399 23.922 1.00 81.62 475 PHE A O 1
ATOM 3821 N N . PHE A 1 476 ? -36.965 16.482 23.374 1.00 81.38 476 PHE A N 1
ATOM 3822 C CA . PHE A 1 476 ? -36.789 17.473 22.315 1.00 81.38 476 PHE A CA 1
ATOM 3823 C C . PHE A 1 476 ? -36.170 18.778 22.840 1.00 81.38 476 PHE A C 1
ATOM 3825 O O . PHE A 1 476 ? -35.235 19.333 22.256 1.00 81.38 476 PHE A O 1
ATOM 3832 N N . LYS A 1 477 ? -36.653 19.277 23.987 1.00 80.44 477 LYS A N 1
ATOM 3833 C CA . LYS A 1 477 ? -36.083 20.480 24.605 1.00 80.44 477 LYS A CA 1
ATOM 3834 C C . LYS A 1 477 ? -34.661 20.231 25.109 1.00 80.44 477 LYS A C 1
ATOM 3836 O O . LYS A 1 477 ? -33.819 21.114 24.975 1.00 80.44 477 LYS A O 1
ATOM 3841 N N . LEU A 1 478 ? -34.390 19.057 25.673 1.00 84.00 478 LEU A N 1
ATOM 3842 C CA . LEU A 1 478 ? -33.065 18.671 26.151 1.00 84.00 478 LEU A CA 1
ATOM 3843 C C . LEU A 1 478 ? -32.062 18.558 24.998 1.00 84.00 478 LEU A C 1
ATOM 3845 O O . LEU A 1 478 ? -30.966 19.095 25.116 1.00 84.00 478 LEU A O 1
ATOM 3849 N N . GLU A 1 479 ? -32.440 17.943 23.880 1.00 82.75 479 GLU A N 1
ATOM 3850 C CA . GLU A 1 479 ? -31.613 17.862 22.673 1.00 82.75 479 GLU A CA 1
ATOM 3851 C C . GLU A 1 479 ? -31.270 19.251 22.138 1.00 82.75 479 GLU A C 1
ATOM 3853 O O . GLU A 1 479 ? -30.097 19.537 21.915 1.00 82.75 479 GLU A O 1
ATOM 3858 N N . ARG A 1 480 ? -32.247 20.159 22.052 1.00 78.88 480 ARG A N 1
ATOM 3859 C CA . ARG A 1 480 ? -32.005 21.544 21.621 1.00 78.88 480 ARG A CA 1
ATOM 3860 C C . ARG A 1 480 ? -31.068 22.309 22.565 1.00 78.88 480 ARG A C 1
ATOM 3862 O O . ARG A 1 480 ? -30.237 23.090 22.107 1.00 78.88 480 ARG A O 1
ATOM 3869 N N . GLU A 1 481 ? -31.183 22.103 23.878 1.00 80.25 481 GLU A N 1
ATOM 3870 C CA . GLU A 1 481 ? -30.266 22.714 24.855 1.00 80.25 481 GLU A CA 1
ATOM 3871 C C . GLU A 1 481 ? -28.864 22.083 24.816 1.00 80.25 481 GLU A C 1
ATOM 3873 O O . GLU A 1 481 ? -27.868 22.788 24.994 1.00 80.25 481 GLU A O 1
ATOM 3878 N N . LEU A 1 482 ? -28.761 20.777 24.554 1.00 80.00 482 LEU A N 1
ATOM 3879 C CA . LEU A 1 482 ? -27.481 20.095 24.365 1.00 80.00 482 LEU A CA 1
ATOM 3880 C C . LEU A 1 482 ? -26.804 20.523 23.068 1.00 80.00 482 LEU A C 1
ATOM 3882 O O . LEU A 1 482 ? -25.596 20.733 23.064 1.00 80.00 482 LEU A O 1
ATOM 3886 N N . GLU A 1 483 ? -27.559 20.695 21.989 1.00 77.75 483 GLU A N 1
ATOM 3887 C CA . GLU A 1 483 ? -27.046 21.174 20.711 1.00 77.75 483 GLU A CA 1
ATOM 3888 C C . GLU A 1 483 ? 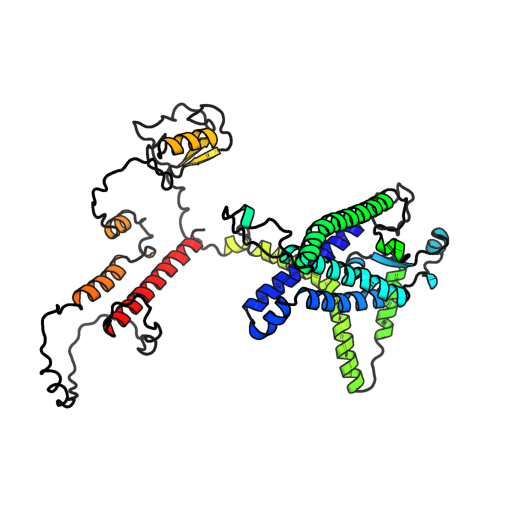-26.538 22.611 20.835 1.00 77.75 483 GLU A C 1
ATOM 3890 O O . GLU A 1 483 ? -25.413 22.890 20.435 1.00 77.75 483 GLU A O 1
ATOM 3895 N N . LYS A 1 484 ? -27.288 23.474 21.530 1.00 76.50 484 LYS A N 1
ATOM 3896 C CA . LYS A 1 484 ? -26.863 24.826 21.917 1.00 76.50 484 LYS A CA 1
ATOM 3897 C C . LYS A 1 484 ? -25.560 24.815 22.724 1.00 76.50 484 LYS A C 1
ATOM 3899 O O . LYS A 1 484 ? -24.639 25.568 22.414 1.00 76.50 484 LYS A O 1
ATOM 3904 N N . ALA A 1 485 ? -25.446 23.960 23.742 1.00 70.94 485 ALA A N 1
ATOM 3905 C CA . ALA A 1 485 ? -24.218 23.834 24.531 1.00 70.94 485 ALA A CA 1
ATOM 3906 C C . ALA A 1 485 ? -23.046 23.287 23.693 1.00 70.94 485 ALA A C 1
ATOM 3908 O O . ALA A 1 485 ? -21.914 23.760 23.813 1.00 70.94 485 ALA A O 1
ATOM 3909 N N . ARG A 1 486 ? -23.329 22.328 22.806 1.00 70.12 486 ARG A N 1
ATOM 3910 C CA . ARG A 1 486 ? -22.367 21.689 21.907 1.00 70.12 486 ARG A CA 1
ATOM 3911 C C . ARG A 1 486 ? -21.811 22.680 20.889 1.00 70.12 486 ARG A C 1
ATOM 3913 O O . ARG A 1 486 ? -20.594 22.773 20.764 1.00 70.12 486 ARG A O 1
ATOM 3920 N N . THR A 1 487 ? -22.659 23.450 20.207 1.00 64.44 487 THR A N 1
ATOM 3921 C CA . THR A 1 487 ? -22.222 24.482 19.253 1.00 64.44 487 THR A CA 1
ATOM 3922 C C . THR A 1 487 ? -21.315 25.513 19.913 1.00 64.44 487 THR A C 1
ATOM 3924 O O . THR A 1 487 ? -20.340 25.938 19.307 1.00 64.44 487 THR A O 1
ATOM 3927 N N . ASN A 1 488 ? -21.557 25.857 21.181 1.00 60.19 488 ASN A N 1
ATOM 3928 C CA . ASN A 1 488 ? -20.675 26.773 21.908 1.00 60.19 488 ASN A CA 1
ATOM 3929 C C . ASN A 1 488 ? -19.335 26.132 22.265 1.00 60.19 488 ASN A C 1
ATOM 3931 O O . ASN A 1 488 ? -18.307 26.788 22.147 1.00 60.19 488 ASN A O 1
ATOM 3935 N N . TYR A 1 489 ? -19.328 24.859 22.670 1.00 53.94 489 TYR A N 1
ATOM 3936 C CA . TYR A 1 489 ? -18.083 24.151 22.971 1.00 53.94 489 TYR A CA 1
ATOM 3937 C C . TYR A 1 489 ? -17.159 24.102 21.746 1.00 53.94 489 TYR A C 1
ATOM 3939 O O . TYR A 1 489 ? -15.977 24.398 21.871 1.00 53.94 489 TYR A O 1
ATOM 3947 N N . TYR A 1 490 ? -17.713 23.832 20.559 1.00 48.28 490 TYR A N 1
ATOM 3948 C CA . TYR A 1 490 ? -16.953 23.834 19.303 1.00 48.28 490 TYR A CA 1
ATOM 3949 C C . TYR A 1 490 ? -16.574 25.230 18.791 1.00 48.28 490 TYR A C 1
ATOM 3951 O O . TYR A 1 490 ? -15.648 25.333 17.999 1.00 48.28 490 TYR A O 1
ATOM 3959 N N . ASN A 1 491 ? -17.261 26.289 19.227 1.00 48.12 491 ASN A N 1
ATOM 3960 C CA . ASN A 1 491 ? -16.911 27.670 18.880 1.00 48.12 491 ASN A CA 1
ATOM 3961 C C . ASN A 1 491 ? -15.867 28.284 19.837 1.00 48.12 491 ASN A C 1
ATOM 3963 O O . ASN A 1 491 ? -15.304 29.329 19.522 1.00 48.12 491 ASN A O 1
ATOM 3967 N N . CYS A 1 492 ? -15.623 27.660 20.998 1.00 41.88 492 CYS A N 1
ATOM 3968 C CA . CYS A 1 492 ? -14.628 28.087 21.991 1.00 41.88 492 CYS A CA 1
ATOM 3969 C C . CYS A 1 492 ? -13.295 27.309 21.918 1.00 41.88 492 CYS A C 1
ATOM 3971 O O . CYS A 1 492 ? -12.349 27.698 22.603 1.00 41.88 492 CYS A O 1
ATOM 3973 N N . THR A 1 493 ? -13.218 26.232 21.128 1.00 37.41 493 THR A N 1
ATOM 3974 C CA . THR A 1 493 ? -11.985 25.487 20.790 1.00 37.41 493 THR A CA 1
ATOM 3975 C C . THR A 1 493 ? -11.549 25.798 19.372 1.00 37.41 493 THR A C 1
ATOM 3977 O O . THR A 1 493 ? -10.341 26.034 19.162 1.00 37.41 493 THR A O 1
#

Radius of gyration: 37.93 Å; chains: 1; bounding box: 106×74×96 Å

Sequence (493 aa):
MEFLGDITGLDPSRPSLLELIAQEQLRDTLQPAIKYILAVFAQQYPRYLIRLVNRFEESYSLLMLIVERHYLKVHGASFAENFYGLKRRRTPAVETVRVNAALNEISPHEKLQPRDINRSLFFLVGIPYLRAKAHQYYEDFGGGIDPTLIESVPRSSPHQQTLVDKIKNAYKSIYPWMNLSMELWQLAHSLGYLFDKTPFYRPWLAWMGIDIRRLGSADYVLNQKGADKDAIRPTGVLPLIRYYLFHSRQQLLDSLKLLLPISIFFLKFLEWWYSPSSPARALSAPRSGPAIPPPAKLSPHPRGLSIDELPYGSCPLCHEQLQNATALPTGYAFCYRCIYNYVEENGRCPVTLIALPGFRVGLSFTCSRTTMKFGKQIQSQQIPGWGAYYLDYKALKKIISSLASSQIPSYDAVRPTDLLNFANRPVQIENTVPPESTSELSEDFSTTTLSLYPAQEHDPPGAGTIFHAHKAAFFFKLERELEKARTNYYNCT